Protein AF-A0A8H6S6Y8-F1 (afdb_monomer_lite)

Radius of gyration: 38.53 Å; chains: 1; bounding box: 79×108×125 Å

Structure (mmCIF, N/CA/C/O backbone):
data_AF-A0A8H6S6Y8-F1
#
_entry.id   AF-A0A8H6S6Y8-F1
#
loop_
_atom_site.group_PDB
_atom_site.id
_atom_site.type_symbol
_atom_site.label_atom_id
_atom_site.label_alt_id
_atom_site.label_comp_id
_atom_site.label_asym_id
_atom_site.label_entity_id
_atom_site.label_seq_id
_atom_site.pdbx_PDB_ins_code
_atom_site.Cartn_x
_atom_site.Cartn_y
_atom_site.Cartn_z
_atom_site.occupancy
_atom_site.B_iso_or_equiv
_atom_site.auth_seq_id
_atom_site.auth_comp_id
_atom_site.auth_asym_id
_atom_site.auth_atom_id
_atom_site.pdbx_PDB_model_num
ATOM 1 N N . MET A 1 1 ? 42.310 -6.040 -39.735 1.00 37.88 1 MET A N 1
ATOM 2 C CA . MET A 1 1 ? 41.039 -6.468 -40.360 1.00 37.88 1 MET A CA 1
ATOM 3 C C . MET A 1 1 ? 41.112 -7.964 -40.622 1.00 37.88 1 MET A C 1
ATOM 5 O O . MET A 1 1 ? 42.030 -8.386 -41.313 1.00 37.88 1 MET A O 1
ATOM 9 N N . ARG A 1 2 ? 40.226 -8.785 -40.040 1.00 37.19 2 ARG A N 1
ATOM 10 C CA . ARG A 1 2 ? 40.119 -10.201 -40.437 1.00 37.19 2 ARG A CA 1
ATOM 11 C C . ARG A 1 2 ? 39.424 -10.245 -41.799 1.00 37.19 2 ARG A C 1
ATOM 13 O O . ARG A 1 2 ? 38.346 -9.679 -41.934 1.00 37.19 2 ARG A O 1
ATOM 20 N N . GLN A 1 3 ? 40.044 -10.877 -42.793 1.00 42.97 3 GLN A N 1
ATOM 21 C CA . GLN A 1 3 ? 39.447 -11.094 -44.112 1.00 42.97 3 GLN A CA 1
ATOM 22 C C . GLN A 1 3 ? 38.193 -11.965 -43.923 1.00 42.97 3 GLN A C 1
ATOM 24 O O . GLN A 1 3 ? 38.290 -13.153 -43.611 1.00 42.97 3 GLN A O 1
ATOM 29 N N . LEU A 1 4 ? 37.006 -11.358 -43.997 1.00 49.44 4 LEU A N 1
ATOM 30 C CA . LEU A 1 4 ? 35.744 -12.075 -43.846 1.00 49.44 4 LEU A CA 1
ATOM 31 C C . LEU A 1 4 ? 35.569 -12.990 -45.060 1.00 49.44 4 LEU A C 1
ATOM 33 O O . LEU A 1 4 ? 35.392 -12.522 -46.181 1.00 49.44 4 LEU A O 1
ATOM 37 N N . ARG A 1 5 ? 35.629 -14.308 -44.838 1.00 57.00 5 ARG A N 1
ATOM 38 C CA . ARG A 1 5 ? 35.329 -15.307 -45.870 1.00 57.00 5 ARG A CA 1
ATOM 39 C C . ARG A 1 5 ? 33.874 -15.137 -46.319 1.00 57.00 5 ARG A C 1
ATOM 41 O O . ARG A 1 5 ? 32.947 -15.246 -45.505 1.00 57.00 5 ARG A O 1
ATOM 48 N N . PHE A 1 6 ? 33.694 -14.843 -47.603 1.00 54.56 6 PHE A N 1
ATOM 49 C CA . PHE A 1 6 ? 32.391 -14.776 -48.252 1.00 54.56 6 PHE A CA 1
ATOM 50 C C . PHE A 1 6 ? 31.938 -16.199 -48.600 1.00 54.56 6 PHE A C 1
ATOM 52 O O . PHE A 1 6 ? 32.682 -16.970 -49.209 1.00 54.56 6 PHE A O 1
ATOM 59 N N . THR A 1 7 ? 30.737 -16.560 -48.163 1.00 59.12 7 THR A N 1
ATOM 60 C CA . THR A 1 7 ? 30.102 -17.857 -48.430 1.00 59.12 7 THR A CA 1
ATOM 61 C C . THR A 1 7 ? 28.822 -17.589 -49.207 1.00 59.12 7 THR A C 1
ATOM 63 O O . THR A 1 7 ? 28.111 -16.646 -48.864 1.00 59.12 7 THR A O 1
ATOM 66 N N . SER A 1 8 ? 28.513 -18.401 -50.218 1.00 57.00 8 SER A N 1
ATOM 67 C CA . SER A 1 8 ? 27.381 -18.194 -51.143 1.00 57.00 8 SER A CA 1
ATOM 68 C C . SER A 1 8 ? 26.021 -18.018 -50.454 1.00 57.00 8 SER A C 1
ATOM 70 O O . SER A 1 8 ? 25.162 -17.332 -50.981 1.00 57.00 8 SER A O 1
ATOM 72 N N . PHE A 1 9 ? 25.848 -18.572 -49.253 1.00 60.81 9 PHE A N 1
ATOM 73 C CA . PHE A 1 9 ? 24.598 -18.529 -48.483 1.00 60.81 9 PHE A CA 1
ATOM 74 C C . PHE A 1 9 ? 24.453 -17.305 -47.556 1.00 60.81 9 PHE A C 1
ATOM 76 O O . PHE A 1 9 ? 23.485 -17.204 -46.816 1.00 60.81 9 PHE A O 1
ATOM 83 N N . LYS A 1 10 ? 25.411 -16.364 -47.547 1.00 60.56 10 LYS A N 1
ATOM 84 C CA . LYS A 1 10 ? 25.326 -15.133 -46.725 1.00 60.56 10 LYS A CA 1
ATOM 85 C C . LYS A 1 10 ? 24.444 -14.034 -47.332 1.00 60.56 10 LYS A C 1
ATOM 87 O O . LYS A 1 10 ? 24.375 -12.950 -46.765 1.00 60.56 10 LYS A O 1
ATOM 92 N N . THR A 1 11 ? 23.816 -14.283 -48.475 1.00 58.00 11 THR A N 1
ATOM 93 C CA . THR A 1 11 ? 22.986 -13.308 -49.196 1.00 58.00 11 THR A CA 1
ATOM 94 C C . THR A 1 11 ? 21.513 -13.308 -48.764 1.00 58.00 11 THR A C 1
ATOM 96 O O . THR A 1 11 ? 20.721 -12.621 -49.398 1.00 58.00 11 THR A O 1
ATOM 99 N N . GLY A 1 12 ? 21.141 -14.066 -47.723 1.00 62.06 12 GLY A N 1
ATOM 100 C CA . GLY A 1 12 ? 19.766 -14.174 -47.214 1.00 62.06 12 GLY A CA 1
ATOM 101 C C . GLY A 1 12 ? 19.428 -13.242 -46.041 1.00 62.06 12 GLY A C 1
ATOM 102 O O . GLY A 1 12 ? 20.300 -12.613 -45.437 1.00 62.06 12 GLY A O 1
ATOM 103 N N . ASP A 1 13 ? 18.144 -13.201 -45.696 1.00 68.38 13 ASP A N 1
ATOM 104 C CA . ASP A 1 13 ? 17.533 -12.468 -44.578 1.00 68.38 13 ASP A CA 1
ATOM 105 C C . ASP A 1 13 ? 17.653 -13.180 -43.216 1.00 68.38 13 ASP A C 1
ATOM 107 O O . ASP A 1 13 ? 17.288 -12.612 -42.190 1.00 68.38 13 ASP A O 1
ATOM 111 N N . ASP A 1 14 ? 18.279 -14.358 -43.163 1.00 73.38 14 ASP A N 1
ATOM 112 C CA . ASP A 1 14 ? 18.561 -15.151 -41.956 1.00 73.38 14 ASP A CA 1
ATOM 113 C C . ASP A 1 14 ? 19.027 -14.338 -40.731 1.00 73.38 14 ASP A C 1
ATOM 115 O O . ASP A 1 14 ? 18.704 -14.662 -39.586 1.00 73.38 14 ASP A O 1
ATOM 119 N N . ALA A 1 15 ? 19.862 -13.313 -40.934 1.00 75.00 15 ALA A N 1
ATOM 120 C CA . ALA A 1 15 ? 20.337 -12.462 -39.841 1.00 75.00 15 ALA A CA 1
ATOM 121 C C . ALA A 1 15 ? 19.218 -11.565 -39.284 1.00 75.00 15 ALA A C 1
ATOM 123 O O . ALA A 1 15 ? 19.099 -11.420 -38.064 1.00 75.00 15 ALA A O 1
ATOM 124 N N . LEU A 1 16 ? 18.390 -11.008 -40.172 1.00 78.38 16 LEU A N 1
ATOM 125 C CA . LEU A 1 16 ? 17.208 -10.224 -39.827 1.00 78.38 16 LEU A CA 1
ATOM 126 C C . LEU A 1 16 ? 16.176 -11.109 -39.126 1.00 78.38 16 LEU A C 1
ATOM 128 O O . LEU A 1 16 ? 15.652 -10.731 -38.082 1.00 78.38 16 LEU A O 1
ATOM 132 N N . GLU A 1 17 ? 15.943 -12.318 -39.632 1.00 79.50 17 GLU A N 1
ATOM 133 C CA . GLU A 1 17 ? 15.009 -13.261 -39.025 1.00 79.50 17 GLU A CA 1
ATOM 134 C C . GLU A 1 17 ? 15.441 -13.721 -37.636 1.00 79.50 17 GLU A C 1
ATOM 136 O O . GLU A 1 17 ? 14.623 -13.796 -36.720 1.00 79.50 17 GLU A O 1
ATOM 141 N N . LYS A 1 18 ? 16.735 -14.002 -37.436 1.00 82.38 18 LYS A N 1
ATOM 142 C CA . LYS A 1 18 ? 17.271 -14.338 -36.107 1.00 82.38 18 LYS A CA 1
ATOM 143 C C . LYS A 1 18 ? 17.084 -13.182 -35.133 1.00 82.38 18 LYS A C 1
ATOM 145 O O . LYS A 1 18 ? 16.713 -13.415 -33.979 1.00 82.38 18 LYS A O 1
ATOM 150 N N . LEU A 1 19 ? 17.306 -11.948 -35.588 1.00 84.75 19 LEU A N 1
ATOM 151 C CA . LEU A 1 19 ? 17.071 -10.750 -34.788 1.00 84.75 19 LEU A CA 1
ATOM 152 C C . LEU A 1 19 ? 15.578 -10.582 -34.465 1.00 84.75 19 LEU A C 1
ATOM 154 O O . LEU A 1 19 ? 15.220 -10.362 -33.309 1.00 84.75 19 LEU A O 1
ATOM 158 N N . PHE A 1 20 ? 14.699 -10.791 -35.445 1.00 84.25 20 PHE A N 1
ATOM 159 C CA . PHE A 1 20 ? 13.249 -10.767 -35.265 1.00 84.25 20 PHE A CA 1
ATOM 160 C C . PHE A 1 20 ? 12.758 -11.876 -34.319 1.00 84.25 20 PHE A C 1
ATOM 162 O O . PHE A 1 20 ? 11.920 -11.647 -33.446 1.00 84.25 20 PHE A O 1
ATOM 169 N N . GLY A 1 21 ? 13.330 -13.077 -34.410 1.00 85.69 21 GLY A N 1
ATOM 170 C CA . GLY A 1 21 ? 13.079 -14.176 -33.484 1.00 85.69 21 GLY A CA 1
ATOM 171 C C . GLY A 1 21 ? 13.445 -13.799 -32.048 1.00 85.69 21 GLY A C 1
ATOM 172 O O . GLY A 1 21 ? 12.654 -14.023 -31.129 1.00 85.69 21 GLY A O 1
ATOM 173 N N . LYS A 1 22 ? 14.601 -13.153 -31.845 1.00 86.44 22 LYS A N 1
ATOM 174 C CA . LYS A 1 22 ? 15.029 -12.623 -30.536 1.00 86.44 22 LYS A CA 1
ATOM 175 C C . LYS A 1 22 ? 14.080 -11.544 -30.021 1.00 86.44 22 LYS A C 1
ATOM 177 O O . LYS A 1 22 ? 13.642 -11.640 -28.875 1.00 86.44 22 LYS A O 1
ATOM 182 N N . LEU A 1 23 ? 13.688 -10.598 -30.875 1.00 85.75 23 LEU A N 1
ATOM 183 C CA . LEU A 1 23 ? 12.696 -9.563 -30.570 1.00 85.75 23 LEU A CA 1
ATOM 184 C C . LEU A 1 23 ? 11.381 -10.176 -30.054 1.00 85.75 23 LEU A C 1
ATOM 186 O O . LEU A 1 23 ? 10.868 -9.784 -29.003 1.00 85.75 23 LEU A O 1
ATOM 190 N N . ARG A 1 24 ? 10.862 -11.199 -30.747 1.00 81.81 24 ARG A N 1
ATOM 191 C CA . ARG A 1 24 ? 9.643 -11.914 -30.335 1.00 81.81 24 ARG A CA 1
ATOM 192 C C . ARG A 1 24 ? 9.823 -12.668 -29.023 1.00 81.81 24 ARG A C 1
ATOM 194 O O . ARG A 1 24 ? 8.924 -12.640 -28.185 1.00 81.81 24 ARG A O 1
ATOM 201 N N . MET A 1 25 ? 10.958 -13.336 -28.824 1.00 80.75 25 MET A N 1
ATOM 202 C CA . MET A 1 25 ? 11.232 -14.076 -27.587 1.00 80.75 25 MET A CA 1
ATOM 203 C C . MET A 1 25 ? 11.316 -13.155 -26.367 1.00 80.75 25 MET A C 1
ATOM 205 O O . MET A 1 25 ? 10.792 -13.506 -25.309 1.00 80.75 25 MET A O 1
ATOM 209 N N . LEU A 1 26 ? 11.905 -11.964 -26.512 1.00 77.38 26 LEU A N 1
ATOM 210 C CA . LEU A 1 26 ? 11.969 -10.957 -25.447 1.00 77.38 26 LEU A CA 1
ATOM 211 C C . LEU A 1 26 ? 10.576 -10.496 -25.001 1.00 77.38 26 LEU A C 1
ATOM 213 O O . LEU A 1 26 ? 10.345 -10.298 -23.811 1.00 77.38 26 LEU A O 1
ATOM 217 N N . GLY A 1 27 ? 9.629 -10.405 -25.936 1.00 72.00 27 GLY A N 1
ATOM 218 C CA . GLY A 1 27 ? 8.224 -10.110 -25.655 1.00 72.00 27 GLY A CA 1
ATOM 219 C C . GLY A 1 27 ? 7.384 -11.300 -25.181 1.00 72.00 27 GLY A C 1
ATOM 220 O O . GLY A 1 27 ? 6.166 -11.173 -25.103 1.00 72.00 27 GLY A O 1
ATOM 221 N N . GLY A 1 28 ? 7.971 -12.478 -24.933 1.00 72.94 28 GLY A N 1
ATOM 222 C CA . GLY A 1 28 ? 7.202 -13.687 -24.614 1.00 72.94 28 GLY A CA 1
ATOM 223 C C . GLY A 1 28 ? 6.274 -14.125 -25.754 1.00 72.94 28 GLY A C 1
ATOM 224 O O . GLY A 1 28 ? 5.176 -14.607 -25.499 1.00 72.94 28 GLY A O 1
ATOM 225 N N . HIS A 1 29 ? 6.708 -13.924 -27.001 1.00 72.88 29 HIS A N 1
ATOM 226 C CA . HIS A 1 29 ? 5.937 -14.089 -28.238 1.00 72.88 29 HIS A CA 1
ATOM 227 C C . HIS A 1 29 ? 4.778 -13.106 -28.434 1.00 72.88 29 HIS A C 1
ATOM 229 O O . HIS A 1 29 ? 4.029 -13.272 -29.395 1.00 72.88 29 HIS A O 1
ATOM 235 N N . ASN A 1 30 ? 4.662 -12.066 -27.603 1.00 65.19 30 ASN A N 1
ATOM 236 C CA . ASN A 1 30 ? 3.700 -10.994 -27.827 1.00 65.19 30 ASN A CA 1
ATOM 237 C C . ASN A 1 30 ? 4.083 -10.185 -29.079 1.00 65.19 30 ASN A C 1
ATOM 239 O O . ASN A 1 30 ? 5.023 -9.385 -29.038 1.00 65.19 30 ASN A O 1
ATOM 243 N N . SER A 1 31 ? 3.357 -10.410 -30.177 1.00 69.06 31 SER A N 1
ATOM 244 C CA . SER A 1 31 ? 3.470 -9.658 -31.433 1.00 69.06 31 SER A CA 1
ATOM 245 C C . SER A 1 31 ? 2.909 -8.245 -31.329 1.00 69.06 31 SER A C 1
ATOM 247 O O . SER A 1 31 ? 3.304 -7.385 -32.108 1.00 69.06 31 SER A O 1
ATOM 249 N N . ALA A 1 32 ? 2.031 -7.990 -30.361 1.00 68.62 32 ALA A N 1
ATOM 250 C CA . ALA A 1 32 ? 1.406 -6.698 -30.176 1.00 68.62 32 ALA A CA 1
ATOM 251 C C . ALA A 1 32 ? 2.217 -5.879 -29.163 1.00 68.62 32 ALA A C 1
ATOM 253 O O . ALA A 1 32 ? 2.090 -6.019 -27.942 1.00 68.62 32 ALA A O 1
ATOM 254 N N . MET A 1 33 ? 3.137 -5.079 -29.692 1.00 70.56 33 MET A N 1
ATOM 255 C CA . MET A 1 33 ? 4.000 -4.202 -28.910 1.00 70.56 33 MET A CA 1
ATOM 256 C C . MET A 1 33 ? 3.865 -2.764 -29.394 1.00 70.56 33 MET A C 1
ATOM 258 O O . MET A 1 33 ? 3.705 -2.539 -30.593 1.00 70.56 33 MET A O 1
ATOM 262 N N . SER A 1 34 ? 3.913 -1.801 -28.473 1.00 72.88 34 SER A N 1
ATOM 263 C CA . SER A 1 34 ? 3.963 -0.388 -28.854 1.00 72.88 34 SER A CA 1
ATOM 264 C C . SER A 1 34 ? 5.263 -0.075 -29.589 1.00 72.88 34 SER A C 1
ATOM 266 O O . SER A 1 34 ? 6.241 -0.818 -29.486 1.00 72.88 34 SER A O 1
ATOM 268 N N . TYR A 1 35 ? 5.293 1.035 -30.327 1.00 71.56 35 TYR A N 1
ATOM 269 C CA . TYR A 1 35 ? 6.503 1.475 -31.025 1.00 71.56 35 TYR A CA 1
ATOM 270 C C . TYR A 1 35 ? 7.700 1.600 -30.067 1.00 71.56 35 TYR A C 1
ATOM 272 O O . TYR A 1 35 ? 8.797 1.136 -30.367 1.00 71.56 35 TYR A O 1
ATOM 280 N N . GLN A 1 36 ? 7.463 2.122 -28.862 1.00 66.62 36 GLN A N 1
ATOM 281 C CA . GLN A 1 36 ? 8.488 2.239 -27.830 1.00 66.62 36 GLN A CA 1
ATOM 282 C C . GLN A 1 36 ? 8.975 0.876 -27.324 1.00 66.62 36 GLN A C 1
ATOM 284 O O . GLN A 1 36 ? 10.178 0.617 -27.302 1.00 66.62 36 GLN A O 1
ATOM 289 N N . GLN A 1 37 ? 8.054 -0.043 -27.020 1.00 73.19 37 GLN A N 1
ATOM 290 C CA . GLN A 1 37 ? 8.422 -1.414 -26.665 1.00 73.19 37 GLN A CA 1
ATOM 291 C C . GLN A 1 37 ? 9.186 -2.119 -27.793 1.00 73.19 37 GLN A C 1
ATOM 293 O O . GLN A 1 37 ? 10.059 -2.941 -27.516 1.00 73.19 37 GLN A O 1
ATOM 298 N N . ALA A 1 38 ? 8.853 -1.838 -29.057 1.00 79.88 38 ALA A N 1
ATOM 299 C CA . ALA A 1 38 ? 9.561 -2.387 -30.205 1.00 79.88 38 ALA A CA 1
ATOM 300 C C . ALA A 1 38 ? 11.011 -1.900 -30.240 1.00 79.88 38 ALA A C 1
ATOM 302 O O . ALA A 1 38 ? 11.904 -2.730 -30.385 1.00 79.88 38 ALA A O 1
ATOM 303 N N . ILE A 1 39 ? 11.249 -0.600 -30.034 1.00 77.38 39 ILE A N 1
ATOM 304 C CA . ILE A 1 39 ? 12.600 -0.024 -29.957 1.00 77.38 39 ILE A CA 1
ATOM 305 C C . ILE A 1 39 ? 13.397 -0.661 -28.816 1.00 77.38 39 ILE A C 1
ATOM 307 O O . ILE A 1 39 ? 14.501 -1.147 -29.041 1.00 77.38 39 ILE A O 1
ATOM 311 N N . GLU A 1 40 ? 12.836 -0.726 -27.608 1.00 74.56 40 GLU A N 1
ATOM 312 C CA . GLU A 1 40 ? 13.527 -1.297 -26.444 1.00 74.56 40 GLU A CA 1
ATOM 313 C C . GLU A 1 40 ? 13.871 -2.772 -26.642 1.00 74.56 40 GLU A C 1
ATOM 315 O O . GLU A 1 40 ? 14.999 -3.208 -26.401 1.00 74.56 40 GLU A O 1
ATOM 320 N N . ARG A 1 41 ? 12.904 -3.565 -27.115 1.00 84.62 41 ARG A N 1
ATOM 321 C CA . ARG A 1 41 ? 13.138 -4.984 -27.393 1.00 84.62 41 ARG A CA 1
ATOM 322 C C . ARG A 1 41 ? 14.124 -5.164 -28.540 1.00 84.62 41 ARG A C 1
ATOM 324 O O . ARG A 1 41 ? 14.873 -6.136 -28.507 1.00 84.62 41 ARG A O 1
ATOM 331 N N . LEU A 1 42 ? 14.128 -4.280 -29.538 1.00 85.06 42 LEU A N 1
ATOM 332 C CA . LEU A 1 42 ? 15.080 -4.329 -30.645 1.00 85.06 42 LEU A CA 1
ATOM 333 C C . LEU A 1 42 ? 16.490 -4.034 -30.144 1.00 85.06 42 LEU A C 1
ATOM 335 O O . LEU A 1 42 ? 17.391 -4.806 -30.453 1.00 85.06 42 LEU A O 1
ATOM 339 N N . GLY A 1 43 ? 16.656 -3.017 -29.293 1.00 80.69 43 GLY A N 1
ATOM 340 C CA . GLY A 1 43 ? 17.913 -2.733 -28.596 1.00 80.69 43 GLY A CA 1
ATOM 341 C C . GLY A 1 43 ? 18.406 -3.957 -27.821 1.00 80.69 43 GLY A C 1
ATOM 342 O O . GLY A 1 43 ? 19.492 -4.465 -28.082 1.00 80.69 43 GLY A O 1
ATOM 343 N N . HIS A 1 44 ? 17.559 -4.547 -26.973 1.00 81.44 44 HIS A N 1
ATOM 344 C CA . HIS A 1 44 ? 17.898 -5.785 -26.260 1.00 81.44 44 HIS A CA 1
ATOM 345 C C . HIS A 1 44 ? 18.225 -6.963 -27.200 1.00 81.44 44 HIS A C 1
ATOM 347 O O . HIS A 1 44 ? 19.096 -7.781 -26.898 1.00 81.44 44 HIS A O 1
ATOM 353 N N . ALA A 1 45 ? 17.530 -7.095 -28.334 1.00 86.81 45 ALA A N 1
ATOM 354 C CA . ALA A 1 45 ? 17.791 -8.147 -29.313 1.00 86.81 45 ALA A CA 1
ATOM 355 C C . ALA A 1 45 ? 19.145 -7.943 -30.012 1.00 86.81 45 ALA A C 1
ATOM 357 O O . ALA A 1 45 ? 19.877 -8.917 -30.207 1.00 86.81 45 ALA A O 1
ATOM 358 N N . CYS A 1 46 ? 19.491 -6.695 -30.338 1.00 84.88 46 CYS A N 1
ATOM 359 C CA . CYS A 1 46 ? 20.792 -6.298 -30.866 1.00 84.88 46 CYS A CA 1
ATOM 360 C C . CYS A 1 46 ? 21.907 -6.586 -29.855 1.00 84.88 46 CYS A C 1
ATOM 362 O O . CYS A 1 46 ? 22.913 -7.184 -30.234 1.00 84.88 46 CYS A O 1
ATOM 364 N N . ASP A 1 47 ? 21.702 -6.276 -28.573 1.00 81.00 47 ASP A N 1
ATOM 365 C CA . ASP A 1 47 ? 22.661 -6.546 -27.491 1.00 81.00 47 ASP A CA 1
ATOM 366 C C . ASP A 1 47 ? 22.941 -8.043 -27.366 1.00 81.00 47 ASP A C 1
ATOM 368 O O . ASP A 1 47 ? 24.095 -8.482 -27.354 1.00 81.00 47 ASP A O 1
ATOM 372 N N . LEU A 1 48 ? 21.878 -8.854 -27.353 1.00 82.50 48 LEU A N 1
ATOM 373 C CA . LEU A 1 48 ? 21.993 -10.310 -27.356 1.00 82.50 48 LEU A CA 1
ATOM 374 C C . LEU A 1 48 ? 22.713 -10.813 -28.612 1.00 82.50 48 LEU A C 1
ATOM 376 O O . LEU A 1 48 ? 23.574 -11.686 -28.517 1.00 82.50 48 LEU A O 1
ATOM 380 N N . GLN A 1 49 ? 22.395 -10.273 -29.791 1.00 85.31 49 GLN A N 1
ATOM 381 C CA . GLN A 1 49 ? 23.051 -10.645 -31.044 1.00 85.31 49 GLN A CA 1
ATOM 382 C C . GLN A 1 49 ? 24.545 -10.297 -31.032 1.00 85.31 49 GLN A C 1
ATOM 384 O O . GLN A 1 49 ? 25.357 -11.135 -31.421 1.00 85.31 49 GLN A O 1
ATOM 389 N N . ALA A 1 50 ? 24.921 -9.105 -30.569 1.00 79.38 50 ALA A N 1
ATOM 390 C CA . ALA A 1 50 ? 26.312 -8.682 -30.448 1.00 79.38 50 ALA A CA 1
ATOM 391 C C . ALA A 1 50 ? 27.080 -9.578 -29.467 1.00 79.38 50 ALA A C 1
ATOM 393 O O . ALA A 1 50 ? 28.183 -10.033 -29.778 1.00 79.38 50 ALA A O 1
ATOM 394 N N . LEU A 1 51 ? 26.471 -9.902 -28.323 1.00 78.94 51 LEU A N 1
ATOM 395 C CA . LEU A 1 51 ? 27.054 -10.790 -27.322 1.00 78.94 51 LEU A CA 1
ATOM 396 C C . LEU A 1 51 ? 27.286 -12.201 -27.870 1.00 78.94 51 LEU A C 1
ATOM 398 O O . LEU A 1 51 ? 28.358 -12.766 -27.655 1.00 78.94 51 LEU A O 1
ATOM 402 N N . TYR A 1 52 ? 26.324 -12.750 -28.613 1.00 84.31 52 TYR A N 1
ATOM 403 C CA . TYR A 1 52 ? 26.468 -14.056 -29.255 1.00 84.31 52 TYR A CA 1
ATOM 404 C C . TYR A 1 52 ? 27.468 -14.049 -30.415 1.00 84.31 52 TYR A C 1
ATOM 406 O O . TYR A 1 52 ? 28.177 -15.029 -30.613 1.00 84.31 52 TYR A O 1
ATOM 414 N N . LEU A 1 53 ? 27.603 -12.942 -31.150 1.00 77.50 53 LEU A N 1
ATOM 415 C CA . LEU A 1 53 ? 28.654 -12.804 -32.165 1.00 77.50 53 LEU A CA 1
ATOM 416 C C . LEU A 1 53 ? 30.056 -12.770 -31.542 1.00 77.50 53 LEU A C 1
ATOM 418 O O . LEU A 1 53 ? 30.993 -13.326 -32.114 1.00 77.50 53 LEU A O 1
ATOM 422 N N . GLN A 1 54 ? 30.205 -12.127 -30.381 1.00 79.06 54 GLN A N 1
ATOM 423 C CA . GLN A 1 54 ? 31.466 -12.084 -29.634 1.00 79.06 54 GLN A CA 1
ATOM 424 C C . GLN A 1 54 ? 31.777 -13.413 -28.937 1.00 79.06 54 GLN A C 1
ATOM 426 O O . GLN A 1 54 ? 32.945 -13.779 -28.821 1.00 79.06 54 GLN A O 1
ATOM 431 N N . ASN A 1 55 ? 30.741 -14.142 -28.516 1.00 80.25 55 ASN A N 1
ATOM 432 C CA . ASN A 1 55 ? 30.844 -15.399 -27.777 1.00 80.25 55 ASN A CA 1
ATOM 433 C C . ASN A 1 55 ? 29.946 -16.472 -28.427 1.00 80.25 55 ASN A C 1
ATOM 435 O O . ASN A 1 55 ? 28.873 -16.786 -27.897 1.00 80.25 55 ASN A O 1
ATOM 439 N N . PRO A 1 56 ? 30.343 -17.025 -29.592 1.00 79.75 56 PRO A N 1
ATOM 440 C CA . PRO A 1 56 ? 29.501 -17.950 -30.356 1.00 79.75 56 PRO A CA 1
ATOM 441 C C . PRO A 1 56 ? 29.128 -19.232 -29.604 1.00 79.75 56 PRO A C 1
ATOM 443 O O . PRO A 1 56 ? 28.141 -19.876 -29.936 1.00 79.75 56 PRO A O 1
ATOM 446 N N . ASP A 1 57 ? 29.897 -19.603 -28.581 1.00 81.19 57 ASP A N 1
ATOM 447 C CA . ASP A 1 57 ? 29.637 -20.744 -27.702 1.00 81.19 57 ASP A CA 1
ATOM 448 C C . ASP A 1 57 ? 28.429 -20.538 -26.770 1.00 81.19 57 ASP A C 1
ATOM 450 O O . ASP A 1 57 ? 27.867 -21.511 -26.265 1.00 81.19 57 ASP A O 1
ATOM 454 N N . LEU A 1 58 ? 28.004 -19.288 -26.546 1.00 80.88 58 LEU A N 1
ATOM 455 C CA . LEU A 1 58 ? 26.839 -18.966 -25.716 1.00 80.88 58 LEU A CA 1
ATOM 456 C C . LEU A 1 58 ? 25.505 -19.152 -26.455 1.00 80.88 58 LEU A C 1
ATOM 458 O O . LEU A 1 58 ? 24.471 -19.321 -25.800 1.00 80.88 58 LEU A O 1
ATOM 462 N N . GLU A 1 59 ? 25.508 -19.125 -27.791 1.00 84.88 59 GLU A N 1
ATOM 463 C CA . GLU A 1 59 ? 24.323 -19.352 -28.619 1.00 84.88 59 GLU A CA 1
ATOM 464 C C . GLU A 1 59 ? 24.344 -20.770 -29.189 1.00 84.88 59 GLU A C 1
ATOM 466 O O . GLU A 1 59 ? 25.005 -21.057 -30.186 1.00 84.88 59 GLU A O 1
ATOM 471 N N . GLN A 1 60 ? 23.555 -21.671 -28.599 1.00 76.62 60 GLN A N 1
ATOM 472 C CA . GLN A 1 60 ? 23.218 -22.922 -29.272 1.00 76.62 60 GLN A CA 1
ATOM 473 C C . GLN A 1 60 ? 22.265 -22.604 -30.421 1.00 76.62 60 GLN A C 1
ATOM 475 O O . GLN A 1 60 ? 21.043 -22.635 -30.266 1.00 76.62 60 GLN A O 1
ATOM 480 N N . ALA A 1 61 ? 22.834 -22.248 -31.572 1.00 69.75 61 ALA A N 1
ATOM 481 C CA . ALA A 1 61 ? 22.047 -21.986 -32.758 1.00 69.75 61 ALA A CA 1
ATOM 482 C C . ALA A 1 61 ? 21.188 -23.229 -33.058 1.00 69.75 61 ALA A C 1
ATOM 484 O O . ALA A 1 61 ? 21.721 -24.346 -33.051 1.00 69.75 61 ALA A O 1
ATOM 485 N N . PRO A 1 62 ? 19.873 -23.070 -33.291 1.00 66.38 62 PRO A N 1
ATOM 486 C CA . PRO A 1 62 ? 18.988 -24.201 -33.509 1.00 66.38 62 PRO A CA 1
ATOM 487 C C . PRO A 1 62 ? 19.532 -25.053 -34.656 1.00 66.38 62 PRO A C 1
ATOM 489 O O . PRO A 1 62 ? 19.667 -24.601 -35.795 1.00 66.38 62 PRO A O 1
ATOM 492 N N . ARG A 1 63 ? 19.895 -26.297 -34.334 1.00 63.50 63 ARG A N 1
ATOM 493 C CA . ARG A 1 63 ? 20.310 -27.282 -35.327 1.00 63.50 63 ARG A CA 1
ATOM 494 C C . ARG A 1 63 ? 19.042 -27.900 -35.893 1.00 63.50 63 ARG A C 1
ATOM 496 O O . ARG A 1 63 ? 18.323 -28.585 -35.167 1.00 63.50 63 ARG A O 1
ATOM 503 N N . ARG A 1 64 ? 18.756 -27.675 -37.178 1.00 63.50 64 ARG A N 1
ATOM 504 C CA . ARG A 1 64 ? 17.682 -28.416 -37.853 1.00 63.50 64 ARG A CA 1
ATOM 505 C C . ARG A 1 64 ? 18.045 -29.903 -37.812 1.00 63.50 64 ARG A C 1
ATOM 507 O O . ARG A 1 64 ? 19.085 -30.311 -38.321 1.00 63.50 64 ARG A O 1
ATOM 514 N N . LEU A 1 65 ? 17.215 -30.690 -37.128 1.00 55.53 65 LEU A N 1
ATOM 515 C CA . LEU A 1 65 ? 17.460 -32.113 -36.867 1.00 55.53 65 LEU A CA 1
ATOM 516 C C . LEU A 1 65 ? 17.148 -33.003 -38.079 1.00 55.53 65 LEU A C 1
ATOM 518 O O . LEU A 1 65 ? 17.541 -34.165 -38.084 1.00 55.53 65 LEU A O 1
ATOM 522 N N . ASN A 1 66 ? 16.463 -32.473 -39.097 1.00 57.31 66 ASN A N 1
ATOM 523 C CA . ASN A 1 66 ? 16.153 -33.204 -40.316 1.00 57.31 66 ASN A CA 1
ATOM 524 C C . ASN A 1 66 ? 16.185 -32.269 -41.536 1.00 57.31 66 ASN A C 1
ATOM 526 O O . ASN A 1 66 ? 15.626 -31.175 -41.488 1.00 57.31 66 ASN A O 1
ATOM 530 N N . MET A 1 67 ? 16.860 -32.701 -42.602 1.00 57.31 67 MET A N 1
ATOM 531 C CA . MET A 1 67 ? 17.075 -31.949 -43.850 1.00 57.31 67 MET A CA 1
ATOM 532 C C . MET A 1 67 ? 16.511 -32.700 -45.072 1.00 57.31 67 MET A C 1
ATOM 534 O O . MET A 1 67 ? 16.966 -32.526 -46.200 1.00 57.31 67 MET A O 1
ATOM 538 N N . THR A 1 68 ? 15.539 -33.591 -44.868 1.00 47.38 68 THR A N 1
ATOM 539 C CA . THR A 1 68 ? 14.961 -34.386 -45.956 1.00 47.38 68 THR A CA 1
ATOM 540 C C . THR A 1 68 ? 13.848 -33.639 -46.696 1.00 47.38 68 THR A C 1
ATOM 542 O O . THR A 1 68 ? 12.785 -33.421 -46.125 1.00 47.38 68 THR A O 1
ATOM 545 N N . ARG A 1 69 ? 14.081 -33.380 -47.994 1.00 43.94 69 ARG A N 1
ATOM 546 C CA . ARG A 1 69 ? 13.088 -33.110 -49.060 1.00 43.94 69 ARG A CA 1
ATOM 547 C C . ARG A 1 69 ? 12.148 -31.914 -48.864 1.00 43.94 69 ARG A C 1
ATOM 549 O O . ARG A 1 69 ? 10.931 -32.064 -48.906 1.00 43.94 69 ARG A O 1
ATOM 556 N N . SER A 1 70 ? 12.705 -30.719 -48.771 1.00 49.31 70 SER A N 1
ATOM 557 C CA . SER A 1 70 ? 11.937 -29.495 -49.006 1.00 49.31 70 SER A CA 1
ATOM 558 C C . SER A 1 70 ? 12.758 -28.586 -49.913 1.00 49.31 70 SER A C 1
ATOM 560 O O . SER A 1 70 ? 13.851 -28.178 -49.542 1.00 49.31 70 SER A O 1
ATOM 562 N N . GLU A 1 71 ? 12.257 -28.318 -51.118 1.00 48.66 71 GLU A N 1
ATOM 563 C CA . GLU A 1 71 ? 12.870 -27.395 -52.090 1.00 48.66 71 GLU A CA 1
ATOM 564 C C . GLU A 1 71 ? 12.783 -25.924 -51.630 1.00 48.66 71 GLU A C 1
ATOM 566 O O . GLU A 1 71 ? 13.438 -25.056 -52.192 1.00 48.66 71 GLU A O 1
ATOM 571 N N . HIS A 1 72 ? 12.062 -25.658 -50.534 1.00 53.66 72 HIS A N 1
ATOM 572 C CA . HIS A 1 72 ? 11.871 -24.343 -49.909 1.00 53.66 72 HIS A CA 1
ATOM 573 C C . HIS A 1 72 ? 12.686 -24.169 -48.611 1.00 53.66 72 HIS A C 1
ATOM 575 O O . HIS A 1 72 ? 12.164 -23.688 -47.611 1.00 53.66 72 HIS A O 1
ATOM 581 N N . VAL A 1 73 ? 13.935 -24.649 -48.565 1.00 57.34 73 VAL A N 1
ATOM 582 C CA . VAL A 1 73 ? 14.812 -24.473 -47.386 1.00 57.34 73 VAL A CA 1
ATOM 583 C C . VAL A 1 73 ? 15.782 -23.326 -47.649 1.00 57.34 73 VAL A C 1
ATOM 585 O O . VAL A 1 73 ? 16.919 -23.534 -48.058 1.00 57.34 73 VAL A O 1
ATOM 588 N N . ASP A 1 74 ? 15.309 -22.117 -47.404 1.00 57.25 74 ASP A N 1
ATOM 589 C CA . ASP A 1 74 ? 16.049 -20.851 -47.395 1.00 57.25 74 ASP A CA 1
ATOM 590 C C . ASP A 1 74 ? 16.909 -20.664 -46.128 1.00 57.25 74 ASP A C 1
ATOM 592 O O . ASP A 1 74 ? 17.993 -20.090 -46.198 1.00 57.25 74 ASP A O 1
ATOM 596 N N . HIS A 1 75 ? 16.515 -21.249 -44.992 1.00 60.69 75 HIS A N 1
ATOM 597 C CA . HIS A 1 75 ? 17.191 -21.028 -43.700 1.00 60.69 75 HIS A CA 1
ATOM 598 C C . HIS A 1 75 ? 18.227 -22.099 -43.314 1.00 60.69 75 HIS A C 1
ATOM 600 O O . HIS A 1 75 ? 18.061 -22.839 -42.325 1.00 60.69 75 HIS A O 1
ATOM 606 N N . LEU A 1 76 ? 19.314 -22.210 -44.083 1.00 63.09 76 LEU A N 1
ATOM 607 C CA . LEU A 1 76 ? 20.444 -23.090 -43.759 1.00 63.09 76 LEU A CA 1
ATOM 608 C C . LEU A 1 76 ? 21.499 -22.363 -42.914 1.00 63.09 76 LEU A C 1
ATOM 610 O O . LEU A 1 76 ? 22.299 -21.567 -43.399 1.00 63.09 76 LEU A O 1
ATOM 614 N N . ASN A 1 77 ? 21.573 -22.705 -41.624 1.00 66.44 77 ASN A N 1
ATOM 615 C CA . ASN A 1 77 ? 22.600 -22.158 -40.741 1.00 66.44 77 ASN A CA 1
ATOM 616 C C . ASN A 1 77 ? 24.002 -22.663 -41.133 1.00 66.44 77 ASN A C 1
ATOM 618 O O . ASN A 1 77 ? 24.247 -23.868 -41.163 1.00 66.44 77 ASN A O 1
ATOM 622 N N . MET A 1 78 ? 24.956 -21.747 -41.302 1.00 67.62 78 MET A N 1
ATOM 623 C CA . MET A 1 78 ? 26.371 -22.031 -41.576 1.00 67.62 78 MET A CA 1
ATOM 624 C C . MET A 1 78 ? 26.998 -23.058 -40.624 1.00 67.62 78 MET A C 1
ATOM 626 O O . MET A 1 78 ? 27.780 -23.893 -41.063 1.00 67.62 78 MET A O 1
ATOM 630 N N . ALA A 1 79 ? 26.629 -23.044 -39.340 1.00 65.31 79 ALA A N 1
ATOM 631 C CA . ALA A 1 79 ? 27.152 -24.001 -38.360 1.00 65.31 79 ALA A CA 1
ATOM 632 C C . ALA A 1 79 ? 26.698 -25.452 -38.613 1.00 65.31 79 ALA A C 1
ATOM 634 O O . ALA A 1 79 ? 27.298 -26.388 -38.092 1.00 65.31 79 ALA A O 1
ATOM 635 N N . SER A 1 80 ? 25.630 -25.650 -39.393 1.00 66.81 80 SER A N 1
ATOM 636 C CA . SER A 1 80 ? 25.138 -26.980 -39.764 1.00 66.81 80 SER A CA 1
ATOM 637 C C . SER A 1 80 ? 25.827 -27.560 -41.000 1.00 66.81 80 SER A C 1
ATOM 639 O O . SER A 1 80 ? 25.648 -28.743 -41.287 1.00 66.81 80 SER A O 1
ATOM 641 N N . TRP A 1 81 ? 26.642 -26.765 -41.701 1.00 69.25 81 TRP A N 1
ATOM 642 C CA . TRP A 1 81 ? 27.307 -27.188 -42.924 1.00 69.25 81 TRP A CA 1
ATOM 643 C C . TRP A 1 81 ? 28.719 -27.711 -42.644 1.00 69.25 81 TRP A C 1
ATOM 645 O O . TRP A 1 81 ? 29.572 -26.993 -42.129 1.00 69.25 81 TRP A O 1
ATOM 655 N N . THR A 1 82 ? 28.980 -28.969 -43.001 1.00 64.88 82 THR A N 1
ATOM 656 C CA . THR A 1 82 ? 30.284 -29.625 -42.788 1.00 64.88 82 THR A CA 1
ATOM 657 C C . THR A 1 82 ? 31.177 -29.644 -44.033 1.00 64.88 82 THR A C 1
ATOM 659 O O . THR A 1 82 ? 32.321 -30.080 -43.946 1.00 64.88 82 THR A O 1
ATOM 662 N N . GLY A 1 83 ? 30.671 -29.206 -45.192 1.00 69.94 83 GLY A N 1
ATOM 663 C CA . GLY A 1 83 ? 31.427 -29.112 -46.449 1.00 69.94 83 GLY A CA 1
ATOM 664 C C . GLY A 1 83 ? 32.139 -27.769 -46.661 1.00 69.94 83 GLY A C 1
ATOM 665 O O . GLY A 1 83 ? 31.884 -26.787 -45.965 1.00 69.94 83 GLY A O 1
ATOM 666 N N . GLU A 1 84 ? 33.022 -27.701 -47.658 1.00 66.38 84 GLU A N 1
ATOM 667 C CA . GLU A 1 84 ? 33.720 -26.464 -48.020 1.00 66.38 84 GLU A CA 1
ATOM 668 C C . GLU A 1 84 ? 32.843 -25.581 -48.928 1.00 66.38 84 GLU A C 1
ATOM 670 O O . GLU A 1 84 ? 32.601 -25.909 -50.084 1.00 66.38 84 GLU A O 1
ATOM 675 N N . VAL A 1 85 ? 32.335 -24.468 -48.385 1.00 64.25 85 VAL A N 1
ATOM 676 C CA . VAL A 1 85 ? 31.382 -23.541 -49.052 1.00 64.25 85 VAL A CA 1
ATOM 677 C C . VAL A 1 85 ? 31.944 -22.140 -49.269 1.00 64.25 85 VAL A C 1
ATOM 679 O O . VAL A 1 85 ? 31.227 -21.175 -49.547 1.00 64.25 85 VAL A O 1
ATOM 682 N N . THR A 1 86 ? 33.249 -21.993 -49.087 1.00 62.78 86 THR A N 1
ATOM 683 C CA . THR A 1 86 ? 33.957 -20.776 -49.455 1.00 62.78 86 THR A CA 1
ATOM 684 C C . THR A 1 86 ? 33.908 -20.625 -50.967 1.00 62.78 86 THR A C 1
ATOM 686 O O . THR A 1 86 ? 34.317 -21.528 -51.692 1.00 62.78 86 THR A O 1
ATOM 689 N N . ALA A 1 87 ? 33.446 -19.469 -51.449 1.00 58.94 87 ALA A N 1
ATOM 690 C CA . ALA A 1 87 ? 33.324 -19.210 -52.886 1.00 58.94 87 ALA A CA 1
ATOM 691 C C . ALA A 1 87 ? 34.657 -19.417 -53.640 1.00 58.94 87 ALA A C 1
ATOM 693 O O . ALA A 1 87 ? 34.665 -19.817 -54.800 1.00 58.94 87 ALA A O 1
ATOM 694 N N . SER A 1 88 ? 35.791 -19.215 -52.955 1.00 58.00 88 SER A N 1
ATOM 695 C CA . SER A 1 88 ? 37.141 -19.471 -53.470 1.00 58.00 88 SER A CA 1
ATOM 696 C C . SER A 1 88 ? 37.462 -20.954 -53.692 1.00 58.00 88 SER A C 1
ATOM 698 O O . SER A 1 88 ? 38.287 -21.282 -54.538 1.00 58.00 88 SER A O 1
ATOM 700 N N . SER A 1 89 ? 36.835 -21.852 -52.938 1.00 56.06 89 SER A N 1
ATOM 701 C CA . SER A 1 89 ? 37.101 -23.297 -52.965 1.00 56.06 89 SER A CA 1
ATOM 702 C C . SER A 1 89 ? 36.284 -24.023 -54.029 1.00 56.06 89 SER A C 1
ATOM 704 O O . SER A 1 89 ? 36.698 -25.074 -54.517 1.00 56.06 89 SER A O 1
ATOM 706 N N . CYS A 1 90 ? 35.177 -23.418 -54.471 1.00 53.91 90 CYS A N 1
ATOM 707 C CA . CYS A 1 90 ? 34.391 -23.892 -55.611 1.00 53.91 90 CYS A CA 1
ATOM 708 C C . CYS A 1 90 ? 35.202 -23.914 -56.924 1.00 53.91 90 CYS A C 1
ATOM 710 O O . CYS A 1 90 ? 34.818 -24.582 -57.876 1.00 53.91 90 CYS A O 1
ATOM 712 N N . HIS A 1 91 ? 36.353 -23.239 -56.988 1.00 53.28 91 HIS A N 1
ATOM 713 C CA . HIS A 1 91 ? 37.207 -23.244 -58.176 1.00 53.28 91 HIS A CA 1
ATOM 714 C C . HIS A 1 91 ? 38.172 -24.439 -58.271 1.00 53.28 91 HIS A C 1
ATOM 716 O O . HIS A 1 91 ? 38.690 -24.685 -59.356 1.00 53.28 91 HIS A O 1
ATOM 722 N N . ALA A 1 92 ? 38.450 -25.172 -57.181 1.00 52.12 92 ALA A N 1
ATOM 723 C CA . ALA A 1 92 ? 39.697 -25.947 -57.110 1.00 52.12 92 ALA A CA 1
ATOM 724 C C . ALA A 1 92 ? 39.598 -27.480 -56.992 1.00 52.12 92 ALA A C 1
ATOM 726 O O . ALA A 1 92 ? 40.644 -28.108 -57.105 1.00 52.12 92 ALA A O 1
ATOM 727 N N . SER A 1 93 ? 38.437 -28.119 -56.787 1.00 53.03 93 SER A N 1
ATOM 728 C CA . SER A 1 93 ? 38.272 -29.584 -57.038 1.00 53.03 93 SER A CA 1
ATOM 729 C C . SER A 1 93 ? 36.950 -30.194 -56.565 1.00 53.03 93 SER A C 1
ATOM 731 O O . SER A 1 93 ? 36.619 -31.287 -57.010 1.00 53.03 93 SER A O 1
ATOM 733 N N . SER A 1 94 ? 36.184 -29.546 -55.687 1.00 54.28 94 SER A N 1
ATOM 734 C CA . SER A 1 94 ? 35.012 -30.181 -55.052 1.00 54.28 94 SER A CA 1
ATOM 735 C C . SER A 1 94 ? 33.652 -29.637 -55.501 1.00 54.28 94 SER A C 1
ATOM 737 O O . SER A 1 94 ? 32.636 -30.268 -55.230 1.00 54.28 94 SER A O 1
ATOM 739 N N . CYS A 1 95 ? 33.602 -28.506 -56.214 1.00 56.09 95 CYS A N 1
ATOM 740 C CA . CYS A 1 95 ? 32.357 -27.966 -56.770 1.00 56.09 95 CYS A CA 1
ATOM 741 C C . CYS A 1 95 ? 32.632 -27.071 -57.991 1.00 56.09 95 CYS A C 1
ATOM 743 O O . CYS A 1 95 ? 32.298 -25.888 -58.003 1.00 56.09 95 CYS A O 1
ATOM 745 N N . HIS A 1 96 ? 33.295 -27.621 -59.016 1.00 67.38 96 HIS A N 1
ATOM 746 C CA . HIS A 1 96 ? 33.481 -26.917 -60.285 1.00 67.38 96 HIS A CA 1
ATOM 747 C C . HIS A 1 96 ? 32.122 -26.852 -60.986 1.00 67.38 96 HIS A C 1
ATOM 749 O O . HIS A 1 96 ? 31.710 -27.822 -61.619 1.00 67.38 96 HIS A O 1
ATOM 755 N N . ALA A 1 97 ? 31.405 -25.735 -60.840 1.00 62.53 97 ALA A N 1
ATOM 756 C CA . ALA A 1 97 ? 30.056 -25.573 -61.383 1.00 62.53 97 ALA A CA 1
ATOM 757 C C . ALA A 1 97 ? 29.944 -25.977 -62.870 1.00 62.53 97 ALA A C 1
ATOM 759 O O . ALA A 1 97 ? 29.003 -26.698 -63.191 1.00 62.53 97 ALA A O 1
ATOM 760 N N . PRO A 1 98 ? 30.917 -25.673 -63.760 1.00 69.06 98 PRO A N 1
ATOM 761 C CA . PRO A 1 98 ? 30.874 -26.179 -65.135 1.00 69.06 98 PRO A CA 1
ATOM 762 C C . PRO A 1 98 ? 31.029 -27.706 -65.266 1.00 69.06 98 PRO A C 1
ATOM 764 O O . PRO A 1 98 ? 30.506 -28.293 -66.205 1.00 69.06 98 PRO A O 1
ATOM 767 N N . ALA A 1 99 ? 31.733 -28.372 -64.343 1.00 69.88 99 ALA A N 1
ATOM 768 C CA . ALA A 1 99 ? 31.879 -29.833 -64.362 1.00 69.88 99 ALA A CA 1
ATOM 769 C C . ALA A 1 99 ? 30.634 -30.523 -63.792 1.00 69.88 99 ALA A C 1
ATOM 771 O O . ALA A 1 99 ? 30.135 -31.463 -64.399 1.00 69.88 99 ALA A O 1
ATOM 772 N N . ALA A 1 100 ? 30.093 -30.013 -62.680 1.00 72.62 100 ALA A N 1
ATOM 773 C CA . ALA A 1 100 ? 28.813 -30.470 -62.139 1.00 72.62 100 ALA A CA 1
ATOM 774 C C . ALA A 1 100 ? 27.680 -30.270 -63.159 1.00 72.62 100 ALA A C 1
ATOM 776 O O . ALA A 1 100 ? 26.811 -31.127 -63.300 1.00 72.62 100 ALA A O 1
ATOM 777 N N . TRP A 1 101 ? 27.735 -29.171 -63.916 1.00 72.94 101 TRP A N 1
ATOM 778 C CA . TRP A 1 101 ? 26.856 -28.905 -65.047 1.00 72.94 101 TRP A CA 1
ATOM 779 C C . TRP A 1 101 ? 27.003 -29.937 -66.162 1.00 72.94 101 TRP A C 1
ATOM 781 O O . TRP A 1 101 ? 26.008 -30.519 -66.581 1.00 72.94 101 TRP A O 1
ATOM 791 N N . ALA A 1 102 ? 28.230 -30.195 -66.623 1.00 77.69 102 ALA A N 1
ATOM 792 C CA . ALA A 1 102 ? 28.476 -31.189 -67.663 1.00 77.69 102 ALA A CA 1
ATOM 793 C C . ALA A 1 102 ? 27.984 -32.583 -67.232 1.00 77.69 102 ALA A C 1
ATOM 795 O O . ALA A 1 102 ? 27.283 -33.250 -67.983 1.00 77.69 102 ALA A O 1
ATOM 796 N N . GLU A 1 103 ? 28.271 -32.992 -65.994 1.00 80.81 103 GLU A N 1
ATOM 797 C CA . GLU A 1 103 ? 27.844 -34.281 -65.437 1.00 80.81 103 GLU A CA 1
ATOM 798 C C . GLU A 1 103 ? 26.321 -34.369 -65.228 1.00 80.81 103 GLU A C 1
ATOM 800 O O . GLU A 1 103 ? 25.717 -35.425 -65.419 1.00 80.81 103 GLU A O 1
ATOM 805 N N . GLY A 1 104 ? 25.680 -33.272 -64.815 1.00 81.44 104 GLY A N 1
ATOM 806 C CA . GLY A 1 104 ? 24.223 -33.172 -64.727 1.00 81.44 104 GLY A CA 1
ATOM 807 C C . GLY A 1 104 ? 23.565 -33.267 -66.103 1.00 81.44 104 GLY A C 1
ATOM 808 O O . GLY A 1 104 ? 22.604 -34.015 -66.265 1.00 81.44 104 GLY A O 1
ATOM 809 N N . GLY A 1 105 ? 24.134 -32.582 -67.097 1.00 83.31 105 GLY A N 1
ATOM 810 C CA . GLY A 1 105 ? 23.723 -32.664 -68.494 1.00 83.31 105 GLY A CA 1
ATOM 811 C C . GLY A 1 105 ? 23.801 -34.092 -69.024 1.00 83.31 105 GLY A C 1
ATOM 812 O O . GLY A 1 105 ? 22.803 -34.600 -69.515 1.00 83.31 105 GLY A O 1
ATOM 813 N N . GLU A 1 106 ? 24.934 -34.783 -68.868 1.00 84.75 106 GLU A N 1
ATOM 814 C CA . GLU A 1 106 ? 25.076 -36.179 -69.314 1.00 84.75 106 GLU A CA 1
ATOM 815 C C . GLU A 1 106 ? 24.066 -37.121 -68.640 1.00 84.75 106 GLU A C 1
ATOM 817 O O . GLU A 1 106 ? 23.405 -37.901 -69.324 1.00 84.75 106 GLU A O 1
ATOM 822 N N . ARG A 1 107 ? 23.848 -36.995 -67.323 1.00 86.25 107 ARG A N 1
ATOM 823 C CA . ARG A 1 107 ? 22.812 -37.772 -66.615 1.00 86.25 107 ARG A CA 1
ATOM 824 C C . ARG A 1 107 ? 21.403 -37.476 -67.115 1.00 86.25 107 ARG A C 1
ATOM 826 O O . ARG A 1 107 ? 20.589 -38.386 -67.218 1.00 86.25 107 ARG A O 1
ATOM 833 N N . ALA A 1 108 ? 21.103 -36.221 -67.438 1.00 82.56 108 ALA A N 1
ATOM 834 C CA . ALA A 1 108 ? 19.802 -35.846 -67.977 1.00 82.56 108 ALA A CA 1
ATOM 835 C C . ALA A 1 108 ? 19.567 -36.418 -69.386 1.00 82.56 108 ALA A C 1
ATOM 837 O O . ALA A 1 108 ? 18.417 -36.658 -69.739 1.00 82.56 108 ALA A O 1
ATOM 838 N N . LYS A 1 109 ? 20.623 -36.712 -70.164 1.00 88.12 109 LYS A N 1
ATOM 839 C CA . LYS A 1 109 ? 20.516 -37.383 -71.475 1.00 88.12 109 LYS A CA 1
ATOM 840 C C . LYS A 1 109 ? 20.169 -38.871 -71.370 1.00 88.12 109 LYS A C 1
ATOM 842 O O . LYS A 1 109 ? 19.584 -39.411 -72.312 1.00 88.12 109 LYS A O 1
ATOM 847 N N . GLU A 1 110 ? 20.518 -39.546 -70.269 1.00 90.88 110 GLU A N 1
ATOM 848 C CA . GLU A 1 110 ? 20.325 -41.000 -70.119 1.00 90.88 110 GLU A CA 1
ATOM 849 C C . GLU A 1 110 ? 18.857 -41.441 -70.311 1.00 90.88 110 GLU A C 1
ATOM 851 O O . GLU A 1 110 ? 18.624 -42.331 -71.135 1.00 90.88 110 GLU A O 1
ATOM 856 N N . PRO A 1 111 ? 17.844 -40.826 -69.659 1.00 89.94 111 PRO A N 1
ATOM 857 C CA . PRO A 1 111 ? 16.443 -41.205 -69.845 1.00 89.94 111 PRO A CA 1
ATOM 858 C C . PRO A 1 111 ? 15.947 -40.998 -71.280 1.00 89.94 111 PRO A C 1
ATOM 860 O O . PRO A 1 111 ? 15.237 -41.852 -71.806 1.00 89.94 111 PRO A O 1
ATOM 863 N N . PHE A 1 112 ? 16.333 -39.895 -71.933 1.00 89.06 112 PHE A N 1
ATOM 864 C CA . PHE A 1 112 ? 15.900 -39.593 -73.303 1.00 89.06 112 PHE A CA 1
ATOM 865 C C . PHE A 1 112 ? 16.524 -40.552 -74.320 1.00 89.06 112 PHE A C 1
ATOM 867 O O . PHE A 1 112 ? 15.844 -41.040 -75.224 1.00 89.06 112 PHE A O 1
ATOM 874 N N . THR A 1 113 ? 17.799 -40.895 -74.114 1.00 91.19 113 THR A N 1
ATOM 875 C CA . THR A 1 113 ? 18.506 -41.899 -74.919 1.00 91.19 113 THR A CA 1
ATOM 876 C C . THR A 1 113 ? 17.874 -43.281 -74.741 1.00 91.19 113 THR A C 1
ATOM 878 O O . THR A 1 113 ? 17.651 -43.990 -75.723 1.00 91.19 113 THR A O 1
ATOM 881 N N . ALA A 1 114 ? 17.519 -43.651 -73.505 1.00 91.19 114 ALA A N 1
ATOM 882 C CA . ALA A 1 114 ? 16.843 -44.911 -73.198 1.00 91.19 114 ALA A CA 1
ATOM 883 C C . ALA A 1 114 ? 15.443 -45.022 -73.833 1.00 91.19 114 ALA A C 1
ATOM 885 O O . ALA A 1 114 ? 14.980 -46.131 -74.087 1.00 91.19 114 ALA A O 1
ATOM 886 N N . GLN A 1 115 ? 14.782 -43.896 -74.119 1.00 91.94 115 GLN A N 1
ATOM 887 C CA . GLN A 1 115 ? 13.493 -43.845 -74.820 1.00 91.94 115 GLN A CA 1
ATOM 888 C C . GLN A 1 115 ? 13.615 -43.687 -76.343 1.00 91.94 115 GLN A C 1
ATOM 890 O O . GLN A 1 115 ? 12.601 -43.520 -77.018 1.00 91.94 115 GLN A O 1
ATOM 895 N N . HIS A 1 116 ? 14.830 -43.755 -76.898 1.00 91.31 116 HIS A N 1
ATOM 896 C CA . HIS A 1 116 ? 15.095 -43.579 -78.331 1.00 91.31 116 HIS A CA 1
ATOM 897 C C . HIS A 1 116 ? 14.593 -42.241 -78.899 1.00 91.31 116 HIS A C 1
ATOM 899 O O . HIS A 1 116 ? 14.208 -42.165 -80.067 1.00 91.31 116 HIS A O 1
ATOM 905 N N . MET A 1 117 ? 14.594 -41.180 -78.086 1.00 88.62 117 MET A N 1
ATOM 906 C CA . MET A 1 117 ? 14.313 -39.837 -78.588 1.00 88.62 117 MET A CA 1
ATOM 907 C C . MET A 1 117 ? 15.475 -39.358 -79.466 1.00 88.62 117 MET A C 1
ATOM 909 O O . MET A 1 117 ? 16.625 -39.754 -79.264 1.00 88.62 117 MET A O 1
ATOM 913 N N . ASP A 1 118 ? 15.175 -38.515 -80.453 1.00 89.44 118 ASP A N 1
ATOM 914 C CA . ASP A 1 118 ? 16.195 -37.946 -81.334 1.00 89.44 118 ASP A CA 1
ATOM 915 C C . ASP A 1 118 ? 17.205 -37.122 -80.501 1.00 89.44 118 ASP A C 1
ATOM 917 O O . ASP A 1 118 ? 16.779 -36.207 -79.788 1.00 89.44 118 ASP A O 1
ATOM 921 N N . PRO A 1 119 ? 18.523 -37.411 -80.574 1.00 87.88 119 PRO A N 1
ATOM 922 C CA . PRO A 1 119 ? 19.551 -36.698 -79.813 1.00 87.88 119 PRO A CA 1
ATOM 923 C C . PRO A 1 119 ? 19.550 -35.183 -80.009 1.00 87.88 119 PRO A C 1
ATOM 925 O O . PRO A 1 119 ? 19.965 -34.452 -79.113 1.00 87.88 119 PRO A O 1
ATOM 928 N N . THR A 1 120 ? 19.064 -34.695 -81.152 1.00 86.31 120 THR A N 1
ATOM 929 C CA . THR A 1 120 ? 18.958 -33.255 -81.428 1.00 86.31 120 THR A CA 1
ATOM 930 C C . THR A 1 120 ? 17.960 -32.544 -80.510 1.00 86.31 120 THR A C 1
ATOM 932 O O . THR A 1 120 ? 18.097 -31.344 -80.284 1.00 86.31 120 THR A O 1
ATOM 935 N N . ILE A 1 121 ? 17.002 -33.271 -79.921 1.00 83.25 121 ILE A N 1
ATOM 936 C CA . ILE A 1 121 ? 15.977 -32.729 -79.013 1.00 83.25 121 ILE A CA 1
ATOM 937 C C . ILE A 1 121 ? 16.552 -32.443 -77.614 1.00 83.25 121 ILE A C 1
ATOM 939 O O . ILE A 1 121 ? 16.003 -31.624 -76.880 1.00 83.25 121 ILE A O 1
ATOM 943 N N . PHE A 1 122 ? 17.659 -33.087 -77.234 1.00 86.31 122 PHE A N 1
ATOM 944 C CA . PHE A 1 122 ? 18.287 -32.948 -75.912 1.00 86.31 122 PHE A CA 1
ATOM 945 C C . PHE A 1 122 ? 19.802 -32.699 -75.988 1.00 86.31 122 PHE A C 1
ATOM 947 O O . PHE A 1 122 ? 20.540 -32.921 -75.022 1.00 86.31 122 PHE A O 1
ATOM 954 N N . ASP A 1 123 ? 20.283 -32.189 -77.123 1.00 88.25 123 ASP A N 1
ATOM 955 C CA . ASP A 1 123 ? 21.635 -31.653 -77.231 1.00 88.25 123 ASP A CA 1
ATOM 956 C C . ASP A 1 123 ? 21.699 -30.259 -76.599 1.00 88.25 123 ASP A C 1
ATOM 958 O O . ASP A 1 123 ? 21.534 -29.228 -77.254 1.00 88.25 123 ASP A O 1
ATOM 962 N N . TYR A 1 124 ? 21.957 -30.238 -75.293 1.00 84.06 124 TYR A N 1
ATOM 963 C CA . TYR A 1 124 ? 22.047 -29.015 -74.499 1.00 84.06 124 TYR A CA 1
ATOM 964 C C . TYR A 1 124 ? 23.043 -27.986 -75.050 1.00 84.06 124 TYR A C 1
ATOM 966 O O . TYR A 1 124 ? 22.816 -26.793 -74.878 1.00 84.06 124 TYR A O 1
ATOM 974 N N . ASN A 1 125 ? 24.112 -28.403 -75.742 1.00 85.31 125 ASN A N 1
ATOM 975 C CA . ASN A 1 125 ? 25.050 -27.451 -76.347 1.00 85.31 125 ASN A CA 1
ATOM 976 C C . ASN A 1 125 ? 24.391 -26.678 -77.490 1.00 85.31 125 ASN A C 1
ATOM 978 O O . ASN A 1 125 ? 24.580 -25.471 -77.603 1.00 85.31 125 ASN A O 1
ATOM 982 N N . THR A 1 126 ? 23.600 -27.365 -78.312 1.00 86.06 126 THR A N 1
ATOM 983 C CA . THR A 1 126 ? 22.855 -26.745 -79.410 1.00 86.06 126 THR A CA 1
ATOM 984 C C . THR A 1 126 ? 21.685 -25.913 -78.881 1.00 86.06 126 THR A C 1
ATOM 986 O O . THR A 1 126 ? 21.485 -24.788 -79.333 1.00 86.06 126 THR A O 1
ATOM 989 N N . ILE A 1 127 ? 20.960 -26.412 -77.874 1.00 83.88 127 ILE A N 1
ATOM 990 C CA . ILE A 1 127 ? 19.827 -25.702 -77.255 1.00 83.88 127 ILE A CA 1
ATOM 991 C C . ILE A 1 127 ? 20.290 -24.391 -76.604 1.00 83.88 127 ILE A C 1
ATOM 993 O O . ILE A 1 127 ? 19.697 -23.340 -76.837 1.00 83.88 127 ILE A O 1
ATOM 997 N N . PHE A 1 128 ? 21.378 -24.430 -75.831 1.00 83.12 128 PHE A N 1
ATOM 998 C CA . PHE A 1 128 ? 21.908 -23.255 -75.130 1.00 83.12 128 PHE A CA 1
ATOM 999 C C . PHE A 1 128 ? 22.821 -22.374 -75.996 1.00 83.12 128 PHE A C 1
ATOM 1001 O O . PHE A 1 128 ? 23.257 -21.317 -75.547 1.00 83.12 128 PHE A O 1
ATOM 1008 N N . ALA A 1 129 ? 23.102 -22.760 -77.246 1.00 86.31 129 ALA A N 1
ATOM 1009 C CA . ALA A 1 129 ? 23.743 -21.864 -78.209 1.00 86.31 129 ALA A CA 1
ATOM 1010 C C . ALA A 1 129 ? 22.789 -20.759 -78.702 1.00 86.31 129 ALA A C 1
ATOM 1012 O O . ALA A 1 129 ? 23.251 -19.762 -79.262 1.00 86.31 129 ALA A O 1
ATOM 1013 N N . VAL A 1 130 ? 21.473 -20.911 -78.498 1.00 87.06 130 VAL A N 1
ATOM 1014 C CA . VAL A 1 130 ? 20.478 -19.883 -78.820 1.00 87.06 130 VAL A CA 1
ATOM 1015 C C . VAL A 1 130 ? 20.626 -18.706 -77.840 1.00 87.06 130 VAL A C 1
ATOM 1017 O O . VAL A 1 130 ? 20.483 -18.898 -76.631 1.00 87.06 130 VAL A O 1
ATOM 1020 N N . PRO A 1 131 ? 20.893 -17.471 -78.314 1.00 86.75 131 PRO A N 1
ATOM 1021 C CA . PRO A 1 131 ? 21.060 -16.320 -77.432 1.00 86.75 131 PRO A CA 1
ATOM 1022 C C . PRO A 1 131 ? 19.850 -16.107 -76.516 1.00 86.75 131 PRO A C 1
ATOM 1024 O O . PRO A 1 131 ? 18.713 -16.043 -76.975 1.00 86.75 131 PRO A O 1
ATOM 1027 N N . GLY A 1 132 ? 20.108 -15.967 -75.215 1.00 83.69 132 GLY A N 1
ATOM 1028 C CA . GLY A 1 132 ? 19.073 -15.761 -74.200 1.00 83.69 132 GLY A CA 1
ATOM 1029 C C . GLY A 1 132 ? 18.456 -17.042 -73.634 1.00 83.69 132 GLY A C 1
ATOM 1030 O O . GLY A 1 132 ? 17.719 -16.936 -72.657 1.00 83.69 132 GLY A O 1
ATOM 1031 N N . VAL A 1 133 ? 18.777 -18.215 -74.191 1.00 84.12 133 VAL A N 1
ATOM 1032 C CA . VAL A 1 133 ? 18.334 -19.525 -73.694 1.00 84.12 133 VAL A CA 1
ATOM 1033 C C . VAL A 1 133 ? 19.433 -20.154 -72.835 1.00 84.12 133 VAL A C 1
ATOM 1035 O O . VAL A 1 133 ? 20.566 -20.321 -73.278 1.00 84.12 133 VAL A O 1
ATOM 1038 N N . ASP A 1 134 ? 19.096 -20.534 -71.604 1.00 80.88 134 ASP A N 1
ATOM 1039 C CA . ASP A 1 134 ? 19.951 -21.340 -70.722 1.00 80.88 134 ASP A CA 1
ATOM 1040 C C . ASP A 1 134 ? 19.095 -22.283 -69.857 1.00 80.88 134 ASP A C 1
ATOM 1042 O O . ASP A 1 134 ? 17.875 -22.298 -69.978 1.00 80.88 134 ASP A O 1
ATOM 1046 N N . MET A 1 135 ? 19.688 -23.098 -68.981 1.00 74.00 135 MET A N 1
ATOM 1047 C CA . MET A 1 135 ? 18.909 -24.053 -68.167 1.00 74.00 135 MET A CA 1
ATOM 1048 C C . MET A 1 135 ? 17.945 -23.387 -67.179 1.00 74.00 135 MET A C 1
ATOM 1050 O O . MET A 1 135 ? 16.898 -23.955 -66.886 1.00 74.00 135 MET A O 1
ATOM 1054 N N . SER A 1 136 ? 18.286 -22.210 -66.650 1.00 72.56 136 SER A N 1
ATOM 1055 C CA . SER A 1 136 ? 17.375 -21.440 -65.795 1.00 72.56 136 SER A CA 1
ATOM 1056 C C . SER A 1 136 ? 16.281 -20.747 -66.607 1.00 72.56 136 SER A C 1
ATOM 1058 O O . SER A 1 136 ? 15.212 -20.466 -66.075 1.00 72.56 136 SER A O 1
ATOM 1060 N N . ARG A 1 137 ? 16.534 -20.520 -67.901 1.00 80.50 137 ARG A N 1
ATOM 1061 C CA . ARG A 1 137 ? 15.652 -19.825 -68.842 1.00 80.50 137 ARG A CA 1
ATOM 1062 C C . ARG A 1 137 ? 15.527 -20.606 -70.154 1.00 80.50 137 ARG A C 1
ATOM 1064 O O . ARG A 1 137 ? 15.951 -20.119 -71.208 1.00 80.50 137 ARG A O 1
ATOM 1071 N N . PRO A 1 138 ? 14.966 -21.828 -70.126 1.00 78.12 138 PRO A N 1
ATOM 1072 C CA . PRO A 1 138 ? 14.950 -22.709 -71.291 1.00 78.12 138 PRO A CA 1
ATOM 1073 C C . PRO A 1 138 ? 14.056 -22.179 -72.422 1.00 78.12 138 PRO A C 1
ATOM 1075 O O . PRO A 1 138 ? 14.132 -22.674 -73.541 1.00 78.12 138 PRO A O 1
ATOM 1078 N N . PHE A 1 139 ? 13.232 -21.162 -72.149 1.00 80.75 139 PHE A N 1
ATOM 1079 C CA . PHE A 1 139 ? 12.338 -20.525 -73.118 1.00 80.75 139 PHE A CA 1
ATOM 1080 C C . PHE A 1 139 ? 12.902 -19.238 -73.735 1.00 80.75 139 PHE A C 1
ATOM 1082 O O . PHE A 1 139 ? 12.244 -18.633 -74.578 1.00 80.75 139 PHE A O 1
ATOM 1089 N N . GLY A 1 140 ? 14.103 -18.807 -73.338 1.00 85.69 140 GLY A N 1
ATOM 1090 C CA . GLY A 1 140 ? 14.674 -17.549 -73.809 1.00 85.69 140 GLY A CA 1
ATOM 1091 C C . GLY A 1 140 ? 14.071 -16.310 -73.140 1.00 85.69 140 GLY A C 1
ATOM 1092 O O . GLY A 1 140 ? 13.307 -16.403 -72.181 1.00 85.69 140 GLY A O 1
ATOM 1093 N N . GLU A 1 141 ? 14.437 -15.129 -73.650 1.00 82.50 141 GLU A N 1
ATOM 1094 C CA . GLU A 1 141 ? 13.797 -13.835 -73.330 1.00 82.50 141 GLU A CA 1
ATOM 1095 C C . GLU A 1 141 ? 13.742 -13.448 -71.838 1.00 82.50 141 GLU A C 1
ATOM 1097 O O . GLU A 1 141 ? 12.988 -12.559 -71.460 1.00 82.50 141 GLU A O 1
ATOM 1102 N N . GLY A 1 142 ? 14.545 -14.076 -70.973 1.00 79.31 142 GLY A N 1
ATOM 1103 C CA . GLY A 1 142 ? 14.502 -13.811 -69.531 1.00 79.31 142 GLY A CA 1
ATOM 1104 C C . GLY A 1 142 ? 13.461 -14.620 -68.749 1.00 79.31 142 GLY A C 1
ATOM 1105 O O . GLY A 1 142 ? 13.419 -14.473 -67.533 1.00 79.31 142 GLY A O 1
ATOM 1106 N N . LYS A 1 143 ? 12.678 -15.486 -69.405 1.00 76.44 143 LYS A N 1
ATOM 1107 C CA . LYS A 1 143 ? 11.562 -16.225 -68.794 1.00 76.44 143 LYS A CA 1
ATOM 1108 C C . LYS A 1 143 ? 12.050 -17.424 -67.982 1.00 76.44 143 LYS A C 1
ATOM 1110 O O . LYS A 1 143 ? 12.765 -18.277 -68.513 1.00 76.44 143 LYS A O 1
ATOM 1115 N N . TYR A 1 144 ? 11.619 -17.524 -66.726 1.00 76.06 144 TYR A N 1
ATOM 1116 C CA . TYR A 1 144 ? 11.929 -18.653 -65.844 1.00 76.06 144 TYR A CA 1
ATOM 1117 C C . TYR A 1 144 ? 10.767 -19.658 -65.810 1.00 76.06 144 TYR A C 1
ATOM 1119 O O . TYR A 1 144 ? 9.608 -19.248 -65.740 1.00 76.06 144 TYR A O 1
ATOM 1127 N N . PRO A 1 145 ? 11.026 -20.977 -65.815 1.00 67.56 145 PRO A N 1
ATOM 1128 C CA . PRO A 1 145 ? 9.980 -21.970 -65.609 1.00 67.56 145 PRO A CA 1
ATOM 1129 C C . PRO A 1 145 ? 9.266 -21.726 -64.274 1.00 67.56 145 PRO A C 1
ATOM 1131 O O . PRO A 1 145 ? 9.910 -21.671 -63.229 1.00 67.56 145 PRO A O 1
ATOM 1134 N N . GLY A 1 146 ? 7.941 -21.575 -64.311 1.00 65.81 146 GLY A N 1
ATOM 1135 C CA . GLY A 1 146 ? 7.114 -21.351 -63.119 1.00 65.81 146 GLY A CA 1
ATOM 1136 C C . GLY A 1 146 ? 7.022 -19.899 -62.637 1.00 65.81 146 GLY A C 1
ATOM 1137 O O . GLY A 1 146 ? 6.285 -19.644 -61.690 1.00 65.81 146 GLY A O 1
ATOM 1138 N N . VAL A 1 147 ? 7.708 -18.949 -63.281 1.00 67.38 147 VAL A N 1
ATOM 1139 C CA . VAL A 1 147 ? 7.504 -17.510 -63.054 1.00 67.38 147 VAL A CA 1
ATOM 1140 C C . VAL A 1 147 ? 6.709 -16.978 -64.238 1.00 67.38 147 VAL A C 1
ATOM 1142 O O . VAL A 1 147 ? 7.241 -16.839 -65.338 1.00 67.38 147 VAL A O 1
ATOM 1145 N N . ASN A 1 148 ? 5.409 -16.765 -64.038 1.00 63.22 148 ASN A N 1
ATOM 1146 C CA . ASN A 1 148 ? 4.566 -16.153 -65.056 1.00 63.22 148 ASN A CA 1
ATOM 1147 C C . ASN A 1 148 ? 4.726 -14.632 -64.931 1.00 63.22 148 ASN A C 1
ATOM 1149 O O . ASN A 1 148 ? 4.260 -14.042 -63.963 1.00 63.22 148 ASN A O 1
ATOM 1153 N N . ASP A 1 149 ? 5.424 -14.002 -65.877 1.00 58.91 149 ASP A N 1
ATOM 1154 C CA . ASP A 1 149 ? 5.628 -12.541 -65.890 1.00 58.91 149 ASP A CA 1
ATOM 1155 C C . ASP A 1 149 ? 4.369 -11.769 -66.343 1.00 58.91 149 ASP A C 1
ATOM 1157 O O . ASP A 1 149 ? 4.361 -10.538 -66.378 1.00 58.91 149 ASP A O 1
ATOM 1161 N N . GLY A 1 150 ? 3.308 -12.483 -66.728 1.00 58.41 150 GLY A N 1
ATOM 1162 C CA . GLY A 1 150 ? 2.000 -11.907 -67.009 1.00 58.41 150 GLY A CA 1
ATOM 1163 C C . GLY A 1 150 ? 1.113 -11.943 -65.769 1.00 58.41 150 GLY A C 1
ATOM 1164 O O . GLY A 1 150 ? 1.033 -12.980 -65.117 1.00 58.41 150 GLY A O 1
ATOM 1165 N N . ASP A 1 151 ? 0.399 -10.843 -65.511 1.00 56.75 151 ASP A N 1
ATOM 1166 C CA . ASP A 1 151 ? -0.750 -10.705 -64.590 1.00 56.75 151 ASP A CA 1
ATOM 1167 C C . ASP A 1 151 ? -1.933 -11.645 -64.951 1.00 56.75 151 ASP A C 1
ATOM 1169 O O . ASP A 1 151 ? -3.107 -11.290 -64.818 1.00 56.75 151 ASP A O 1
ATOM 1173 N N . GLU A 1 152 ? -1.669 -12.845 -65.465 1.00 53.94 152 GLU A N 1
ATOM 1174 C CA . GLU A 1 152 ? -2.696 -13.855 -65.655 1.00 53.94 152 GLU A CA 1
ATOM 1175 C C . GLU A 1 152 ? -3.031 -14.424 -64.279 1.00 53.94 152 GLU A C 1
ATOM 1177 O O . GLU A 1 152 ? -2.245 -15.131 -63.647 1.00 53.94 152 GLU A O 1
ATOM 1182 N N . THR A 1 153 ? -4.196 -13.987 -63.805 1.00 56.53 153 THR A N 1
ATOM 1183 C CA . THR A 1 153 ? -4.904 -14.431 -62.610 1.00 56.53 153 THR A CA 1
ATOM 1184 C C . THR A 1 153 ? -4.645 -15.899 -62.309 1.00 56.53 153 THR A C 1
ATOM 1186 O O . THR A 1 153 ? -4.863 -16.748 -63.164 1.00 56.53 153 THR A O 1
ATOM 1189 N N . ASP A 1 154 ? -4.212 -16.172 -61.079 1.00 48.56 154 ASP A N 1
ATOM 1190 C CA . ASP A 1 154 ? -4.032 -17.509 -60.523 1.00 48.56 154 ASP A CA 1
ATOM 1191 C C . ASP A 1 154 ? -5.265 -18.393 -60.802 1.00 48.56 154 ASP A C 1
ATOM 1193 O O . ASP A 1 154 ? -6.294 -18.278 -60.133 1.00 48.56 154 ASP A O 1
ATOM 1197 N N . ASP A 1 155 ? -5.151 -19.280 -61.796 1.00 51.31 155 ASP A N 1
ATOM 1198 C CA . ASP A 1 155 ? -6.198 -20.219 -62.226 1.00 51.31 155 ASP A CA 1
ATOM 1199 C C . ASP A 1 155 ? -6.601 -21.221 -61.121 1.00 51.31 155 ASP A C 1
ATOM 1201 O O . ASP A 1 155 ? -7.530 -22.014 -61.299 1.00 51.31 155 ASP A O 1
ATOM 1205 N N . SER A 1 156 ? -5.925 -21.211 -59.962 1.00 48.53 156 SER A N 1
ATOM 1206 C CA . SER A 1 156 ? -6.326 -21.989 -58.787 1.00 48.53 156 SER A CA 1
ATOM 1207 C C . SER A 1 156 ? -7.399 -21.309 -57.922 1.00 48.53 156 SER A C 1
ATOM 1209 O O . SER A 1 156 ? -7.980 -21.958 -57.044 1.00 48.53 156 SER A O 1
ATOM 1211 N N . LEU A 1 157 ? -7.733 -20.040 -58.190 1.00 44.22 157 LEU A N 1
ATOM 1212 C CA . LEU A 1 157 ? -8.838 -19.347 -57.533 1.00 44.22 157 LEU A CA 1
ATOM 1213 C C . LEU A 1 157 ? -10.177 -19.761 -58.159 1.00 44.22 157 LEU A C 1
ATOM 1215 O O . LEU A 1 157 ? -10.556 -19.341 -59.250 1.00 44.22 157 LEU A O 1
ATOM 1219 N N . ILE A 1 158 ? -10.918 -20.597 -57.429 1.00 42.09 158 ILE A N 1
ATOM 1220 C CA . ILE A 1 158 ? -12.313 -20.939 -57.730 1.00 42.09 158 ILE A CA 1
ATOM 1221 C C . ILE A 1 158 ? -13.121 -19.626 -57.800 1.00 42.09 158 ILE A C 1
ATOM 1223 O O . ILE A 1 158 ? -13.098 -18.876 -56.824 1.00 42.09 158 ILE A O 1
ATOM 1227 N N . PRO A 1 159 ? -13.850 -19.330 -58.895 1.00 43.06 159 PRO A N 1
ATOM 1228 C CA . PRO A 1 159 ? -14.644 -18.109 -58.981 1.00 43.06 159 PRO A CA 1
ATOM 1229 C C . PRO A 1 159 ? -15.748 -18.111 -57.920 1.00 43.06 159 PRO A C 1
ATOM 1231 O O . PRO A 1 159 ? -16.545 -19.053 -57.856 1.00 43.06 159 PRO A O 1
ATOM 1234 N N . ASP A 1 160 ? -15.818 -17.052 -57.113 1.00 41.47 160 ASP A N 1
ATOM 1235 C CA . ASP A 1 160 ? -16.917 -16.855 -56.170 1.00 41.47 160 ASP A CA 1
ATOM 1236 C C . ASP A 1 160 ? -18.271 -16.830 -56.911 1.00 41.47 160 ASP A C 1
ATOM 1238 O O . ASP A 1 160 ? -18.385 -16.246 -57.997 1.00 41.47 160 ASP A O 1
ATOM 1242 N N . PRO A 1 161 ? -19.329 -17.449 -56.353 1.00 43.06 161 PRO A N 1
ATOM 1243 C CA . PRO A 1 161 ? -20.634 -17.476 -56.993 1.00 43.06 161 PRO A CA 1
ATOM 1244 C C . PRO A 1 161 ? -21.229 -16.065 -57.067 1.00 43.06 161 PRO A C 1
ATOM 1246 O O . PRO A 1 161 ? -21.483 -15.407 -56.058 1.00 43.06 161 PRO A O 1
ATOM 1249 N N . VAL A 1 162 ? -21.488 -15.628 -58.299 1.00 40.84 162 VAL A N 1
ATOM 1250 C CA . VAL A 1 162 ? -22.109 -14.344 -58.643 1.00 40.84 162 VAL A CA 1
ATOM 1251 C C . VAL A 1 162 ? -23.476 -14.198 -57.948 1.00 40.84 162 VAL A C 1
ATOM 1253 O O . VAL A 1 162 ? -24.367 -15.018 -58.196 1.00 40.84 162 VAL A O 1
ATOM 1256 N N . PRO A 1 163 ? -23.720 -13.146 -57.139 1.00 42.53 163 PRO A N 1
ATOM 1257 C CA . PRO A 1 163 ? -25.047 -12.876 -56.607 1.00 42.53 163 PRO A CA 1
ATOM 1258 C C . PRO A 1 163 ? -25.931 -12.314 -57.720 1.00 42.53 163 PRO A C 1
ATOM 1260 O O . PRO A 1 163 ? -25.649 -11.276 -58.320 1.00 42.53 163 PRO A O 1
ATOM 1263 N N . THR A 1 164 ? -27.024 -13.015 -58.001 1.00 39.03 164 THR A N 1
ATOM 1264 C CA . THR A 1 164 ? -28.023 -12.586 -58.979 1.00 39.03 164 THR A CA 1
ATOM 1265 C C . THR A 1 164 ? -28.930 -11.518 -58.356 1.00 39.03 164 THR A C 1
ATOM 1267 O O . THR A 1 164 ? -29.697 -11.811 -57.449 1.00 39.03 164 THR A O 1
ATOM 1270 N N . GLY A 1 165 ? -28.784 -10.290 -58.859 1.00 39.50 165 GLY A N 1
ATOM 1271 C CA . GLY A 1 165 ? -29.726 -9.164 -58.947 1.00 39.50 165 GLY A CA 1
ATOM 1272 C C . GLY A 1 165 ? -30.857 -8.952 -57.926 1.00 39.50 165 GLY A C 1
ATOM 1273 O O . GLY A 1 165 ? -31.770 -9.761 -57.806 1.00 39.50 165 GLY A O 1
ATOM 1274 N N . ALA A 1 166 ? -30.926 -7.723 -57.401 1.00 35.06 166 ALA A N 1
ATOM 1275 C CA . ALA A 1 166 ? -32.176 -6.960 -57.344 1.00 35.06 166 ALA A CA 1
ATOM 1276 C C . ALA A 1 166 ? -31.896 -5.446 -57.389 1.00 35.06 166 ALA A C 1
ATOM 1278 O O . ALA A 1 166 ? -30.920 -4.946 -56.835 1.00 35.06 166 ALA A O 1
ATOM 1279 N N . THR A 1 167 ? -32.764 -4.754 -58.114 1.00 34.78 167 THR A N 1
ATOM 1280 C CA . THR A 1 167 ? -32.630 -3.409 -58.674 1.00 34.78 167 THR A CA 1
ATOM 1281 C C . THR A 1 167 ? -33.160 -2.314 -57.732 1.00 34.78 167 THR A C 1
ATOM 1283 O O . THR A 1 167 ? -34.185 -2.501 -57.089 1.00 34.78 167 THR A O 1
ATOM 1286 N N . SER A 1 168 ? -32.435 -1.188 -57.703 1.00 39.97 168 SER A N 1
ATOM 1287 C CA . SER A 1 168 ? -32.748 0.207 -57.308 1.00 39.97 168 SER A CA 1
ATOM 1288 C C . SER A 1 168 ? -34.004 0.567 -56.486 1.00 39.97 168 SER A C 1
ATOM 1290 O O . SER A 1 168 ? -35.124 0.370 -56.952 1.00 39.97 168 SER A O 1
ATOM 1292 N N . SER A 1 169 ? -33.800 1.380 -55.439 1.00 33.94 169 SER A N 1
ATOM 1293 C CA . SER A 1 169 ? -34.465 2.694 -55.287 1.00 33.94 169 SER A CA 1
ATOM 1294 C C . SER A 1 169 ? -33.801 3.552 -54.198 1.00 33.94 169 SER A C 1
ATOM 1296 O O . SER A 1 169 ? -33.493 3.060 -53.115 1.00 33.94 169 SER A O 1
ATOM 1298 N N . GLU A 1 170 ? -33.605 4.831 -54.515 1.00 43.69 170 GLU A N 1
ATOM 1299 C CA . GLU A 1 170 ? -33.126 5.919 -53.653 1.00 43.69 170 GLU A CA 1
ATOM 1300 C C . GLU A 1 170 ? -34.154 6.325 -52.576 1.00 43.69 170 GLU A C 1
ATOM 1302 O O . GLU A 1 170 ? -35.355 6.252 -52.829 1.00 43.69 170 GLU A O 1
ATOM 1307 N N . ALA A 1 171 ? -33.664 6.815 -51.425 1.00 33.25 171 ALA A N 1
ATOM 1308 C CA . ALA A 1 171 ? -34.073 8.058 -50.735 1.00 33.25 171 ALA A CA 1
ATOM 1309 C C . ALA A 1 171 ? -34.015 7.971 -49.190 1.00 33.25 171 ALA A C 1
ATOM 1311 O O . ALA A 1 171 ? -34.657 7.145 -48.554 1.00 33.25 171 ALA A O 1
ATOM 1312 N N . GLU A 1 172 ? -33.213 8.887 -48.647 1.00 36.47 172 GLU A N 1
ATOM 1313 C CA . GLU A 1 172 ? -33.252 9.625 -47.375 1.00 36.47 172 GLU A CA 1
ATOM 1314 C C . GLU A 1 172 ? -34.017 9.144 -46.115 1.00 36.47 172 GLU A C 1
ATOM 1316 O O . GLU A 1 172 ? -35.222 8.912 -46.091 1.00 36.47 172 GLU A O 1
ATOM 1321 N N . SER A 1 173 ? -33.293 9.347 -45.002 1.00 30.91 173 SER A N 1
ATOM 1322 C CA . SER A 1 173 ? -33.727 9.907 -43.708 1.00 30.91 173 SER A CA 1
ATOM 1323 C C . SER A 1 173 ? -33.870 8.960 -42.503 1.00 30.91 173 SER A C 1
ATOM 1325 O O . SER A 1 173 ? -34.609 7.987 -42.498 1.00 30.91 173 SER A O 1
ATOM 1327 N N . SER A 1 174 ? -33.146 9.348 -41.442 1.00 32.22 174 SER A N 1
ATOM 1328 C CA . SER A 1 174 ? -33.616 9.462 -40.054 1.00 32.22 174 SER A CA 1
ATOM 1329 C C . SER A 1 174 ? -34.420 8.297 -39.457 1.00 32.22 174 SER A C 1
ATOM 1331 O O . SER A 1 174 ? -35.630 8.214 -39.638 1.00 32.22 174 SER A O 1
ATOM 1333 N N . SER A 1 175 ? -33.823 7.563 -38.518 1.00 30.06 175 SER A N 1
ATOM 1334 C CA . SER A 1 175 ? -34.087 7.717 -37.071 1.00 30.06 175 SER A CA 1
ATOM 1335 C C . SER A 1 175 ? -33.609 6.499 -36.272 1.00 30.06 175 SER A C 1
ATOM 1337 O O . SER A 1 175 ? -33.407 5.406 -36.785 1.00 30.06 175 SER A O 1
ATOM 1339 N N . SER A 1 176 ? -33.362 6.780 -34.999 1.00 37.16 176 SER A N 1
ATOM 1340 C CA . SER A 1 176 ? -33.047 5.897 -33.881 1.00 37.16 176 SER A CA 1
ATOM 1341 C C . SER A 1 176 ? -33.856 4.605 -33.802 1.00 37.16 176 SER A C 1
ATOM 1343 O O . SER A 1 176 ? -35.075 4.669 -33.901 1.00 37.16 176 SER A O 1
ATOM 1345 N N . GLU A 1 177 ? -33.219 3.517 -33.362 1.00 33.03 177 GLU A N 1
ATOM 1346 C CA . GLU A 1 177 ? -33.868 2.585 -32.438 1.00 33.03 177 GLU A CA 1
ATOM 1347 C C . GLU A 1 177 ? -32.853 1.881 -31.526 1.00 33.03 177 GLU A C 1
ATOM 1349 O O . GLU A 1 177 ? -31.852 1.306 -31.952 1.00 33.03 177 GLU A O 1
ATOM 1354 N N . GLN A 1 178 ? -33.123 2.015 -30.228 1.00 36.94 178 GLN A N 1
ATOM 1355 C CA . GLN A 1 178 ? -32.488 1.310 -29.128 1.00 36.94 178 GLN A CA 1
ATOM 1356 C C . GLN A 1 178 ? -32.890 -0.165 -29.183 1.00 36.94 178 GLN A C 1
ATOM 1358 O O . GLN A 1 178 ? -34.077 -0.478 -29.163 1.00 36.94 178 GLN A O 1
ATOM 1363 N N . ALA A 1 179 ? -31.909 -1.065 -29.152 1.00 29.56 179 ALA A N 1
ATOM 1364 C CA . ALA A 1 179 ? -32.132 -2.469 -28.838 1.00 29.56 179 ALA A CA 1
ATOM 1365 C C . ALA A 1 179 ? -31.458 -2.789 -27.501 1.00 29.56 179 ALA A C 1
ATOM 1367 O O . ALA A 1 179 ? -30.248 -2.986 -27.399 1.00 29.56 179 ALA A O 1
ATOM 1368 N N . THR A 1 180 ? -32.281 -2.794 -26.460 1.00 30.95 180 THR A N 1
ATOM 1369 C CA . THR A 1 180 ? -32.010 -3.313 -25.123 1.00 30.95 180 THR A CA 1
ATOM 1370 C C . THR A 1 180 ? -31.740 -4.816 -25.224 1.00 30.95 180 THR A C 1
ATOM 1372 O O . THR A 1 180 ? -32.659 -5.594 -25.469 1.00 30.95 180 THR A O 1
ATOM 1375 N N . GLN A 1 181 ? -30.490 -5.243 -25.028 1.00 28.42 181 GLN A N 1
ATOM 1376 C CA . GLN A 1 181 ? -30.171 -6.648 -24.770 1.00 28.42 181 GLN A CA 1
ATOM 1377 C C . GLN A 1 181 ? -30.042 -6.870 -23.264 1.00 28.42 181 GLN A C 1
ATOM 1379 O O . GLN A 1 181 ? -29.117 -6.387 -22.616 1.00 28.42 181 GLN A O 1
ATOM 1384 N N . VAL A 1 182 ? -31.018 -7.602 -22.732 1.00 31.39 182 VAL A N 1
ATOM 1385 C CA . VAL A 1 182 ? -30.963 -8.270 -21.433 1.00 31.39 182 VAL A CA 1
ATOM 1386 C C . VAL A 1 182 ? -29.983 -9.431 -21.585 1.00 31.39 182 VAL A C 1
ATOM 1388 O O . VAL A 1 182 ? -30.229 -10.337 -22.380 1.00 31.39 182 VAL A O 1
ATOM 1391 N N . VAL A 1 183 ? -28.863 -9.379 -20.869 1.00 28.52 183 VAL A N 1
ATOM 1392 C CA . VAL A 1 183 ? -27.909 -10.488 -20.775 1.00 28.52 183 VAL A CA 1
ATOM 1393 C C . VAL A 1 183 ? -27.906 -10.948 -19.324 1.00 28.52 183 VAL A C 1
ATOM 1395 O O . VAL A 1 183 ? -27.649 -10.144 -18.431 1.00 28.52 183 VAL A O 1
ATOM 1398 N N . ASP A 1 184 ? -28.255 -12.218 -19.120 1.00 26.67 184 ASP A N 1
ATOM 1399 C CA . ASP A 1 184 ? -28.199 -12.931 -17.843 1.00 26.67 184 ASP A CA 1
ATOM 1400 C C . ASP A 1 184 ? -26.818 -12.769 -17.184 1.00 26.67 184 ASP A C 1
ATOM 1402 O O . ASP A 1 184 ? -25.794 -13.165 -17.748 1.00 26.67 184 ASP A O 1
ATOM 1406 N N . GLU A 1 185 ? -26.804 -12.195 -15.979 1.00 25.31 185 GLU A N 1
ATOM 1407 C CA . GLU A 1 185 ? -25.651 -12.164 -15.080 1.00 25.31 185 GLU A CA 1
ATOM 1408 C C . GLU A 1 185 ? -25.439 -13.564 -14.485 1.00 25.31 185 GLU A C 1
ATOM 1410 O O . GLU A 1 185 ? -26.211 -14.033 -13.649 1.00 25.31 185 GLU A O 1
ATOM 1415 N N . LEU A 1 186 ? -24.376 -14.241 -14.923 1.00 28.34 186 LEU A N 1
ATOM 1416 C CA . LEU A 1 186 ? -23.803 -15.375 -14.204 1.00 28.34 186 LEU A CA 1
ATOM 1417 C C . LEU A 1 186 ? -22.807 -14.836 -13.168 1.00 28.34 186 LEU A C 1
ATOM 1419 O O . LEU A 1 186 ? -21.851 -14.144 -13.518 1.00 28.34 186 LEU A O 1
ATOM 1423 N N . ASP A 1 187 ? -23.074 -15.154 -11.900 1.00 29.77 187 ASP A N 1
ATOM 1424 C CA . ASP A 1 187 ? -22.233 -14.883 -10.730 1.00 29.77 187 ASP A CA 1
ATOM 1425 C C . ASP A 1 187 ? -20.841 -15.524 -10.892 1.00 29.77 187 ASP A C 1
ATOM 1427 O O . ASP A 1 187 ? -20.653 -16.711 -10.614 1.00 29.77 187 ASP A O 1
ATOM 1431 N N . ASP A 1 188 ? -19.852 -14.729 -11.306 1.00 27.86 188 ASP A N 1
ATOM 1432 C CA . ASP A 1 188 ? -18.438 -15.108 -11.288 1.00 27.86 188 ASP A CA 1
ATOM 1433 C C . ASP A 1 188 ? -17.740 -14.509 -10.055 1.00 27.86 188 ASP A C 1
ATOM 1435 O O . ASP A 1 188 ? -17.608 -13.295 -9.881 1.00 27.86 188 ASP A O 1
ATOM 1439 N N . GLU A 1 189 ? -17.297 -15.408 -9.174 1.00 32.00 189 GLU A N 1
ATOM 1440 C CA . GLU A 1 189 ? -16.697 -15.133 -7.871 1.00 32.00 189 GLU A CA 1
ATOM 1441 C C . GLU A 1 189 ? -15.433 -14.248 -7.947 1.00 32.00 189 GLU A C 1
ATOM 1443 O O . GLU A 1 189 ? -14.420 -14.581 -8.566 1.00 32.00 189 GLU A O 1
ATOM 1448 N N . GLU A 1 190 ? -15.463 -13.118 -7.232 1.00 34.00 190 GLU A N 1
ATOM 1449 C CA . GLU A 1 190 ? -14.378 -12.137 -7.161 1.00 34.00 190 GLU A CA 1
ATOM 1450 C C . GLU A 1 190 ? -13.192 -12.599 -6.288 1.00 34.00 190 GLU A C 1
ATOM 1452 O O . GLU A 1 190 ? -13.263 -12.667 -5.053 1.00 34.00 190 GLU A O 1
ATOM 1457 N N . ALA A 1 191 ? -12.036 -12.817 -6.919 1.00 31.75 191 ALA A N 1
ATOM 1458 C CA . ALA A 1 191 ? -10.739 -12.887 -6.254 1.00 31.75 191 ALA A CA 1
ATOM 1459 C C . ALA A 1 191 ? -10.038 -11.521 -6.330 1.00 31.75 191 ALA A C 1
ATOM 1461 O O . ALA A 1 191 ? -9.468 -11.172 -7.360 1.00 31.75 191 ALA A O 1
ATOM 1462 N N . GLN A 1 192 ? -10.042 -10.767 -5.224 1.00 36.56 192 GLN A N 1
ATOM 1463 C CA . GLN A 1 192 ? -9.215 -9.567 -5.074 1.00 36.56 192 GLN A CA 1
ATOM 1464 C C . GLN A 1 192 ? -8.195 -9.765 -3.940 1.00 36.56 192 GLN A C 1
ATOM 1466 O O . GLN A 1 192 ? -8.546 -10.007 -2.777 1.00 36.56 192 GLN A O 1
ATOM 1471 N N . GLU A 1 193 ? -6.918 -9.741 -4.325 1.00 30.97 193 GLU A N 1
ATOM 1472 C CA . GLU A 1 193 ? -5.737 -9.687 -3.464 1.00 30.97 193 GLU A CA 1
ATOM 1473 C C . GLU A 1 193 ? -5.483 -8.238 -3.036 1.00 30.97 193 GLU A C 1
ATOM 1475 O O . GLU A 1 193 ? -5.366 -7.346 -3.875 1.00 30.97 193 GLU A O 1
ATOM 1480 N N . ASP A 1 194 ? -5.346 -8.005 -1.730 1.00 30.19 194 ASP A N 1
ATOM 1481 C CA . ASP A 1 194 ? -4.913 -6.721 -1.187 1.00 30.19 194 ASP A CA 1
ATOM 1482 C C . ASP A 1 194 ? -3.592 -6.885 -0.426 1.00 30.19 194 ASP A C 1
ATOM 1484 O O . ASP A 1 194 ? -3.520 -7.563 0.599 1.00 30.19 194 ASP A O 1
ATOM 1488 N N . GLY A 1 195 ? -2.571 -6.182 -0.923 1.00 31.42 195 GLY A N 1
ATOM 1489 C CA . GLY A 1 195 ? -1.534 -5.542 -0.113 1.00 31.42 195 GLY A CA 1
ATOM 1490 C C . GLY A 1 195 ? -0.461 -6.452 0.486 1.00 31.42 195 GLY A C 1
ATOM 1491 O O . GLY A 1 195 ? -0.512 -6.783 1.666 1.00 31.42 195 GLY A O 1
ATOM 1492 N N . LEU A 1 196 ? 0.583 -6.731 -0.306 1.00 34.62 196 LEU A N 1
ATOM 1493 C CA . LEU A 1 196 ? 1.827 -7.423 0.080 1.00 34.62 196 LEU A CA 1
ATOM 1494 C C . LEU A 1 196 ? 1.645 -8.867 0.582 1.00 34.62 196 LEU A C 1
ATOM 1496 O O . LEU A 1 196 ? 2.166 -9.248 1.629 1.00 34.62 196 LEU A O 1
ATOM 1500 N N . THR A 1 197 ? 0.992 -9.718 -0.204 1.00 27.89 197 THR A N 1
ATOM 1501 C CA . THR A 1 197 ? 1.026 -11.173 -0.008 1.00 27.89 197 THR A CA 1
ATOM 1502 C C . THR A 1 197 ? 2.100 -11.820 -0.882 1.00 27.89 197 THR A C 1
ATOM 1504 O O . THR A 1 197 ? 1.819 -12.416 -1.911 1.00 27.89 197 THR A O 1
ATOM 1507 N N . PHE A 1 198 ? 3.361 -11.786 -0.435 1.00 35.88 198 PHE A N 1
ATOM 1508 C CA . PHE A 1 198 ? 4.331 -12.820 -0.828 1.00 35.88 198 PHE A CA 1
ATOM 1509 C C . PHE A 1 198 ? 4.095 -14.044 0.063 1.00 35.88 198 PHE A C 1
ATOM 1511 O O . PHE A 1 198 ? 4.792 -14.248 1.049 1.00 35.88 198 PHE A O 1
ATOM 1518 N N . THR A 1 199 ? 3.051 -14.816 -0.234 1.00 31.73 199 THR A N 1
ATOM 1519 C CA . THR A 1 199 ? 2.850 -16.175 0.301 1.00 31.73 199 THR A CA 1
ATOM 1520 C C . THR A 1 199 ? 2.072 -17.031 -0.703 1.00 31.73 199 THR A C 1
ATOM 1522 O O . THR A 1 199 ? 1.092 -17.678 -0.359 1.00 31.73 199 THR A O 1
ATOM 1525 N N . GLU A 1 200 ? 2.542 -17.110 -1.950 1.00 31.08 200 GLU A N 1
ATOM 1526 C CA . GLU A 1 200 ? 2.474 -18.409 -2.623 1.00 31.08 200 GLU A CA 1
ATOM 1527 C C . GLU A 1 200 ? 3.640 -19.212 -2.052 1.00 31.08 200 GLU A C 1
ATOM 1529 O O . GLU A 1 200 ? 4.811 -18.935 -2.329 1.00 31.08 200 GLU A O 1
ATOM 1534 N N . GLY A 1 201 ? 3.323 -20.139 -1.149 1.00 26.41 201 GLY A N 1
ATOM 1535 C CA . GLY A 1 201 ? 4.279 -21.144 -0.729 1.00 26.41 201 GLY A CA 1
ATOM 1536 C C . GLY A 1 201 ? 4.763 -21.866 -1.977 1.00 26.41 201 GLY A C 1
ATOM 1537 O O . GLY A 1 201 ? 4.035 -22.669 -2.553 1.00 26.41 201 GLY A O 1
ATOM 1538 N N . LEU A 1 202 ? 6.005 -21.598 -2.380 1.00 28.77 202 LEU A N 1
ATOM 1539 C CA . LEU A 1 202 ? 6.807 -22.650 -2.973 1.00 28.77 202 LEU A CA 1
ATOM 1540 C C . LEU A 1 202 ? 6.797 -23.755 -1.923 1.00 28.77 202 LEU A C 1
ATOM 1542 O O . LEU A 1 202 ? 7.513 -23.676 -0.924 1.00 28.77 202 LEU A O 1
ATOM 1546 N N . GLU A 1 203 ? 5.948 -24.765 -2.120 1.00 25.89 203 GLU A N 1
ATOM 1547 C CA . GLU A 1 203 ? 6.303 -26.086 -1.642 1.00 25.89 203 GLU A CA 1
ATOM 1548 C C . GLU A 1 203 ? 7.748 -26.267 -2.088 1.00 25.89 203 GLU A C 1
ATOM 1550 O O . GLU A 1 203 ? 8.065 -26.201 -3.283 1.00 25.89 203 GLU A O 1
ATOM 1555 N N . VAL A 1 204 ? 8.640 -26.366 -1.105 1.00 30.70 204 VAL A N 1
ATOM 1556 C CA . VAL A 1 204 ? 9.978 -26.881 -1.318 1.00 30.70 204 VAL A CA 1
ATOM 1557 C C . VAL A 1 204 ? 9.734 -28.304 -1.803 1.00 30.70 204 VAL A C 1
ATOM 1559 O O . VAL A 1 204 ? 9.714 -29.250 -1.021 1.00 30.70 204 VAL A O 1
ATOM 1562 N N . PHE A 1 205 ? 9.485 -28.464 -3.105 1.00 29.42 205 PHE A N 1
ATOM 1563 C CA . PHE A 1 205 ? 9.885 -29.668 -3.792 1.00 29.42 205 PHE A CA 1
ATOM 1564 C C . PHE A 1 205 ? 11.345 -29.772 -3.412 1.00 29.42 205 PHE A C 1
ATOM 1566 O O . PHE A 1 205 ? 12.126 -28.895 -3.794 1.00 29.42 205 PHE A O 1
ATOM 1573 N N . GLY A 1 206 ? 11.673 -30.751 -2.562 1.00 28.39 206 GLY A N 1
ATOM 1574 C CA . GLY A 1 206 ? 13.059 -31.074 -2.284 1.00 28.39 206 GLY A CA 1
ATOM 1575 C C . GLY A 1 206 ? 13.756 -31.033 -3.629 1.00 28.39 206 GLY A C 1
ATOM 1576 O O . GLY A 1 206 ? 13.267 -31.664 -4.574 1.00 28.39 206 GLY A O 1
ATOM 1577 N N . GLU A 1 207 ? 14.770 -30.172 -3.754 1.00 35.78 207 GLU A N 1
ATOM 1578 C CA . GLU A 1 207 ? 15.651 -30.201 -4.906 1.00 35.78 207 GLU A CA 1
ATOM 1579 C C . GLU A 1 207 ? 16.132 -31.647 -4.946 1.00 35.78 207 GLU A C 1
ATOM 1581 O O . GLU A 1 207 ? 16.999 -32.050 -4.176 1.00 35.78 207 GLU A O 1
ATOM 1586 N N . ALA A 1 208 ? 15.487 -32.475 -5.769 1.00 32.84 208 ALA A N 1
ATOM 1587 C CA . ALA A 1 208 ? 16.100 -33.694 -6.210 1.00 32.84 208 ALA A CA 1
ATOM 1588 C C . ALA A 1 208 ? 17.343 -33.163 -6.899 1.00 32.84 208 ALA A C 1
ATOM 1590 O O . ALA A 1 208 ? 17.231 -32.525 -7.950 1.00 32.84 208 ALA A O 1
ATOM 1591 N N . GLU A 1 209 ? 18.488 -33.301 -6.232 1.00 36.91 209 GLU A N 1
ATOM 1592 C CA . GLU A 1 209 ? 19.788 -33.202 -6.857 1.00 36.91 209 GLU A CA 1
ATOM 1593 C C . GLU A 1 209 ? 19.685 -34.055 -8.113 1.00 36.91 209 GLU A C 1
ATOM 1595 O O . GLU A 1 209 ? 19.751 -35.284 -8.080 1.00 36.91 209 GLU A O 1
ATOM 1600 N N . ILE A 1 210 ? 19.430 -33.403 -9.245 1.00 45.94 210 ILE A N 1
ATOM 1601 C CA . ILE A 1 210 ? 19.701 -34.011 -10.525 1.00 45.94 210 ILE A CA 1
ATOM 1602 C C . ILE A 1 210 ? 21.216 -33.995 -10.543 1.00 45.94 210 ILE A C 1
ATOM 1604 O O . ILE A 1 210 ? 21.826 -33.005 -10.939 1.00 45.94 210 ILE A O 1
ATOM 1608 N N . VAL A 1 211 ? 21.811 -35.057 -10.001 1.00 50.06 211 VAL A N 1
ATOM 1609 C CA . VAL A 1 211 ? 23.224 -35.349 -10.171 1.00 50.06 211 VAL A CA 1
ATOM 1610 C C . VAL A 1 211 ? 23.425 -35.349 -11.679 1.00 50.06 211 VAL A C 1
ATOM 1612 O O . VAL A 1 211 ? 22.917 -36.219 -12.391 1.00 50.06 211 VAL A O 1
ATOM 1615 N N . HIS A 1 212 ? 24.032 -34.277 -12.181 1.00 57.09 212 HIS A N 1
ATOM 1616 C CA . HIS A 1 212 ? 24.332 -34.124 -13.590 1.00 57.09 212 HIS A CA 1
ATOM 1617 C C . HIS A 1 212 ? 25.428 -35.133 -13.897 1.00 57.09 212 HIS A C 1
ATOM 1619 O O . HIS A 1 212 ? 26.600 -34.850 -13.690 1.00 57.09 212 HIS A O 1
ATOM 1625 N N . ASP A 1 213 ? 25.029 -36.334 -14.310 1.00 62.53 213 ASP A N 1
ATOM 1626 C CA . ASP A 1 213 ? 25.949 -37.354 -14.784 1.00 62.53 213 ASP A CA 1
ATOM 1627 C C . ASP A 1 213 ? 26.555 -36.872 -16.115 1.00 62.53 213 ASP A C 1
ATOM 1629 O O . ASP A 1 213 ? 25.835 -36.809 -17.122 1.00 62.53 213 ASP A O 1
ATOM 1633 N N . PRO A 1 214 ? 27.853 -36.512 -16.146 1.00 61.34 214 PRO A N 1
ATOM 1634 C CA . PRO A 1 214 ? 28.504 -36.015 -17.352 1.00 61.34 214 PRO A CA 1
ATOM 1635 C C . PRO A 1 214 ? 28.606 -37.083 -18.451 1.00 61.34 214 PRO A C 1
ATOM 1637 O O . PRO A 1 214 ? 28.935 -36.750 -19.585 1.00 61.34 214 PRO A O 1
ATOM 1640 N N . SER A 1 215 ? 28.300 -38.351 -18.148 1.00 62.78 215 SER A N 1
ATOM 1641 C CA . SER A 1 215 ? 28.264 -39.439 -19.128 1.00 62.78 215 SER A CA 1
ATOM 1642 C C . SER A 1 215 ? 26.930 -39.563 -19.876 1.00 62.78 215 SER A C 1
ATOM 1644 O O . SER A 1 215 ? 26.800 -40.387 -20.786 1.00 62.78 215 SER A O 1
ATOM 1646 N N . ARG A 1 216 ? 25.924 -38.741 -19.545 1.00 64.44 216 ARG A N 1
ATOM 1647 C CA . ARG A 1 216 ? 24.610 -38.823 -20.187 1.00 64.44 216 ARG A CA 1
ATOM 1648 C C . ARG A 1 216 ? 24.668 -38.334 -21.647 1.00 64.44 216 ARG A C 1
ATOM 1650 O O . ARG A 1 216 ? 25.115 -37.212 -21.893 1.00 64.44 216 ARG A O 1
ATOM 1657 N N . PRO A 1 217 ? 24.144 -39.103 -22.622 1.00 49.62 217 PRO A N 1
ATOM 1658 C CA . PRO A 1 217 ? 24.064 -38.662 -24.013 1.00 49.62 217 PRO A CA 1
ATOM 1659 C C . PRO A 1 217 ? 23.317 -37.325 -24.136 1.00 49.62 217 PRO A C 1
ATOM 1661 O O . PRO A 1 217 ? 22.199 -37.192 -23.634 1.00 49.62 217 PRO A O 1
ATOM 1664 N N . GLY A 1 218 ? 23.939 -36.341 -24.794 1.00 56.94 218 GLY A N 1
ATOM 1665 C CA . GLY A 1 218 ? 23.395 -34.987 -24.973 1.00 56.94 218 GLY A CA 1
ATOM 1666 C C . GLY A 1 218 ? 23.787 -33.972 -23.892 1.00 56.94 218 GLY A C 1
ATOM 1667 O O . GLY A 1 218 ? 23.369 -32.819 -23.977 1.00 56.94 218 GLY A O 1
ATOM 1668 N N . PHE A 1 219 ? 24.583 -34.361 -22.892 1.00 63.28 219 PHE A N 1
ATOM 1669 C CA . PHE A 1 219 ? 25.211 -33.414 -21.974 1.00 63.28 219 PHE A CA 1
ATOM 1670 C C . PHE A 1 219 ? 26.448 -32.791 -22.631 1.00 63.28 219 PHE A C 1
ATOM 1672 O O . PHE A 1 219 ? 27.391 -33.501 -22.971 1.00 63.28 219 PHE A O 1
ATOM 1679 N N . ASP A 1 220 ? 26.441 -31.470 -22.806 1.00 74.50 220 ASP A N 1
ATOM 1680 C CA . ASP A 1 220 ? 27.620 -30.704 -23.212 1.00 74.50 220 ASP A CA 1
ATOM 1681 C C . ASP A 1 220 ? 28.242 -30.032 -21.971 1.00 74.50 220 ASP A C 1
ATOM 1683 O O . ASP A 1 220 ? 27.660 -29.075 -21.436 1.00 74.50 220 ASP A O 1
ATOM 1687 N N . PRO A 1 221 ? 29.409 -30.506 -21.490 1.00 76.31 221 PRO A N 1
ATOM 1688 C CA . PRO A 1 221 ? 30.113 -29.898 -20.365 1.00 76.31 221 PRO A CA 1
ATOM 1689 C C . PRO A 1 221 ? 30.463 -28.427 -20.616 1.00 76.31 221 PRO A C 1
ATOM 1691 O O . PRO A 1 221 ? 30.467 -27.631 -19.678 1.00 76.31 221 PRO A O 1
ATOM 1694 N N . ASN A 1 222 ? 30.697 -28.040 -21.876 1.00 76.94 222 ASN A N 1
ATOM 1695 C CA . ASN A 1 222 ? 31.040 -26.666 -22.234 1.00 76.94 222 ASN A CA 1
ATOM 1696 C C . ASN A 1 222 ? 29.832 -25.731 -22.179 1.00 76.94 222 ASN A C 1
ATOM 1698 O O . ASN A 1 222 ? 30.008 -24.532 -22.009 1.00 76.94 222 ASN A O 1
ATOM 1702 N N . ALA A 1 223 ? 28.607 -26.249 -22.248 1.00 72.50 223 ALA A N 1
ATOM 1703 C CA . ALA A 1 223 ? 27.402 -25.437 -22.115 1.00 72.50 223 ALA A CA 1
ATOM 1704 C C . ALA A 1 223 ? 27.084 -25.064 -20.653 1.00 72.50 223 ALA A C 1
ATOM 1706 O O . ALA A 1 223 ? 26.108 -24.359 -20.397 1.00 72.50 223 ALA A O 1
ATOM 1707 N N . HIS A 1 224 ? 27.889 -25.511 -19.683 1.00 83.75 224 HIS A N 1
ATOM 1708 C CA . HIS A 1 224 ? 27.673 -25.302 -18.252 1.00 83.75 224 HIS A CA 1
ATOM 1709 C C . HIS A 1 224 ? 28.837 -24.533 -17.605 1.00 83.75 224 HIS A C 1
ATOM 1711 O O . HIS A 1 224 ? 29.946 -24.467 -18.135 1.00 83.75 224 HIS A O 1
ATOM 1717 N N . VAL A 1 225 ? 28.560 -23.895 -16.469 1.00 83.75 225 VAL A N 1
ATOM 1718 C CA . VAL A 1 225 ? 29.533 -23.206 -15.611 1.00 83.75 225 VAL A CA 1
ATOM 1719 C C . VAL A 1 225 ? 29.336 -23.713 -14.191 1.00 83.75 225 VAL A C 1
ATOM 1721 O O . VAL A 1 225 ? 28.200 -23.786 -13.716 1.00 83.75 225 VAL A O 1
ATOM 1724 N N . ASP A 1 226 ? 30.428 -24.080 -13.528 1.00 85.81 226 ASP A N 1
ATOM 1725 C CA . ASP A 1 226 ? 30.416 -24.398 -12.102 1.00 85.81 226 ASP A CA 1
ATOM 1726 C C . ASP A 1 226 ? 30.300 -23.097 -11.302 1.00 85.81 226 ASP A C 1
ATOM 1728 O O . ASP A 1 226 ? 31.152 -22.215 -11.409 1.00 85.81 226 ASP A O 1
ATOM 1732 N N . ILE A 1 227 ? 29.220 -22.962 -10.534 1.00 82.69 227 ILE A N 1
ATOM 1733 C CA . ILE A 1 227 ? 28.979 -21.801 -9.664 1.00 82.69 227 ILE A CA 1
ATOM 1734 C C . ILE A 1 227 ? 29.406 -22.059 -8.207 1.00 82.69 227 ILE A C 1
ATOM 1736 O O . ILE A 1 227 ? 29.048 -21.286 -7.319 1.00 82.69 227 ILE A O 1
ATOM 1740 N N . GLY A 1 228 ? 30.162 -23.134 -7.954 1.00 72.69 228 GLY A N 1
ATOM 1741 C CA . GLY A 1 228 ? 30.638 -23.559 -6.639 1.00 72.69 228 GLY A CA 1
ATOM 1742 C C . GLY A 1 228 ? 29.913 -24.806 -6.117 1.00 72.69 228 GLY A C 1
ATOM 1743 O O . GLY A 1 228 ? 28.772 -25.091 -6.484 1.00 72.69 228 GLY A O 1
ATOM 1744 N N . ASN A 1 229 ? 30.580 -25.558 -5.232 1.00 80.56 229 ASN A N 1
ATOM 1745 C CA . ASN A 1 229 ? 30.097 -26.822 -4.646 1.00 80.56 229 ASN A CA 1
ATOM 1746 C C . ASN A 1 229 ? 29.746 -27.917 -5.677 1.00 80.56 229 ASN A C 1
ATOM 1748 O O . ASN A 1 229 ? 28.925 -28.786 -5.392 1.00 80.56 229 ASN A O 1
ATOM 1752 N N . GLY A 1 230 ? 30.337 -27.876 -6.878 1.00 82.06 230 GLY A N 1
ATOM 1753 C CA . GLY A 1 230 ? 30.052 -28.830 -7.955 1.00 82.06 230 GLY A CA 1
ATOM 1754 C C . GLY A 1 230 ? 28.692 -28.619 -8.630 1.00 82.06 230 GLY A C 1
ATOM 1755 O O . GLY A 1 230 ? 28.220 -29.497 -9.356 1.00 82.06 230 GLY A O 1
ATOM 1756 N N . LYS A 1 231 ? 28.034 -27.472 -8.403 1.00 80.06 231 LYS A N 1
ATOM 1757 C CA . LYS A 1 231 ? 26.746 -27.152 -9.025 1.00 80.06 231 LYS A CA 1
ATOM 1758 C C . LYS A 1 231 ? 26.984 -26.563 -10.412 1.00 80.06 231 LYS A C 1
ATOM 1760 O O . LYS A 1 231 ? 27.275 -25.380 -10.567 1.00 80.06 231 LYS A O 1
ATOM 1765 N N . LEU A 1 232 ? 26.801 -27.393 -11.435 1.00 79.31 232 LEU A N 1
ATOM 1766 C CA . LEU A 1 232 ? 26.851 -26.970 -12.832 1.00 79.31 232 LEU A CA 1
ATOM 1767 C C . LEU A 1 232 ? 25.538 -26.289 -13.238 1.00 79.31 232 LEU A C 1
ATOM 1769 O O . LEU A 1 232 ? 24.457 -26.868 -13.138 1.00 79.31 232 LEU A O 1
ATOM 1773 N N . VAL A 1 233 ? 25.624 -25.053 -13.728 1.00 76.06 233 VAL A N 1
ATOM 1774 C CA . VAL A 1 233 ? 24.486 -24.295 -14.261 1.00 76.06 233 VAL A CA 1
ATOM 1775 C C . VAL A 1 233 ? 24.720 -23.991 -15.732 1.00 76.06 233 VAL A C 1
ATOM 1777 O O . VAL A 1 233 ? 25.783 -23.521 -16.119 1.00 76.06 233 VAL A O 1
ATOM 1780 N N . HIS A 1 234 ? 23.712 -24.241 -16.568 1.00 81.44 234 HIS A N 1
ATOM 1781 C CA . HIS A 1 234 ? 23.788 -23.958 -18.000 1.00 81.44 234 HIS A CA 1
ATOM 1782 C C . HIS A 1 234 ? 24.061 -22.463 -18.265 1.00 81.44 234 HIS A C 1
ATOM 1784 O O . HIS A 1 234 ? 23.369 -21.602 -17.712 1.00 81.44 234 HIS A O 1
ATOM 1790 N N . ARG A 1 235 ? 25.014 -22.142 -19.148 1.00 76.00 235 ARG A N 1
ATOM 1791 C CA . ARG A 1 235 ? 25.460 -20.775 -19.486 1.00 76.00 235 ARG A CA 1
ATOM 1792 C C . ARG A 1 235 ? 24.304 -19.865 -19.882 1.00 76.00 235 ARG A C 1
ATOM 1794 O O . ARG A 1 235 ? 24.183 -18.765 -19.358 1.00 76.00 235 ARG A O 1
ATOM 1801 N N . GLN A 1 236 ? 23.368 -20.367 -20.688 1.00 62.03 236 GLN A N 1
ATOM 1802 C CA . GLN A 1 236 ? 22.162 -19.624 -21.080 1.00 62.03 236 GLN A CA 1
ATOM 1803 C C . GLN A 1 236 ? 21.314 -19.161 -19.879 1.00 62.03 236 GLN A C 1
ATOM 1805 O O . GLN A 1 236 ? 20.726 -18.081 -19.914 1.00 62.03 236 GLN A O 1
ATOM 1810 N N . ARG A 1 237 ? 21.261 -19.945 -18.790 1.00 62.66 237 ARG A N 1
ATOM 1811 C CA . ARG A 1 237 ? 20.559 -19.554 -17.557 1.00 62.66 237 ARG A CA 1
ATOM 1812 C C . ARG A 1 237 ? 21.306 -18.438 -16.829 1.00 62.66 237 ARG A C 1
ATOM 1814 O O . ARG A 1 237 ? 20.649 -17.539 -16.316 1.00 62.66 237 ARG A O 1
ATOM 1821 N N . VAL A 1 238 ? 22.638 -18.481 -16.811 1.00 69.38 238 VAL A N 1
ATOM 1822 C CA . VAL A 1 238 ? 23.487 -17.422 -16.241 1.00 69.38 238 VAL A CA 1
ATOM 1823 C C . VAL A 1 238 ? 23.327 -16.127 -17.041 1.00 69.38 238 VAL A C 1
ATOM 1825 O O . VAL A 1 238 ? 22.981 -15.106 -16.458 1.00 69.38 238 VAL A O 1
ATOM 1828 N N . CYS A 1 239 ? 23.448 -16.180 -18.373 1.00 61.72 239 CYS A N 1
ATOM 1829 C CA . CYS A 1 239 ? 23.228 -15.026 -19.249 1.00 61.72 239 CYS A CA 1
ATOM 1830 C C . CYS A 1 239 ? 21.827 -14.436 -19.054 1.00 61.72 239 CYS A C 1
ATOM 1832 O O . CYS A 1 239 ? 21.685 -13.237 -18.845 1.00 61.72 239 CYS A O 1
ATOM 1834 N N . ARG A 1 240 ? 20.777 -15.267 -19.023 1.00 56.69 240 ARG A N 1
ATOM 1835 C CA . ARG A 1 240 ? 19.418 -14.775 -18.766 1.00 56.69 240 ARG A CA 1
ATOM 1836 C C . ARG A 1 240 ? 19.288 -14.085 -17.405 1.00 56.69 240 ARG A C 1
ATOM 1838 O O . ARG A 1 240 ? 18.599 -13.079 -17.321 1.00 56.69 240 ARG A O 1
ATOM 1845 N N . LEU A 1 241 ? 19.896 -14.615 -16.344 1.00 55.12 241 LEU A N 1
ATOM 1846 C CA . LEU A 1 241 ? 19.830 -13.999 -15.012 1.00 55.12 241 LEU A CA 1
ATOM 1847 C C . LEU A 1 241 ? 20.607 -12.680 -14.935 1.00 55.12 241 LEU A C 1
ATOM 1849 O O . LEU A 1 241 ? 20.201 -11.790 -14.194 1.00 55.12 241 LEU A O 1
ATOM 1853 N N . LEU A 1 242 ? 21.694 -12.556 -15.699 1.00 54.34 242 LEU A N 1
ATOM 1854 C CA . LEU A 1 242 ? 22.494 -11.335 -15.775 1.00 54.34 242 LEU A CA 1
ATOM 1855 C C . LEU A 1 242 ? 21.801 -10.242 -16.599 1.00 54.34 242 LEU A C 1
ATOM 1857 O O . LEU A 1 242 ? 21.739 -9.104 -16.151 1.00 54.34 242 LEU A O 1
ATOM 1861 N N . PHE A 1 243 ? 21.240 -10.591 -17.760 1.00 53.38 243 PHE A N 1
ATOM 1862 C CA . PHE A 1 243 ? 20.684 -9.620 -18.714 1.00 53.38 243 PHE A CA 1
ATOM 1863 C C . PHE A 1 243 ? 19.169 -9.427 -18.604 1.00 53.38 243 PHE A C 1
ATOM 1865 O O . PHE A 1 243 ? 18.625 -8.464 -19.124 1.00 53.38 243 PHE A O 1
ATOM 1872 N N . ASN A 1 244 ? 18.467 -10.335 -17.928 1.00 54.09 244 ASN A N 1
ATOM 1873 C CA . ASN A 1 244 ? 17.015 -10.301 -17.770 1.00 54.09 244 ASN A CA 1
ATOM 1874 C C . ASN A 1 244 ? 16.638 -10.536 -16.297 1.00 54.09 244 ASN A C 1
ATOM 1876 O O . ASN A 1 244 ? 15.785 -11.361 -15.960 1.00 54.09 244 ASN A O 1
ATOM 1880 N N . ARG A 1 245 ? 17.345 -9.823 -15.404 1.00 48.09 245 ARG A N 1
ATOM 1881 C CA . ARG A 1 245 ? 17.320 -9.985 -13.938 1.00 48.09 245 ARG A CA 1
ATOM 1882 C C . ARG A 1 245 ? 15.932 -9.777 -13.310 1.00 48.09 245 ARG A C 1
ATOM 1884 O O . ARG A 1 245 ? 15.718 -10.158 -12.163 1.00 48.09 245 ARG A O 1
ATOM 1891 N N . PHE A 1 246 ? 14.991 -9.195 -14.054 1.00 45.50 246 PHE A N 1
ATOM 1892 C CA . PHE A 1 246 ? 13.754 -8.610 -13.528 1.00 45.50 246 PHE A CA 1
ATOM 1893 C C . PHE A 1 246 ? 12.457 -9.200 -14.113 1.00 45.50 246 PHE A C 1
ATOM 1895 O O . PHE A 1 246 ? 11.376 -8.668 -13.870 1.00 45.50 246 PHE A O 1
ATOM 1902 N N . PHE A 1 247 ? 12.549 -10.312 -14.849 1.00 47.00 247 PHE A N 1
ATOM 1903 C CA . PHE A 1 247 ? 11.409 -10.988 -15.476 1.00 47.00 247 PHE A CA 1
ATOM 1904 C C . PHE A 1 247 ? 10.866 -12.155 -14.611 1.00 47.00 247 PHE A C 1
ATOM 1906 O O . PHE A 1 247 ? 11.623 -13.077 -14.310 1.00 47.00 247 PHE A O 1
ATOM 1913 N N . ASP A 1 248 ? 9.556 -12.201 -14.311 1.00 45.91 248 ASP A N 1
ATOM 1914 C CA . ASP A 1 248 ? 8.839 -13.377 -13.748 1.00 45.91 248 ASP A CA 1
ATOM 1915 C C . ASP A 1 248 ? 7.350 -13.388 -14.204 1.00 45.91 248 ASP A C 1
ATOM 1917 O O . ASP A 1 248 ? 6.830 -12.299 -14.454 1.00 45.91 248 ASP A O 1
ATOM 1921 N N . PRO A 1 249 ? 6.617 -14.534 -14.323 1.00 47.75 249 PRO A N 1
ATOM 1922 C CA . PRO A 1 249 ? 6.916 -15.905 -13.882 1.00 47.75 249 PRO A CA 1
ATOM 1923 C C . PRO A 1 249 ? 7.090 -16.933 -15.021 1.00 47.75 249 PRO A C 1
ATOM 1925 O O . PRO A 1 249 ? 6.782 -16.674 -16.182 1.00 47.75 249 PRO A O 1
ATOM 1928 N N . LYS A 1 250 ? 7.581 -18.140 -14.694 1.00 51.47 250 LYS A N 1
ATOM 1929 C CA . LYS A 1 250 ? 7.851 -19.250 -15.639 1.00 51.47 250 LYS A CA 1
ATOM 1930 C C . LYS A 1 250 ? 6.633 -20.119 -15.978 1.00 51.47 250 LYS A C 1
ATOM 1932 O O . LYS A 1 250 ? 5.745 -20.296 -15.151 1.00 51.47 250 LYS A O 1
ATOM 1937 N N . SER A 1 251 ? 6.644 -20.720 -17.175 1.00 45.72 251 SER A N 1
ATOM 1938 C CA . SER A 1 251 ? 5.592 -21.622 -17.677 1.00 45.72 251 SER A CA 1
ATOM 1939 C C . SER A 1 251 ? 5.370 -22.865 -16.789 1.00 45.72 251 SER A C 1
ATOM 1941 O O . SER A 1 251 ? 6.324 -23.458 -16.267 1.00 45.72 251 SER A O 1
ATOM 1943 N N . PHE A 1 252 ? 4.106 -23.287 -16.638 1.00 40.19 252 PHE A N 1
ATOM 1944 C CA . PHE A 1 252 ? 3.729 -24.505 -15.902 1.00 40.19 252 PHE A CA 1
ATOM 1945 C C . PHE A 1 252 ? 4.153 -25.790 -16.620 1.00 40.19 252 PHE A C 1
ATOM 1947 O O . PHE A 1 252 ? 4.442 -26.786 -15.959 1.00 40.19 252 PHE A O 1
ATOM 1954 N N . ASP A 1 253 ? 4.285 -25.751 -17.942 1.00 42.62 253 ASP A N 1
ATOM 1955 C CA . ASP A 1 253 ? 4.771 -26.871 -18.741 1.00 42.62 253 ASP A CA 1
ATOM 1956 C C . ASP A 1 253 ? 6.282 -27.060 -18.531 1.00 42.62 253 ASP A C 1
ATOM 1958 O O . ASP A 1 253 ? 7.089 -26.152 -18.754 1.00 42.62 253 ASP A O 1
ATOM 1962 N N . ARG A 1 254 ? 6.667 -28.259 -18.077 1.00 43.28 254 ARG A N 1
ATOM 1963 C CA . ARG A 1 254 ? 8.050 -28.627 -17.754 1.00 43.28 254 ARG A CA 1
ATOM 1964 C C . ARG A 1 254 ? 8.981 -28.495 -18.960 1.00 43.28 254 ARG A C 1
ATOM 1966 O O . ARG A 1 254 ? 10.100 -28.028 -18.771 1.00 43.28 254 ARG A O 1
ATOM 1973 N N . LEU A 1 255 ? 8.547 -28.859 -20.168 1.00 44.91 255 LEU A N 1
ATOM 1974 C CA . LEU A 1 255 ? 9.383 -28.753 -21.371 1.00 44.91 255 LEU A CA 1
ATOM 1975 C C . LEU A 1 255 ? 9.596 -27.284 -21.744 1.00 44.91 255 LEU A C 1
ATOM 1977 O O . LEU A 1 255 ? 10.731 -26.852 -21.934 1.00 44.91 255 LEU A O 1
ATOM 1981 N N . LYS A 1 256 ? 8.532 -26.474 -21.706 1.00 42.84 256 LYS A N 1
ATOM 1982 C CA . LYS A 1 256 ? 8.616 -25.027 -21.968 1.00 42.84 256 LYS A CA 1
ATOM 1983 C C . LYS A 1 256 ? 9.451 -24.292 -20.915 1.00 42.84 256 LYS A C 1
ATOM 1985 O O . LYS A 1 256 ? 10.199 -23.374 -21.239 1.00 42.84 256 LYS A O 1
ATOM 1990 N N . ARG A 1 257 ? 9.392 -24.728 -19.656 1.00 57.66 257 ARG A N 1
ATOM 1991 C CA . ARG A 1 257 ? 10.215 -24.196 -18.560 1.00 57.66 257 ARG A CA 1
ATOM 1992 C C . ARG A 1 257 ? 11.702 -24.513 -18.734 1.00 57.66 257 ARG A C 1
ATOM 1994 O O . ARG A 1 257 ? 12.535 -23.660 -18.431 1.00 57.66 257 ARG A O 1
ATOM 2001 N N . VAL A 1 258 ? 12.028 -25.715 -19.213 1.00 40.91 258 VAL A N 1
ATOM 2002 C CA . VAL A 1 258 ? 13.407 -26.152 -19.501 1.00 40.91 258 VAL A CA 1
ATOM 2003 C C . VAL A 1 258 ? 13.991 -25.382 -20.689 1.00 40.91 258 VAL A C 1
ATOM 2005 O O . VAL A 1 258 ? 15.156 -25.005 -20.640 1.00 40.91 258 VAL A O 1
ATOM 2008 N N . CYS A 1 259 ? 13.166 -25.027 -21.677 1.00 42.41 259 CYS A N 1
ATOM 2009 C CA . CYS A 1 259 ? 13.542 -24.148 -22.791 1.00 42.41 259 CYS A CA 1
ATOM 2010 C C . CYS A 1 259 ? 13.555 -22.645 -22.439 1.00 42.41 259 CYS A C 1
ATOM 2012 O O . CYS A 1 259 ? 13.778 -21.810 -23.308 1.00 42.41 259 CYS A O 1
ATOM 2014 N N . GLY A 1 260 ? 13.314 -22.272 -21.177 1.00 34.91 260 GLY A N 1
ATOM 2015 C CA . GLY A 1 260 ? 13.388 -20.879 -20.736 1.00 34.91 260 GLY A CA 1
ATOM 2016 C C . GLY A 1 260 ? 12.143 -20.030 -21.018 1.00 34.91 260 GLY A C 1
ATOM 2017 O O . GLY A 1 260 ? 12.208 -18.814 -20.862 1.00 34.91 260 GLY A O 1
ATOM 2018 N N . PHE A 1 261 ? 10.993 -20.612 -21.347 1.00 40.03 261 PHE A N 1
ATOM 2019 C CA . PHE A 1 261 ? 9.773 -19.838 -21.574 1.00 40.03 261 PHE A CA 1
ATOM 2020 C C . PHE A 1 261 ? 9.063 -19.428 -20.280 1.00 40.03 261 PHE A C 1
ATOM 2022 O O . PHE A 1 261 ? 9.047 -20.136 -19.262 1.00 40.03 261 PHE A O 1
ATOM 2029 N N . SER A 1 262 ? 8.445 -18.257 -20.350 1.00 40.53 262 SER A N 1
ATOM 2030 C CA . SER A 1 262 ? 7.673 -17.651 -19.275 1.00 40.53 262 SER A CA 1
ATOM 2031 C C . SER A 1 262 ? 6.181 -17.985 -19.376 1.00 40.53 262 SER A C 1
ATOM 2033 O O . SER A 1 262 ? 5.722 -18.471 -20.406 1.00 40.53 262 SER A O 1
ATOM 2035 N N . LYS A 1 263 ? 5.420 -17.781 -18.296 1.00 47.78 263 LYS A N 1
ATOM 2036 C CA . LYS A 1 263 ? 3.955 -17.873 -18.278 1.00 47.78 263 LYS A CA 1
ATOM 2037 C C . LYS A 1 263 ? 3.401 -16.894 -19.314 1.00 47.78 263 LYS A C 1
ATOM 2039 O O . LYS A 1 263 ? 3.510 -15.685 -19.140 1.00 47.78 263 LYS A O 1
ATOM 2044 N N . SER A 1 264 ? 2.746 -17.403 -20.349 1.00 44.09 264 SER A N 1
ATOM 2045 C CA . SER A 1 264 ? 1.658 -16.667 -20.986 1.00 44.09 264 SER A CA 1
ATOM 2046 C C . SER A 1 264 ? 0.434 -16.861 -20.086 1.00 44.09 264 SER A C 1
ATOM 2048 O O . SER A 1 264 ? -0.158 -17.941 -20.069 1.00 44.09 264 SER A O 1
ATOM 2050 N N . ASN A 1 265 ? 0.116 -15.877 -19.243 1.00 41.22 265 ASN A N 1
ATOM 2051 C CA . ASN A 1 265 ? -1.118 -15.906 -18.458 1.00 41.22 265 ASN A CA 1
ATOM 2052 C C . ASN A 1 265 ? -2.321 -15.849 -19.411 1.00 41.22 265 ASN A C 1
ATOM 2054 O O . ASN A 1 265 ? -2.556 -14.804 -20.008 1.00 41.22 265 ASN A O 1
ATOM 2058 N N . GLY A 1 266 ? -3.069 -16.955 -19.499 1.00 41.00 266 GLY A N 1
ATOM 2059 C CA . GLY A 1 266 ? -4.408 -17.032 -20.093 1.00 41.00 266 GLY A CA 1
ATOM 2060 C C . GLY A 1 266 ? -4.489 -16.711 -21.587 1.00 41.00 266 GLY A C 1
ATOM 2061 O O . GLY A 1 266 ? -3.527 -16.270 -22.207 1.00 41.00 266 GLY A O 1
ATOM 2062 N N . SER A 1 267 ? -5.657 -16.939 -22.186 1.00 41.34 267 SER A N 1
ATOM 2063 C CA . SER A 1 267 ? -5.973 -16.452 -23.529 1.00 41.34 267 SER A CA 1
ATOM 2064 C C . SER A 1 267 ? -5.939 -14.920 -23.530 1.00 41.34 267 SER A C 1
ATOM 2066 O O . SER A 1 267 ? -6.944 -14.259 -23.261 1.00 41.34 267 SER A O 1
ATOM 2068 N N . ARG A 1 268 ? -4.776 -14.316 -23.768 1.00 46.16 268 ARG A N 1
ATOM 2069 C CA . ARG A 1 268 ? -4.722 -12.885 -24.041 1.00 46.16 268 ARG A CA 1
ATOM 2070 C C . ARG A 1 268 ? -5.261 -12.686 -25.446 1.00 46.16 268 ARG A C 1
ATOM 2072 O O . ARG A 1 268 ? -4.676 -13.178 -26.403 1.00 46.16 268 ARG A O 1
ATOM 2079 N N . ARG A 1 269 ? -6.396 -11.985 -25.526 1.00 48.94 269 ARG A N 1
ATOM 2080 C CA . ARG A 1 269 ? -6.767 -11.234 -26.724 1.00 48.94 269 ARG A CA 1
ATOM 2081 C C . ARG A 1 269 ? -5.513 -10.467 -27.126 1.00 48.94 269 ARG A C 1
ATOM 2083 O O . ARG A 1 269 ? -4.940 -9.785 -26.268 1.00 48.94 269 ARG A O 1
ATOM 2090 N N . ASP A 1 270 ? -5.061 -10.655 -28.362 1.00 46.75 270 ASP A N 1
ATOM 2091 C CA . ASP A 1 270 ? -4.094 -9.751 -28.969 1.00 46.75 270 ASP A CA 1
ATOM 2092 C C . ASP A 1 270 ? -4.528 -8.326 -28.609 1.00 46.75 270 ASP A C 1
ATOM 2094 O O . ASP A 1 270 ? -5.723 -8.018 -28.669 1.00 46.75 270 ASP A O 1
ATOM 2098 N N . LEU A 1 271 ? -3.598 -7.482 -28.142 1.00 50.62 271 LEU A N 1
ATOM 2099 C CA . LEU A 1 271 ? -3.872 -6.044 -28.119 1.00 50.62 271 LEU A CA 1
ATOM 2100 C C . LEU A 1 271 ? -4.378 -5.732 -29.525 1.00 50.62 271 LEU A C 1
ATOM 2102 O O . LEU A 1 271 ? -3.649 -5.992 -30.484 1.00 50.62 271 LEU A O 1
ATOM 2106 N N . GLU A 1 272 ? -5.630 -5.288 -29.651 1.00 54.69 272 GLU A N 1
ATOM 2107 C CA . GLU A 1 272 ? -6.177 -4.939 -30.955 1.00 54.69 272 GLU A CA 1
ATOM 2108 C C . GLU A 1 272 ? -5.184 -3.968 -31.584 1.00 54.69 272 GLU A C 1
ATOM 2110 O O . GLU A 1 272 ? -4.917 -2.906 -31.022 1.00 54.69 272 GLU A O 1
ATOM 2115 N N . ALA A 1 273 ? -4.554 -4.368 -32.692 1.00 52.44 273 ALA A N 1
ATOM 2116 C CA . ALA A 1 273 ? -3.450 -3.613 -33.280 1.00 52.44 273 ALA A CA 1
ATOM 2117 C C . ALA A 1 273 ? -3.866 -2.165 -33.608 1.00 52.44 273 ALA A C 1
ATOM 2119 O O . ALA A 1 273 ? -3.037 -1.260 -33.563 1.00 52.44 273 ALA A O 1
ATOM 2120 N N . GLY A 1 274 ? -5.168 -1.937 -33.836 1.00 53.50 274 GLY A N 1
ATOM 2121 C CA . GLY A 1 274 ? -5.765 -0.611 -34.001 1.00 53.50 274 GLY A CA 1
ATOM 2122 C C . GLY A 1 274 ? -5.695 0.291 -32.761 1.00 53.50 274 GLY A C 1
ATOM 2123 O O . GLY A 1 274 ? -5.725 1.508 -32.902 1.00 53.50 274 GLY A O 1
ATOM 2124 N N . GLY A 1 275 ? -5.546 -0.264 -31.555 1.00 51.44 275 GLY A N 1
ATOM 2125 C CA . GLY A 1 275 ? -5.407 0.500 -30.315 1.00 51.44 275 GLY A CA 1
ATOM 2126 C C . GLY A 1 275 ? -4.007 1.079 -30.095 1.00 51.44 275 GLY A C 1
ATOM 2127 O O . GLY A 1 275 ? -3.876 2.120 -29.463 1.00 51.44 275 GLY A O 1
ATOM 2128 N N . ILE A 1 276 ? -2.955 0.460 -30.642 1.00 54.62 276 ILE A N 1
ATOM 2129 C CA . ILE A 1 276 ? -1.551 0.836 -30.371 1.00 54.62 276 ILE A CA 1
ATOM 2130 C C . ILE A 1 276 ? -1.203 2.243 -30.896 1.00 54.62 276 ILE A C 1
ATOM 2132 O O . ILE A 1 276 ? -0.272 2.870 -30.401 1.00 54.62 276 ILE A O 1
ATOM 2136 N N . VAL A 1 277 ? -1.961 2.751 -31.872 1.00 55.59 277 VAL A N 1
ATOM 2137 C CA . VAL A 1 277 ? -1.731 4.056 -32.518 1.00 55.59 277 VAL A CA 1
ATOM 2138 C C . VAL A 1 277 ? -2.687 5.146 -32.005 1.00 55.59 277 VAL A C 1
ATOM 2140 O O . VAL A 1 277 ? -2.717 6.251 -32.543 1.00 55.59 277 VAL A O 1
ATOM 2143 N N . GLY A 1 278 ? -3.493 4.856 -30.978 1.00 64.50 278 GLY A N 1
ATOM 2144 C CA . GLY A 1 278 ? -4.364 5.856 -30.363 1.00 64.50 278 GLY A CA 1
ATOM 2145 C C . GLY A 1 278 ? -3.533 6.915 -29.621 1.00 64.50 278 GLY A C 1
ATOM 2146 O O . GLY A 1 278 ? -2.737 6.531 -28.766 1.00 64.50 278 GLY A O 1
ATOM 2147 N N . PRO A 1 279 ? -3.715 8.225 -29.885 1.00 69.94 279 PRO A N 1
ATOM 2148 C CA . PRO A 1 279 ? -2.872 9.284 -29.313 1.00 69.94 279 PRO A CA 1
ATOM 2149 C C . PRO A 1 279 ? -2.929 9.392 -27.778 1.00 69.94 279 PRO A C 1
ATOM 2151 O O . PRO A 1 279 ? -2.031 9.978 -27.188 1.00 69.94 279 PRO A O 1
ATOM 2154 N N . ASP A 1 280 ? -3.931 8.781 -27.134 1.00 86.88 280 ASP A N 1
ATOM 2155 C CA . ASP A 1 280 ? -4.176 8.879 -25.689 1.00 86.88 280 ASP A CA 1
ATOM 2156 C C . ASP A 1 280 ? -4.189 7.520 -24.972 1.00 86.88 280 ASP A C 1
ATOM 2158 O O . ASP A 1 280 ? -4.818 7.371 -23.920 1.00 86.88 280 ASP A O 1
ATOM 2162 N N . LEU A 1 281 ? -3.544 6.498 -25.535 1.00 90.06 281 LEU A N 1
ATOM 2163 C CA . LEU A 1 281 ? -3.505 5.176 -24.917 1.00 90.06 281 LEU A CA 1
ATOM 2164 C C . LEU A 1 281 ? -2.286 5.027 -23.996 1.00 90.06 281 LEU A C 1
ATOM 2166 O O . LEU A 1 281 ? -1.154 5.222 -24.418 1.00 90.06 281 LEU A O 1
ATOM 2170 N N . PHE A 1 282 ? -2.531 4.609 -22.757 1.00 92.38 282 PHE A N 1
ATOM 2171 C CA . PHE A 1 282 ? -1.522 4.155 -21.808 1.00 92.38 282 PHE A CA 1
ATOM 2172 C C . PHE A 1 282 ? -1.411 2.629 -21.863 1.00 92.38 282 PHE A C 1
ATOM 2174 O O . PHE A 1 282 ? -2.414 1.914 -21.743 1.00 92.38 282 PHE A O 1
ATOM 2181 N N . VAL A 1 283 ? -0.201 2.106 -22.043 1.00 90.38 283 VAL A N 1
ATOM 2182 C CA . VAL A 1 283 ? 0.063 0.671 -22.201 1.00 90.38 283 VAL A CA 1
ATOM 2183 C C . VAL A 1 283 ? 1.044 0.146 -21.152 1.00 90.38 283 VAL A C 1
ATOM 2185 O O . VAL A 1 283 ? 1.763 0.887 -20.488 1.00 90.38 283 VAL A O 1
ATOM 2188 N N . ILE A 1 284 ? 1.091 -1.179 -20.984 1.00 87.69 284 ILE A N 1
ATOM 2189 C CA . ILE A 1 284 ? 2.135 -1.815 -20.163 1.00 87.69 284 ILE A CA 1
ATOM 2190 C C . ILE A 1 284 ? 3.514 -1.423 -20.723 1.00 87.69 284 ILE A C 1
ATOM 2192 O O . ILE A 1 284 ? 3.719 -1.487 -21.928 1.00 87.69 284 ILE A O 1
ATOM 2196 N N . GLY A 1 285 ? 4.473 -1.081 -19.869 1.00 86.56 285 GLY A N 1
ATOM 2197 C CA . GLY A 1 285 ? 5.803 -0.582 -20.238 1.00 86.56 285 GLY A CA 1
ATOM 2198 C C . GLY A 1 285 ? 5.926 0.941 -20.187 1.00 86.56 285 GLY A C 1
ATOM 2199 O O . GLY A 1 285 ? 7.032 1.437 -19.995 1.00 86.56 285 GLY A O 1
ATOM 2200 N N . ASP A 1 286 ? 4.813 1.673 -20.271 1.00 93.38 286 ASP A N 1
ATOM 2201 C CA . ASP A 1 286 ? 4.833 3.131 -20.162 1.00 93.38 286 ASP A CA 1
ATOM 2202 C C . ASP A 1 286 ? 5.198 3.587 -18.743 1.00 93.38 286 ASP A C 1
ATOM 2204 O O . ASP A 1 286 ? 5.015 2.867 -17.748 1.00 93.38 286 ASP A O 1
ATOM 2208 N N . LEU A 1 287 ? 5.707 4.817 -18.648 1.00 96.19 287 LEU A N 1
ATOM 2209 C CA . LEU A 1 287 ? 6.078 5.427 -17.381 1.00 96.19 287 LEU A CA 1
ATOM 2210 C C . LEU A 1 287 ? 4.914 6.175 -16.745 1.00 96.19 287 LEU A C 1
ATOM 2212 O O . LEU A 1 287 ? 4.175 6.918 -17.390 1.00 96.19 287 LEU A O 1
ATOM 2216 N N . PHE A 1 288 ? 4.815 6.043 -15.429 1.00 97.75 288 PHE A N 1
ATOM 2217 C CA . PHE A 1 288 ? 3.966 6.892 -14.612 1.00 97.75 288 PHE A CA 1
ATOM 2218 C C . PHE A 1 288 ? 4.694 7.322 -13.341 1.00 97.75 288 PHE A C 1
ATOM 2220 O O . PHE A 1 288 ? 5.613 6.663 -12.846 1.00 97.75 288 PHE A O 1
ATOM 2227 N N . LEU A 1 289 ? 4.264 8.454 -12.808 1.00 98.19 289 LEU A N 1
ATOM 2228 C CA . LEU A 1 289 ? 4.724 9.032 -11.561 1.00 98.19 289 LEU A CA 1
ATOM 2229 C C . LEU A 1 289 ? 3.673 8.776 -10.485 1.00 98.19 289 LEU A C 1
ATOM 2231 O O . LEU A 1 289 ? 2.474 8.851 -10.743 1.00 98.19 289 LEU A O 1
ATOM 2235 N N . THR A 1 290 ? 4.109 8.478 -9.267 1.00 98.25 290 THR A N 1
ATOM 2236 C CA . THR A 1 290 ? 3.213 8.289 -8.116 1.00 98.25 290 THR A CA 1
ATOM 2237 C C . THR A 1 290 ? 3.916 8.680 -6.824 1.00 98.25 290 THR A C 1
ATOM 2239 O O . THR A 1 290 ? 5.143 8.676 -6.741 1.00 98.25 290 THR A O 1
ATOM 2242 N N . LEU A 1 291 ? 3.144 8.969 -5.779 1.00 97.88 291 LEU A N 1
ATOM 2243 C CA . LEU A 1 291 ? 3.664 9.170 -4.430 1.00 97.88 291 LEU A CA 1
ATOM 2244 C C . LEU A 1 291 ? 3.780 7.828 -3.699 1.00 97.88 291 LEU A C 1
ATOM 2246 O O . LEU A 1 291 ? 2.803 7.084 -3.585 1.00 97.88 291 LEU A O 1
ATOM 2250 N N . LEU A 1 292 ? 4.968 7.527 -3.180 1.00 96.81 292 LEU A N 1
ATOM 2251 C CA . LEU A 1 292 ? 5.235 6.338 -2.374 1.00 96.81 292 LEU A CA 1
ATOM 2252 C C . LEU A 1 292 ? 5.615 6.737 -0.954 1.00 96.81 292 LEU A C 1
ATOM 2254 O O . LEU A 1 292 ? 6.342 7.706 -0.727 1.00 96.81 292 LEU A O 1
ATOM 2258 N N . ARG A 1 293 ? 5.150 5.949 0.016 1.00 95.19 293 ARG A N 1
ATOM 2259 C CA . ARG A 1 293 ? 5.481 6.136 1.426 1.00 95.19 293 ARG A CA 1
ATOM 2260 C C . ARG A 1 293 ? 6.631 5.228 1.833 1.00 95.19 293 ARG A C 1
ATOM 2262 O O . ARG A 1 293 ? 6.537 4.005 1.721 1.00 95.19 293 ARG A O 1
ATOM 2269 N N . THR A 1 294 ? 7.639 5.828 2.449 1.00 93.25 294 THR A N 1
ATOM 2270 C CA . THR A 1 294 ? 8.754 5.144 3.092 1.00 93.25 294 THR A CA 1
ATOM 2271 C C . THR A 1 294 ? 8.845 5.586 4.548 1.00 93.25 294 THR A C 1
ATOM 2273 O O . THR A 1 294 ? 9.328 6.671 4.856 1.00 93.25 294 THR A O 1
ATOM 2276 N N . ASN A 1 295 ? 8.380 4.740 5.471 1.00 89.38 295 ASN A N 1
ATOM 2277 C CA . ASN A 1 295 ? 8.197 5.097 6.885 1.00 89.38 295 ASN A CA 1
ATOM 2278 C C . ASN A 1 295 ? 7.288 6.334 7.049 1.00 89.38 295 ASN A C 1
ATOM 2280 O O . ASN A 1 295 ? 6.083 6.241 6.814 1.00 89.38 295 ASN A O 1
ATOM 2284 N N . THR A 1 296 ? 7.860 7.466 7.466 1.00 90.94 296 THR A N 1
ATOM 2285 C CA . THR A 1 296 ? 7.190 8.763 7.642 1.00 90.94 296 THR A CA 1
ATOM 2286 C C . THR A 1 296 ? 7.449 9.733 6.492 1.00 90.94 296 THR A C 1
ATOM 2288 O O . THR A 1 296 ? 6.888 10.822 6.496 1.00 90.94 296 THR A O 1
ATOM 2291 N N . THR A 1 297 ? 8.256 9.340 5.507 1.00 93.56 297 THR A N 1
ATOM 2292 C CA . THR A 1 297 ? 8.565 10.142 4.324 1.00 93.56 297 THR A CA 1
ATOM 2293 C C . THR A 1 297 ? 7.638 9.761 3.172 1.00 93.56 297 THR A C 1
ATOM 2295 O O . THR A 1 297 ? 7.377 8.575 2.949 1.00 93.56 297 THR A O 1
ATOM 2298 N N . VAL A 1 298 ? 7.156 10.753 2.423 1.00 95.81 298 VAL A N 1
ATOM 2299 C CA . VAL A 1 298 ? 6.467 10.565 1.140 1.00 95.81 298 VAL A CA 1
ATOM 2300 C C . VAL A 1 298 ? 7.312 11.177 0.033 1.00 95.81 298 VAL A C 1
ATOM 2302 O O . VAL A 1 298 ? 7.670 12.353 0.098 1.00 95.81 298 VAL A O 1
ATOM 2305 N N . SER A 1 299 ? 7.599 10.388 -0.996 1.00 96.12 299 SER A N 1
ATOM 2306 C CA . SER A 1 299 ? 8.443 10.797 -2.118 1.00 96.12 299 SER A CA 1
ATOM 2307 C C . SER A 1 299 ? 7.796 10.416 -3.438 1.00 96.12 299 SER A C 1
ATOM 2309 O O . SER A 1 299 ? 7.123 9.386 -3.532 1.00 96.12 299 SER A O 1
ATOM 2311 N N . LEU A 1 300 ? 8.019 11.237 -4.458 1.00 97.38 300 LEU A N 1
ATOM 2312 C CA . LEU A 1 300 ? 7.661 10.910 -5.827 1.00 97.38 300 LEU A CA 1
ATOM 2313 C C . LEU A 1 300 ? 8.549 9.766 -6.326 1.00 97.38 300 LEU A C 1
ATOM 2315 O O . LEU A 1 300 ? 9.755 9.742 -6.077 1.00 97.38 300 LEU A O 1
ATOM 2319 N N . ALA A 1 301 ? 7.944 8.823 -7.032 1.00 97.69 301 ALA A N 1
ATOM 2320 C CA . ALA A 1 301 ? 8.610 7.700 -7.664 1.00 97.69 301 ALA A CA 1
ATOM 2321 C C . ALA A 1 301 ? 8.324 7.695 -9.161 1.00 97.69 301 ALA A C 1
ATOM 2323 O O . ALA A 1 301 ? 7.187 7.937 -9.567 1.00 97.69 301 ALA A O 1
ATOM 2324 N N . VAL A 1 302 ? 9.342 7.365 -9.955 1.00 97.81 302 VAL A N 1
ATOM 2325 C CA . VAL A 1 302 ? 9.187 7.068 -11.381 1.00 97.81 302 VAL A CA 1
ATOM 2326 C C . VAL A 1 302 ? 9.019 5.561 -11.517 1.00 97.81 302 VAL A C 1
ATOM 2328 O O . VAL A 1 302 ? 9.839 4.792 -11.005 1.00 97.81 302 VAL A O 1
ATOM 2331 N N . VAL A 1 303 ? 7.938 5.126 -12.156 1.00 97.62 303 VAL A N 1
ATOM 2332 C CA . VAL A 1 303 ? 7.536 3.721 -12.185 1.00 97.62 303 VAL A CA 1
ATOM 2333 C C . VAL A 1 303 ? 7.284 3.278 -13.621 1.00 97.62 303 VAL A C 1
ATOM 2335 O O . VAL A 1 303 ? 6.521 3.910 -14.344 1.00 97.62 303 VAL A O 1
ATOM 2338 N N . CYS A 1 304 ? 7.902 2.168 -14.020 1.00 95.56 304 CYS A N 1
ATOM 2339 C CA . CYS A 1 304 ? 7.611 1.495 -15.284 1.00 95.56 304 CYS A CA 1
ATOM 2340 C C . CYS A 1 304 ? 6.428 0.539 -15.092 1.00 95.56 304 CYS A C 1
ATOM 2342 O O . CYS A 1 304 ? 6.478 -0.348 -14.230 1.00 95.56 304 CYS A O 1
ATOM 2344 N N . CYS A 1 305 ? 5.349 0.730 -15.852 1.00 96.25 305 CYS A N 1
ATOM 2345 C CA . CYS A 1 305 ? 4.133 -0.065 -15.727 1.00 96.25 305 CYS A CA 1
ATOM 2346 C C . CYS A 1 305 ? 4.369 -1.523 -16.131 1.00 96.25 305 CYS A C 1
ATOM 2348 O O . CYS A 1 305 ? 4.839 -1.818 -17.224 1.00 96.25 305 CYS A O 1
ATOM 2350 N N . THR A 1 306 ? 3.991 -2.461 -15.267 1.00 93.62 306 THR A N 1
ATOM 2351 C CA . THR A 1 306 ? 4.059 -3.903 -15.544 1.00 93.62 306 THR A CA 1
ATOM 2352 C C . THR A 1 306 ? 2.688 -4.563 -15.619 1.00 93.62 306 THR A C 1
ATOM 2354 O O . THR A 1 306 ? 2.561 -5.620 -16.241 1.00 93.62 306 THR A O 1
ATOM 2357 N N . ALA A 1 307 ? 1.654 -3.957 -15.029 1.00 93.19 307 ALA A N 1
ATOM 2358 C CA . ALA A 1 307 ? 0.278 -4.414 -15.167 1.00 93.19 307 ALA A CA 1
ATOM 2359 C C . ALA A 1 307 ? -0.732 -3.273 -14.985 1.00 93.19 307 ALA A C 1
ATOM 2361 O O . ALA A 1 307 ? -0.536 -2.365 -14.176 1.00 93.19 307 ALA A O 1
ATOM 2362 N N . ILE A 1 308 ? -1.840 -3.375 -15.717 1.00 95.75 308 ILE A N 1
ATOM 2363 C CA . ILE A 1 308 ? -3.003 -2.492 -15.620 1.00 95.75 308 ILE A CA 1
ATOM 2364 C C . ILE A 1 308 ? -4.182 -3.357 -15.172 1.00 95.75 308 ILE A C 1
ATOM 2366 O O . ILE A 1 308 ? -4.431 -4.419 -15.754 1.00 95.75 308 ILE A O 1
ATOM 2370 N N . HIS A 1 309 ? -4.896 -2.922 -14.138 1.00 95.69 309 HIS A N 1
ATOM 2371 C CA . HIS A 1 309 ? -6.058 -3.619 -13.597 1.00 95.69 309 HIS A CA 1
ATOM 2372 C C . HIS A 1 309 ? -7.270 -2.693 -13.558 1.00 95.69 309 HIS A C 1
ATOM 2374 O O . HIS A 1 309 ? -7.157 -1.573 -13.072 1.00 95.69 309 HIS A O 1
ATOM 2380 N N . ASP A 1 310 ? -8.422 -3.185 -14.004 1.00 94.81 310 ASP A N 1
ATOM 2381 C CA . ASP A 1 310 ? -9.735 -2.583 -13.775 1.00 94.81 310 ASP A CA 1
ATOM 2382 C C . ASP A 1 310 ? -10.555 -3.518 -12.881 1.00 94.81 310 ASP A C 1
ATOM 2384 O O . ASP A 1 310 ? -11.024 -4.576 -13.315 1.00 94.81 310 ASP A O 1
ATOM 2388 N N . GLY A 1 311 ? -10.618 -3.200 -11.585 1.00 92.44 311 GLY A N 1
ATOM 2389 C CA . GLY A 1 311 ? -11.124 -4.132 -10.578 1.00 92.44 311 GLY A CA 1
ATOM 2390 C C . GLY A 1 311 ? -10.298 -5.425 -10.549 1.00 92.44 311 GLY A C 1
ATOM 2391 O O . GLY A 1 311 ? -9.138 -5.410 -10.139 1.00 92.44 311 GLY A O 1
ATOM 2392 N N . ASN A 1 312 ? -10.895 -6.536 -10.990 1.00 87.38 312 ASN A N 1
ATOM 2393 C CA . ASN A 1 312 ? -10.242 -7.851 -11.077 1.00 87.38 312 ASN A CA 1
ATOM 2394 C C . ASN A 1 312 ? -9.750 -8.190 -12.496 1.00 87.38 312 ASN A C 1
ATOM 2396 O O . ASN A 1 312 ? -9.084 -9.205 -12.705 1.00 87.38 312 ASN A O 1
ATOM 2400 N N . LYS A 1 313 ? -10.060 -7.351 -13.490 1.00 90.56 313 LYS A N 1
ATOM 2401 C CA . LYS A 1 313 ? -9.720 -7.594 -14.891 1.00 90.56 313 LYS A CA 1
ATOM 2402 C C . LYS A 1 313 ? -8.344 -7.018 -15.211 1.00 90.56 313 LYS A C 1
ATOM 2404 O O . LYS A 1 313 ? -8.104 -5.834 -15.005 1.00 90.56 313 LYS A O 1
ATOM 2409 N N . SER A 1 314 ? -7.442 -7.837 -15.752 1.00 90.00 314 SER A N 1
ATOM 2410 C CA . SER A 1 314 ? -6.165 -7.348 -16.290 1.00 90.00 314 SER A CA 1
ATOM 2411 C C . SER A 1 314 ? -6.366 -6.781 -17.695 1.00 90.00 314 SER A C 1
ATOM 2413 O O . SER A 1 314 ? -6.965 -7.434 -18.552 1.00 90.00 314 SER A O 1
ATOM 2415 N N . LEU A 1 315 ? -5.850 -5.578 -17.924 1.00 90.75 315 LEU A N 1
ATOM 2416 C CA . LEU A 1 315 ? -5.883 -4.881 -19.204 1.00 90.75 315 LEU A CA 1
ATOM 2417 C C . LEU A 1 315 ? -4.480 -4.849 -19.825 1.00 90.75 315 LEU A C 1
ATOM 2419 O O . LEU A 1 315 ? -3.473 -4.816 -19.116 1.00 90.75 315 LEU A O 1
ATOM 2423 N N . GLY A 1 316 ? -4.410 -4.885 -21.158 1.00 83.69 316 GLY A N 1
ATOM 2424 C CA . GLY A 1 316 ? -3.162 -4.651 -21.897 1.00 83.69 316 GLY A CA 1
ATOM 2425 C C . GLY A 1 316 ? -2.872 -3.163 -22.110 1.00 83.69 316 GLY A C 1
ATOM 2426 O O . GLY A 1 316 ? -1.711 -2.773 -22.233 1.00 83.69 316 GLY A O 1
ATOM 2427 N N . SER A 1 317 ? -3.929 -2.353 -22.132 1.00 90.56 317 SER A N 1
ATOM 2428 C CA . SER A 1 317 ? -3.903 -0.914 -22.350 1.00 90.56 317 SER A CA 1
ATOM 2429 C C . SER A 1 317 ? -5.173 -0.249 -21.817 1.00 90.56 317 SER A C 1
ATOM 2431 O O . SER A 1 317 ? -6.163 -0.930 -21.532 1.00 90.56 317 SER A O 1
ATOM 2433 N N . ILE A 1 318 ? -5.144 1.073 -21.666 1.00 94.56 318 ILE A N 1
ATOM 2434 C CA . ILE A 1 318 ? -6.260 1.884 -21.174 1.00 94.56 318 ILE A CA 1
ATOM 2435 C C . ILE A 1 318 ? -6.127 3.332 -21.657 1.00 94.56 318 ILE A C 1
ATOM 2437 O O . ILE A 1 318 ? -5.018 3.810 -21.857 1.00 94.56 318 ILE A O 1
ATOM 2441 N N . LEU A 1 319 ? -7.236 4.051 -21.835 1.00 94.19 319 LEU A N 1
ATOM 2442 C CA . LEU A 1 319 ? -7.180 5.482 -22.139 1.00 94.19 319 LEU A CA 1
ATOM 2443 C C . LEU A 1 319 ? -6.610 6.270 -20.954 1.00 94.19 319 LEU A C 1
ATOM 2445 O O . LEU A 1 319 ? -7.040 6.089 -19.811 1.00 94.19 319 LEU A O 1
ATOM 2449 N N . SER A 1 320 ? -5.699 7.197 -21.238 1.00 92.62 320 SER A N 1
ATOM 2450 C CA . SER A 1 320 ? -5.045 8.067 -20.256 1.00 92.62 320 SER A CA 1
ATOM 2451 C C . SER A 1 320 ? -6.042 8.832 -19.379 1.00 92.62 320 SER A C 1
ATOM 2453 O O . SER A 1 320 ? -5.830 8.990 -18.176 1.00 92.62 320 SER A O 1
ATOM 2455 N N . THR A 1 321 ? -7.172 9.254 -19.951 1.00 93.38 321 THR A N 1
ATOM 2456 C CA . THR A 1 321 ? -8.258 9.934 -19.228 1.00 93.38 321 THR A CA 1
ATOM 2457 C C . THR A 1 321 ? -8.971 9.014 -18.237 1.00 93.38 321 THR A C 1
ATOM 2459 O O . THR A 1 321 ? -9.312 9.446 -17.139 1.00 93.38 321 THR A O 1
ATOM 2462 N N . THR A 1 322 ? -9.147 7.734 -18.577 1.00 95.38 322 THR A N 1
ATOM 2463 C CA . THR A 1 322 ? -9.779 6.737 -17.701 1.00 95.38 322 THR A CA 1
ATOM 2464 C C . THR A 1 322 ? -8.894 6.380 -16.512 1.00 95.38 322 THR A C 1
ATOM 2466 O O . THR A 1 322 ? -9.418 6.159 -15.425 1.00 95.38 322 THR A O 1
ATOM 2469 N N . VAL A 1 323 ? -7.564 6.373 -16.678 1.00 95.44 323 VAL A N 1
ATOM 2470 C CA . VAL A 1 323 ? -6.621 6.108 -15.572 1.00 95.44 323 VAL A CA 1
ATOM 2471 C C . VAL A 1 323 ? -6.852 7.067 -14.404 1.00 95.44 323 VAL A C 1
ATOM 2473 O O . VAL A 1 323 ? -6.819 6.647 -13.249 1.00 95.44 323 VAL A O 1
ATOM 2476 N N . ARG A 1 324 ? -7.110 8.346 -14.705 1.00 93.50 324 ARG A N 1
ATOM 2477 C CA . ARG A 1 324 ? -7.227 9.422 -13.711 1.00 93.50 324 ARG A CA 1
ATOM 2478 C C . ARG A 1 324 ? -8.652 9.652 -13.207 1.00 93.50 324 ARG A C 1
ATOM 2480 O O . ARG A 1 324 ? -8.840 10.486 -12.325 1.00 93.50 324 ARG A O 1
ATOM 2487 N N . ASP A 1 325 ? -9.652 8.951 -13.742 1.00 94.62 325 ASP A N 1
ATOM 2488 C CA . ASP A 1 325 ? -11.047 9.144 -13.342 1.00 94.62 325 ASP A CA 1
ATOM 2489 C C . ASP A 1 325 ? -11.268 8.652 -11.895 1.00 94.62 325 ASP A C 1
ATOM 2491 O O . ASP A 1 325 ? -11.100 7.454 -11.634 1.00 94.62 325 ASP A O 1
ATOM 2495 N N . PRO A 1 326 ? -11.692 9.530 -10.956 1.00 93.62 326 PRO A N 1
ATOM 2496 C CA . PRO A 1 326 ? -12.014 9.172 -9.571 1.00 93.62 326 PRO A CA 1
ATOM 2497 C C . PRO A 1 326 ? -13.054 8.062 -9.407 1.00 93.62 326 PRO A C 1
ATOM 2499 O O . PRO A 1 326 ? -13.114 7.432 -8.352 1.00 93.62 326 PRO A O 1
ATOM 2502 N N . LYS A 1 327 ? -13.905 7.845 -10.416 1.00 93.94 327 LYS A N 1
ATOM 2503 C CA . LYS A 1 327 ? -14.930 6.793 -10.414 1.00 93.94 327 LYS A CA 1
ATOM 2504 C C . LYS A 1 327 ? -14.400 5.452 -10.909 1.00 93.94 327 LYS A C 1
ATOM 2506 O O . LYS A 1 327 ? -15.057 4.430 -10.706 1.00 93.94 327 LYS A O 1
ATOM 2511 N N . SER A 1 328 ? -13.248 5.451 -11.570 1.00 93.69 328 SER A N 1
ATOM 2512 C CA . SER A 1 328 ? -12.653 4.240 -12.107 1.00 93.69 328 SER A CA 1
ATOM 2513 C C . SER A 1 328 ? -12.083 3.365 -10.987 1.00 93.69 328 SER A C 1
ATOM 2515 O O . SER A 1 328 ? -11.626 3.849 -9.949 1.00 93.69 328 SER A O 1
ATOM 2517 N N . LYS A 1 329 ? -12.090 2.045 -11.192 1.00 95.19 329 LYS A N 1
ATOM 2518 C CA . LYS A 1 329 ? -11.467 1.076 -10.275 1.00 95.19 329 LYS A CA 1
ATOM 2519 C C . LYS A 1 329 ? -10.043 0.728 -10.717 1.00 95.19 329 LYS A C 1
ATOM 2521 O O . LYS A 1 329 ? -9.553 -0.366 -10.421 1.00 95.19 329 LYS A O 1
ATOM 2526 N N . ILE A 1 330 ? -9.397 1.638 -11.451 1.00 97.25 330 ILE A N 1
ATOM 2527 C CA . ILE A 1 330 ? -8.105 1.373 -12.070 1.00 97.25 330 ILE A CA 1
ATOM 2528 C C . ILE A 1 330 ? -7.011 1.296 -11.015 1.00 97.25 330 ILE A C 1
ATOM 2530 O O . ILE A 1 330 ? -6.889 2.156 -10.138 1.00 97.25 330 ILE A O 1
ATOM 2534 N N . ARG A 1 331 ? -6.180 0.261 -11.125 1.00 97.25 331 ARG A N 1
ATOM 2535 C CA . ARG A 1 331 ? -4.940 0.105 -10.367 1.00 97.25 331 ARG A CA 1
ATOM 2536 C C . ARG A 1 331 ? -3.798 -0.145 -11.341 1.00 97.25 331 ARG A C 1
ATOM 2538 O O . ARG A 1 331 ? -3.901 -1.004 -12.216 1.00 97.25 331 ARG A O 1
ATOM 2545 N N . LEU A 1 332 ? -2.708 0.592 -11.166 1.00 97.44 332 LEU A N 1
ATOM 2546 C CA . LEU A 1 332 ? -1.480 0.412 -11.928 1.00 97.44 332 LEU A CA 1
ATOM 2547 C C . LEU A 1 332 ? -0.448 -0.280 -11.051 1.00 97.44 332 LEU A C 1
ATOM 2549 O O . LEU A 1 332 ? -0.203 0.145 -9.919 1.00 97.44 332 LEU A O 1
ATOM 2553 N N . SER A 1 333 ? 0.159 -1.337 -11.576 1.00 97.38 333 SER A N 1
ATOM 2554 C CA . SER A 1 333 ? 1.302 -1.999 -10.962 1.00 97.38 333 SER A CA 1
ATOM 2555 C C . SER A 1 333 ? 2.549 -1.739 -11.789 1.00 97.38 333 SER A C 1
ATOM 2557 O O . SER A 1 333 ? 2.489 -1.702 -13.019 1.00 97.38 333 SER A O 1
ATOM 2559 N N . GLY A 1 334 ? 3.689 -1.569 -11.130 1.00 95.69 334 GLY A N 1
ATOM 2560 C CA . GLY A 1 334 ? 4.926 -1.277 -11.838 1.00 95.69 334 GLY A CA 1
ATOM 2561 C C . GLY A 1 334 ? 6.181 -1.364 -10.988 1.00 95.69 334 GLY A C 1
ATOM 2562 O O . GLY A 1 334 ? 6.120 -1.487 -9.763 1.00 95.69 334 GLY A O 1
ATOM 2563 N N . GLN A 1 335 ? 7.325 -1.336 -11.664 1.00 94.19 335 GLN A N 1
ATOM 2564 C CA . GLN A 1 335 ? 8.657 -1.415 -11.072 1.00 94.19 335 GLN A CA 1
ATOM 2565 C C . GLN A 1 335 ? 9.218 -0.009 -10.869 1.00 94.19 335 GLN A C 1
ATOM 2567 O O . GLN A 1 335 ? 9.232 0.797 -11.797 1.00 94.19 335 GLN A O 1
ATOM 2572 N N . VAL A 1 336 ? 9.686 0.288 -9.656 1.00 95.75 336 VAL A N 1
ATOM 2573 C CA . VAL A 1 336 ? 10.250 1.608 -9.334 1.00 95.75 336 VAL A CA 1
ATOM 2574 C C . VAL A 1 336 ? 11.646 1.729 -9.944 1.00 95.75 336 VAL A C 1
ATOM 2576 O O . VAL A 1 336 ? 12.513 0.896 -9.680 1.00 95.75 336 VAL A O 1
ATOM 2579 N N . LEU A 1 337 ? 11.869 2.761 -10.752 1.00 95.25 337 LEU A N 1
ATOM 2580 C CA . LEU A 1 337 ? 13.127 3.018 -11.457 1.00 95.25 337 LEU A CA 1
ATOM 2581 C C . LEU A 1 337 ? 14.157 3.637 -10.513 1.00 95.25 337 LEU A C 1
ATOM 2583 O O . LEU A 1 337 ? 13.798 4.425 -9.637 1.00 95.25 337 LEU A O 1
ATOM 2587 N N . THR A 1 338 ? 15.441 3.323 -10.693 1.00 94.06 338 THR A N 1
ATOM 2588 C CA . THR A 1 338 ? 16.527 4.034 -10.004 1.00 94.06 338 THR A CA 1
ATOM 2589 C C . THR A 1 338 ? 16.956 5.241 -10.828 1.00 94.06 338 THR A C 1
ATOM 2591 O O . THR A 1 338 ? 17.434 5.091 -11.950 1.00 94.06 338 THR A O 1
ATOM 2594 N N . MET A 1 339 ? 16.785 6.440 -10.276 1.00 95.00 339 MET A N 1
ATOM 2595 C CA . MET A 1 339 ? 17.032 7.698 -10.981 1.00 95.00 339 MET A CA 1
ATOM 2596 C C . MET A 1 339 ? 18.254 8.411 -10.398 1.00 95.00 339 MET A C 1
ATOM 2598 O O . MET A 1 339 ? 18.507 8.325 -9.196 1.00 95.00 339 MET A O 1
ATOM 2602 N N . GLN A 1 340 ? 18.989 9.133 -11.241 1.00 93.25 340 GLN A N 1
ATOM 2603 C CA . GLN A 1 340 ? 20.098 9.995 -10.840 1.00 93.25 340 GLN A CA 1
ATOM 2604 C C . GLN A 1 340 ? 19.905 11.397 -11.414 1.00 93.25 340 GLN A C 1
ATOM 2606 O O . GLN A 1 340 ? 19.628 11.554 -12.602 1.00 93.25 340 GLN A O 1
ATOM 2611 N N . MET A 1 341 ? 20.077 12.410 -10.569 1.00 92.38 341 MET A N 1
ATOM 2612 C CA . MET A 1 341 ? 20.035 13.803 -10.993 1.00 92.38 341 MET A CA 1
ATOM 2613 C C . MET A 1 341 ? 21.311 14.179 -11.756 1.00 92.38 341 MET A C 1
ATOM 2615 O O . MET A 1 341 ? 22.419 13.826 -11.346 1.00 92.38 341 MET A O 1
ATOM 2619 N N . VAL A 1 342 ? 21.144 14.910 -12.852 1.00 91.06 342 VAL A N 1
ATOM 2620 C CA . VAL A 1 342 ? 22.193 15.406 -13.749 1.00 91.06 342 VAL A CA 1
ATOM 2621 C C . VAL A 1 342 ? 21.860 16.839 -14.187 1.00 91.06 342 VAL A C 1
ATOM 2623 O O . VAL A 1 342 ? 20.685 17.209 -14.170 1.00 91.06 342 VAL A O 1
ATOM 2626 N N . PRO A 1 343 ? 22.836 17.657 -14.618 1.00 89.81 343 PRO A N 1
ATOM 2627 C CA . PRO A 1 343 ? 22.537 18.927 -15.279 1.00 89.81 343 PRO A CA 1
ATOM 2628 C C . PRO A 1 343 ? 21.705 18.702 -16.551 1.00 89.81 343 PRO A C 1
ATOM 2630 O O . PRO A 1 343 ? 21.951 17.735 -17.284 1.00 89.81 343 PRO A O 1
ATOM 2633 N N . THR A 1 344 ? 20.723 19.563 -16.811 1.00 87.81 344 THR A N 1
ATOM 2634 C CA . THR A 1 344 ? 19.965 19.588 -18.071 1.00 87.81 344 THR A CA 1
ATOM 2635 C C . THR A 1 344 ? 20.885 20.088 -19.189 1.00 87.81 344 THR A C 1
ATOM 2637 O O . THR A 1 344 ? 21.601 21.065 -19.000 1.00 87.81 344 THR A O 1
ATOM 2640 N N . LEU A 1 345 ? 20.897 19.398 -20.333 1.00 85.38 345 LEU A N 1
ATOM 2641 C CA . LEU A 1 345 ? 21.584 19.845 -21.549 1.00 85.38 345 LEU A CA 1
ATOM 2642 C C . LEU A 1 345 ? 20.510 20.213 -22.566 1.00 85.38 345 LEU A C 1
ATOM 2644 O O . LEU A 1 345 ? 19.621 19.392 -22.813 1.00 85.38 345 LEU A O 1
ATOM 2648 N N . HIS A 1 346 ? 20.577 21.419 -23.127 1.00 78.06 346 HIS A N 1
ATOM 2649 C CA . HIS A 1 346 ? 19.632 21.845 -24.163 1.00 78.06 346 HIS A CA 1
ATOM 2650 C C . HIS A 1 346 ? 20.122 21.468 -25.571 1.00 78.06 346 HIS A C 1
ATOM 2652 O O . HIS A 1 346 ? 19.300 21.282 -26.466 1.00 78.06 346 HIS A O 1
ATOM 2658 N N . ASP A 1 347 ? 21.436 21.288 -25.750 1.00 76.75 347 ASP A N 1
ATOM 2659 C CA . ASP A 1 347 ? 22.069 20.813 -26.987 1.00 76.75 347 ASP A CA 1
ATOM 2660 C C . ASP A 1 347 ? 23.003 19.622 -26.686 1.00 76.75 347 ASP A C 1
ATOM 2662 O O . ASP A 1 347 ? 23.727 19.619 -25.689 1.00 76.75 347 ASP A O 1
ATOM 2666 N N . GLU A 1 348 ? 23.013 18.601 -27.551 1.00 68.50 348 GLU A N 1
ATOM 2667 C CA . GLU A 1 348 ? 23.912 17.441 -27.428 1.00 68.50 348 GLU A CA 1
ATOM 2668 C C . GLU A 1 348 ? 25.400 17.833 -27.518 1.00 68.50 348 GLU A C 1
ATOM 2670 O O . GLU A 1 348 ? 26.259 17.087 -27.045 1.00 68.50 348 GLU A O 1
ATOM 2675 N N . ASN A 1 349 ? 25.713 19.000 -28.093 1.00 72.31 349 ASN A N 1
ATOM 2676 C CA . ASN A 1 349 ? 27.077 19.527 -28.199 1.00 72.31 349 ASN A CA 1
ATOM 2677 C C . ASN A 1 349 ? 27.508 20.396 -27.008 1.00 72.31 349 ASN A C 1
ATOM 2679 O O . ASN A 1 349 ? 28.648 20.869 -26.971 1.00 72.31 349 ASN A O 1
ATOM 2683 N N . GLU A 1 350 ? 26.618 20.642 -26.049 1.00 75.88 350 GLU A N 1
ATOM 2684 C CA . GLU A 1 350 ? 26.910 21.499 -24.908 1.00 75.88 350 GLU A CA 1
ATOM 2685 C C . GLU A 1 350 ? 27.860 20.786 -23.931 1.00 75.88 350 GLU A C 1
ATOM 2687 O O . GLU A 1 350 ? 27.617 19.663 -23.480 1.00 75.88 350 GLU A O 1
ATOM 2692 N N . SER A 1 351 ? 28.991 21.422 -23.612 1.00 71.94 351 SER A N 1
ATOM 2693 C CA . SER A 1 351 ? 29.923 20.897 -22.612 1.00 71.94 351 SER A CA 1
ATOM 2694 C C . SER A 1 351 ? 29.222 20.784 -21.260 1.00 71.94 351 SER A C 1
ATOM 2696 O O . SER A 1 351 ? 28.573 21.743 -20.847 1.00 71.94 351 SER A O 1
ATOM 2698 N N . LEU A 1 352 ? 29.397 19.652 -20.565 1.00 69.19 352 LEU A N 1
ATOM 2699 C CA . LEU A 1 352 ? 28.805 19.414 -19.245 1.00 69.19 352 LEU A CA 1
ATOM 2700 C C . LEU A 1 352 ? 29.005 20.642 -18.335 1.00 69.19 352 LEU A C 1
ATOM 2702 O O . LEU A 1 352 ? 30.158 21.015 -18.086 1.00 69.19 352 LEU A O 1
ATOM 2706 N N . PRO A 1 353 ? 27.917 21.264 -17.843 1.00 60.66 353 PRO A N 1
ATOM 2707 C CA . PRO A 1 353 ? 28.008 22.355 -16.886 1.00 60.66 353 PRO A CA 1
ATOM 2708 C C . PRO A 1 353 ? 28.796 21.938 -15.634 1.00 60.66 353 PRO A C 1
ATOM 2710 O O . PRO A 1 353 ? 28.959 20.750 -15.350 1.00 60.66 353 PRO A O 1
ATOM 2713 N N . THR A 1 354 ? 29.276 22.940 -14.890 1.00 62.81 354 THR A N 1
ATOM 2714 C CA . THR A 1 354 ? 29.941 22.863 -13.569 1.00 62.81 354 THR A CA 1
ATOM 2715 C C . THR A 1 354 ? 29.371 21.767 -12.644 1.00 62.81 354 THR A C 1
ATOM 2717 O O . THR A 1 354 ? 28.209 21.388 -12.797 1.00 62.81 354 THR A O 1
ATOM 2720 N N . PRO A 1 355 ? 30.157 21.242 -11.675 1.00 65.94 355 PRO A N 1
ATOM 2721 C CA . PRO A 1 355 ? 29.810 20.015 -10.966 1.00 65.94 355 PRO A CA 1
ATOM 2722 C C . PRO A 1 355 ? 28.454 20.128 -10.273 1.00 65.94 355 PRO A C 1
ATOM 2724 O O . PRO A 1 355 ? 28.056 21.216 -9.853 1.00 65.94 355 PRO A O 1
ATOM 2727 N N . LEU A 1 356 ? 27.782 18.975 -10.161 1.00 65.75 356 LEU A N 1
ATOM 2728 C CA . LEU A 1 356 ? 26.496 18.834 -9.487 1.00 65.75 356 LEU A CA 1
ATOM 2729 C C . LEU A 1 356 ? 26.476 19.658 -8.192 1.00 65.75 356 LEU A C 1
ATOM 2731 O O . LEU A 1 356 ? 27.449 19.594 -7.430 1.00 65.75 356 LEU A O 1
ATOM 2735 N N . PRO A 1 357 ? 25.393 20.405 -7.929 1.00 64.19 357 PRO A N 1
ATOM 2736 C CA . PRO A 1 357 ? 25.240 21.122 -6.679 1.00 64.19 357 PRO A CA 1
ATOM 2737 C C . PRO A 1 357 ? 25.454 20.135 -5.531 1.00 64.19 357 PRO A C 1
ATOM 2739 O O . PRO A 1 357 ? 24.891 19.034 -5.552 1.00 64.19 357 PRO A O 1
ATOM 2742 N N . PRO A 1 358 ? 26.297 20.487 -4.551 1.00 58.84 358 PRO A N 1
ATOM 2743 C CA . PRO A 1 358 ? 26.682 19.554 -3.510 1.00 58.84 358 PRO A CA 1
ATOM 2744 C C . PRO A 1 358 ? 25.477 19.153 -2.661 1.00 58.84 358 PRO A C 1
ATOM 2746 O O . PRO A 1 358 ? 25.478 18.039 -2.141 1.00 58.84 358 PRO A O 1
ATOM 2749 N N . THR A 1 359 ? 24.461 20.023 -2.543 1.00 65.94 359 THR A N 1
ATOM 2750 C CA . THR A 1 359 ? 23.335 19.825 -1.630 1.00 65.94 359 THR A CA 1
ATOM 2751 C C . THR A 1 359 ? 21.962 20.105 -2.236 1.00 65.94 359 THR A C 1
ATOM 2753 O O . THR A 1 359 ? 21.811 20.877 -3.183 1.00 65.94 359 THR A O 1
ATOM 2756 N N . SER A 1 360 ? 20.926 19.514 -1.631 1.00 66.81 360 SER A N 1
ATOM 2757 C CA . SER A 1 360 ? 19.517 19.778 -1.977 1.00 66.81 360 SER A CA 1
ATOM 2758 C C . SER A 1 360 ? 19.110 21.254 -1.886 1.00 66.81 360 SER A C 1
ATOM 2760 O O . SER A 1 360 ? 18.216 21.681 -2.617 1.00 66.81 360 SER A O 1
ATOM 2762 N N . ALA A 1 361 ? 19.754 22.023 -1.002 1.00 61.75 361 ALA A N 1
ATOM 2763 C CA . ALA A 1 361 ? 19.471 23.441 -0.791 1.00 61.75 361 ALA A CA 1
ATOM 2764 C C . ALA A 1 361 ? 19.875 24.307 -1.994 1.00 61.75 361 ALA A C 1
ATOM 2766 O O . ALA A 1 361 ? 19.250 25.335 -2.236 1.00 61.75 361 ALA A O 1
ATOM 2767 N N . ASP A 1 362 ? 20.875 23.865 -2.760 1.00 61.97 362 ASP A N 1
ATOM 2768 C CA . ASP A 1 362 ? 21.384 24.580 -3.934 1.00 61.97 362 ASP A CA 1
ATOM 2769 C C . ASP A 1 362 ? 20.586 24.252 -5.209 1.00 61.97 362 ASP A C 1
ATOM 2771 O O . ASP A 1 362 ? 20.638 24.991 -6.189 1.00 61.97 362 ASP A O 1
ATOM 2775 N N . VAL A 1 363 ? 19.852 23.133 -5.209 1.00 62.56 363 VAL A N 1
ATOM 2776 C CA . VAL A 1 363 ? 19.035 22.677 -6.348 1.00 62.56 363 VAL A CA 1
ATOM 2777 C C . VAL A 1 363 ? 17.640 23.288 -6.304 1.00 62.56 363 VAL A C 1
ATOM 2779 O O . VAL A 1 363 ? 17.047 23.538 -7.348 1.00 62.56 363 VAL A O 1
ATOM 2782 N N . ARG A 1 364 ? 17.069 23.465 -5.105 1.00 65.19 364 ARG A N 1
ATOM 2783 C CA . ARG A 1 364 ? 15.637 23.746 -4.957 1.00 65.19 364 ARG A CA 1
ATOM 2784 C C . ARG A 1 364 ? 15.370 24.879 -3.982 1.00 65.19 364 ARG A C 1
ATOM 2786 O O . ARG A 1 364 ? 15.649 24.756 -2.788 1.00 65.19 364 ARG A O 1
ATOM 2793 N N . ALA A 1 365 ? 14.714 25.929 -4.475 1.00 57.72 365 ALA A N 1
ATOM 2794 C CA . ALA A 1 365 ? 14.021 26.871 -3.611 1.00 57.72 365 ALA A CA 1
ATOM 2795 C C . ALA A 1 365 ? 12.974 26.116 -2.753 1.00 57.72 365 ALA A C 1
ATOM 2797 O O . ALA A 1 365 ? 12.409 25.108 -3.193 1.00 57.72 365 ALA A O 1
ATOM 2798 N N . PRO A 1 366 ? 12.731 26.536 -1.499 1.00 56.44 366 PRO A N 1
ATOM 2799 C CA . PRO A 1 366 ? 11.776 25.877 -0.606 1.00 56.44 366 PRO A CA 1
ATOM 2800 C C . PRO A 1 366 ? 10.329 25.897 -1.131 1.00 56.44 366 PRO A C 1
ATOM 2802 O O . PRO A 1 366 ? 9.511 25.091 -0.683 1.00 56.44 366 PRO A O 1
ATOM 2805 N N . ASP A 1 367 ? 10.016 26.773 -2.085 1.00 57.84 367 ASP A N 1
ATOM 2806 C CA . ASP A 1 367 ? 8.780 26.799 -2.848 1.00 57.84 367 ASP A CA 1
ATOM 2807 C C . ASP A 1 367 ? 8.989 26.212 -4.250 1.00 57.84 367 ASP A C 1
ATOM 2809 O O . ASP A 1 367 ? 9.682 26.733 -5.109 1.00 57.84 367 ASP A O 1
ATOM 2813 N N . TRP A 1 368 ? 8.314 25.105 -4.501 1.00 58.34 368 TRP A N 1
ATOM 2814 C CA . TRP A 1 368 ? 8.291 24.348 -5.749 1.00 58.34 368 TRP A CA 1
ATOM 2815 C C . TRP A 1 368 ? 7.756 25.085 -6.990 1.00 58.34 368 TRP A C 1
ATOM 2817 O O . TRP A 1 368 ? 7.523 24.479 -8.033 1.00 58.34 368 TRP A O 1
ATOM 2827 N N . LYS A 1 369 ? 7.479 26.383 -6.889 1.00 55.47 369 LYS A N 1
ATOM 2828 C CA . LYS A 1 369 ? 6.692 27.089 -7.892 1.00 55.47 369 LYS A CA 1
ATOM 2829 C C . LYS A 1 369 ? 7.502 27.321 -9.164 1.00 55.47 369 LYS A C 1
ATOM 2831 O O . LYS A 1 369 ? 8.319 28.231 -9.216 1.00 55.47 369 LYS A O 1
ATOM 2836 N N . THR A 1 370 ? 7.197 26.507 -10.177 1.00 55.34 370 THR A N 1
ATOM 2837 C CA . THR A 1 370 ? 7.243 26.822 -11.617 1.00 55.34 370 THR A CA 1
ATOM 2838 C C . THR A 1 370 ? 8.392 27.740 -12.025 1.00 55.34 370 THR A C 1
ATOM 2840 O O . THR A 1 370 ? 8.171 28.863 -12.477 1.00 55.34 370 THR A O 1
ATOM 2843 N N . GLN A 1 371 ? 9.624 27.266 -11.872 1.00 58.28 371 GLN A N 1
ATOM 2844 C CA . GLN A 1 371 ? 10.686 27.741 -12.744 1.00 58.28 371 GLN A CA 1
ATOM 2845 C C . GLN A 1 371 ? 10.596 26.871 -13.999 1.00 58.28 371 GLN A C 1
ATOM 2847 O O . GLN A 1 371 ? 10.841 25.671 -13.924 1.00 58.28 371 GLN A O 1
ATOM 2852 N N . GLU A 1 372 ? 10.126 27.454 -15.106 1.00 62.25 372 GLU A N 1
ATOM 2853 C CA . GLU A 1 372 ? 9.868 26.728 -16.364 1.00 62.25 372 GLU A CA 1
ATOM 2854 C C . GLU A 1 372 ? 11.137 26.089 -16.954 1.00 62.25 372 GLU A C 1
ATOM 2856 O O . GLU A 1 372 ? 11.026 25.122 -17.697 1.00 62.25 372 GLU A O 1
ATOM 2861 N N . ASP A 1 373 ? 12.323 26.538 -16.531 1.00 68.44 373 ASP A N 1
ATOM 2862 C CA . ASP A 1 373 ? 13.611 25.969 -16.920 1.00 68.44 373 ASP A CA 1
ATOM 2863 C C . ASP A 1 373 ? 14.393 25.508 -15.683 1.00 68.44 373 ASP A C 1
ATOM 2865 O O . ASP A 1 373 ? 15.100 26.290 -15.037 1.00 68.44 373 ASP A O 1
ATOM 2869 N N . SER A 1 374 ? 14.283 24.224 -15.336 1.00 78.19 374 SER A N 1
ATOM 2870 C CA . SER A 1 374 ? 15.186 23.642 -14.347 1.00 78.19 374 SER A CA 1
ATOM 2871 C C . SER A 1 374 ? 16.550 23.372 -14.978 1.00 78.19 374 SER A C 1
ATOM 2873 O O . SER A 1 374 ? 16.676 22.649 -15.969 1.00 78.19 374 SER A O 1
ATOM 2875 N N . SER A 1 375 ? 17.618 23.856 -14.340 1.00 86.38 375 SER A N 1
ATOM 2876 C CA . SER A 1 375 ? 18.997 23.493 -14.702 1.00 86.38 375 SER A CA 1
ATOM 2877 C C . SER A 1 375 ? 19.315 22.005 -14.496 1.00 86.38 375 SER A C 1
ATOM 2879 O O . SER A 1 375 ? 20.430 21.576 -14.798 1.00 86.38 375 SER A O 1
ATOM 2881 N N . TYR A 1 376 ? 18.374 21.213 -13.971 1.00 89.50 376 TYR A N 1
ATOM 2882 C CA . TYR A 1 376 ? 18.574 19.812 -13.623 1.00 89.50 376 TYR A CA 1
ATOM 2883 C C . TYR A 1 376 ? 17.476 18.901 -14.161 1.00 89.50 376 TYR A C 1
ATOM 2885 O O . TYR A 1 376 ? 16.295 19.238 -14.203 1.00 89.50 376 TYR A O 1
ATOM 2893 N N . SER A 1 377 ? 17.886 17.685 -14.501 1.00 93.19 377 SER A N 1
ATOM 2894 C CA . SER A 1 377 ? 17.025 16.600 -14.949 1.00 93.19 377 SER A CA 1
ATOM 2895 C C . SER A 1 377 ? 17.392 15.299 -14.239 1.00 93.19 377 SER A C 1
ATOM 2897 O O . SER A 1 377 ? 18.469 15.162 -13.662 1.00 93.19 377 SER A O 1
ATOM 2899 N N . TRP A 1 378 ? 16.514 14.307 -14.311 1.00 94.81 378 TRP A N 1
ATOM 2900 C CA . TRP A 1 378 ? 16.711 12.979 -13.745 1.00 94.81 378 TRP A CA 1
ATOM 2901 C C . TRP A 1 378 ? 16.818 11.939 -14.844 1.00 94.81 378 TRP A C 1
ATOM 2903 O O . TRP A 1 378 ? 15.921 11.814 -15.672 1.00 94.81 378 TRP A O 1
ATOM 2913 N N . ILE A 1 379 ? 17.900 11.168 -14.818 1.00 95.75 379 ILE A N 1
ATOM 2914 C CA . ILE A 1 379 ? 18.183 10.099 -15.770 1.00 95.75 379 ILE A CA 1
ATOM 2915 C C . ILE A 1 379 ? 17.980 8.738 -15.106 1.00 95.75 379 ILE A C 1
ATOM 2917 O O . ILE A 1 379 ? 18.428 8.508 -13.979 1.00 95.75 379 ILE A O 1
ATOM 2921 N N . TRP A 1 380 ? 17.334 7.816 -15.817 1.00 95.56 380 TRP A N 1
ATOM 2922 C CA . TRP A 1 380 ? 17.232 6.426 -15.388 1.00 95.56 380 TRP A CA 1
ATOM 2923 C C . TRP A 1 380 ? 18.584 5.708 -15.509 1.00 95.56 380 TRP A C 1
ATOM 2925 O O . TRP A 1 380 ? 19.182 5.652 -16.583 1.00 95.56 380 TRP A O 1
ATOM 2935 N N . THR A 1 381 ? 19.056 5.106 -14.416 1.00 93.44 381 THR A N 1
ATOM 2936 C CA . THR A 1 381 ? 20.391 4.488 -14.322 1.00 93.44 381 THR A CA 1
ATOM 2937 C C . THR A 1 381 ? 20.471 3.055 -14.874 1.00 93.44 381 THR A C 1
ATOM 2939 O O . THR A 1 381 ? 21.430 2.338 -14.590 1.00 93.44 381 THR A O 1
ATOM 2942 N N . GLY A 1 382 ? 19.444 2.601 -15.604 1.00 87.50 382 GLY A N 1
ATOM 2943 C CA . GLY A 1 382 ? 19.313 1.222 -16.103 1.00 87.50 382 GLY A CA 1
ATOM 2944 C C . GLY A 1 382 ? 18.880 0.200 -15.039 1.00 87.50 382 GLY A C 1
ATOM 2945 O O . GLY A 1 382 ? 18.681 -0.977 -15.334 1.00 87.50 382 GLY A O 1
ATOM 2946 N N . GLY A 1 383 ? 18.727 0.629 -13.782 1.00 89.06 383 GLY A N 1
ATOM 2947 C CA . GLY A 1 383 ? 18.363 -0.224 -12.651 1.00 89.06 383 GLY A CA 1
ATOM 2948 C C . GLY A 1 383 ? 16.923 -0.050 -12.168 1.00 89.06 383 GLY A C 1
ATOM 2949 O O . GLY A 1 383 ? 16.264 0.962 -12.399 1.00 89.06 383 GLY A O 1
ATOM 2950 N N . TYR A 1 384 ? 16.443 -1.031 -11.416 1.00 91.38 384 TYR A N 1
ATOM 2951 C CA . TYR A 1 384 ? 15.196 -0.912 -10.667 1.00 91.38 384 TYR A CA 1
ATOM 2952 C C . TYR A 1 384 ? 15.496 -1.002 -9.182 1.00 91.38 384 TYR A C 1
ATOM 2954 O O . TYR A 1 384 ? 16.453 -1.660 -8.765 1.00 91.38 384 TYR A O 1
ATOM 2962 N N . LEU A 1 385 ? 14.663 -0.350 -8.378 1.00 90.69 385 LEU A N 1
ATOM 2963 C CA . LEU A 1 385 ? 14.747 -0.438 -6.935 1.00 90.69 385 LEU A CA 1
ATOM 2964 C C . LEU A 1 385 ? 14.591 -1.901 -6.530 1.00 90.69 385 LEU A C 1
ATOM 2966 O O . LEU A 1 385 ? 13.590 -2.537 -6.858 1.00 90.69 385 LEU A O 1
ATOM 2970 N N . THR A 1 386 ? 15.558 -2.432 -5.795 1.00 88.06 386 THR A N 1
ATOM 2971 C CA . THR A 1 386 ? 15.491 -3.786 -5.253 1.00 88.06 386 THR A CA 1
ATOM 2972 C C . THR A 1 386 ? 15.128 -3.755 -3.771 1.00 88.06 386 THR A C 1
ATOM 2974 O O . THR A 1 386 ? 15.477 -2.851 -3.010 1.00 88.06 386 THR A O 1
ATOM 2977 N N . VAL A 1 387 ? 14.375 -4.763 -3.354 1.00 84.19 387 VAL A N 1
ATOM 2978 C CA . VAL A 1 387 ? 14.024 -5.068 -1.977 1.00 84.19 387 VAL A CA 1
ATOM 2979 C C . VAL A 1 387 ? 14.553 -6.443 -1.629 1.00 84.19 387 VAL A C 1
ATOM 2981 O O . VAL A 1 387 ? 14.639 -7.336 -2.464 1.00 84.19 387 VAL A O 1
ATOM 2984 N N . ASP A 1 388 ? 14.855 -6.600 -0.354 1.00 80.94 388 ASP A N 1
ATOM 2985 C CA . ASP A 1 388 ? 15.293 -7.837 0.272 1.00 80.94 388 ASP A CA 1
ATOM 2986 C C . ASP A 1 388 ? 14.104 -8.471 1.010 1.00 80.94 388 ASP A C 1
ATOM 2988 O O . ASP A 1 388 ? 13.904 -8.209 2.207 1.00 80.94 388 ASP A O 1
ATOM 2992 N N . PRO A 1 389 ? 13.210 -9.207 0.323 1.00 74.88 389 PRO A N 1
ATOM 2993 C CA . PRO A 1 389 ? 12.191 -9.976 1.001 1.00 74.88 389 PRO A CA 1
ATOM 2994 C C . PRO A 1 389 ? 12.870 -11.044 1.866 1.00 74.88 389 PRO A C 1
ATOM 2996 O O . PRO A 1 389 ? 13.683 -11.818 1.352 1.00 74.88 389 PRO A O 1
ATOM 2999 N N . PRO A 1 390 ? 12.521 -11.132 3.162 1.00 70.94 390 PRO A N 1
ATOM 3000 C CA . PRO A 1 390 ? 12.966 -12.252 3.971 1.00 70.94 390 PRO A CA 1
ATOM 3001 C C . PRO A 1 390 ? 12.436 -13.538 3.335 1.00 70.94 390 PRO A C 1
ATOM 3003 O O . PRO A 1 390 ? 11.229 -13.671 3.113 1.00 70.94 390 PRO A O 1
ATOM 3006 N N . ILE A 1 391 ? 13.326 -14.480 3.031 1.00 74.38 391 ILE A N 1
ATOM 3007 C CA . ILE A 1 391 ? 12.909 -15.810 2.596 1.00 74.38 391 ILE A CA 1
ATOM 3008 C C . ILE A 1 391 ? 12.411 -16.538 3.841 1.00 74.38 391 ILE A C 1
ATOM 3010 O O . ILE A 1 391 ? 13.180 -16.795 4.769 1.00 74.38 391 ILE A O 1
ATOM 3014 N N . THR A 1 392 ? 11.114 -16.852 3.879 1.00 69.44 392 THR A N 1
ATOM 3015 C CA . THR A 1 392 ? 10.491 -17.558 5.003 1.00 69.44 392 THR A CA 1
ATOM 3016 C C . THR A 1 392 ? 11.290 -18.815 5.351 1.00 69.44 392 THR A C 1
ATOM 3018 O O . THR A 1 392 ? 11.488 -19.681 4.505 1.00 69.44 392 THR A O 1
ATOM 3021 N N . GLY A 1 393 ? 11.757 -18.909 6.599 1.00 77.88 393 GLY A N 1
ATOM 3022 C CA . GLY A 1 393 ? 12.528 -20.056 7.089 1.00 77.88 393 GLY A CA 1
ATOM 3023 C C . GLY A 1 393 ? 14.047 -19.965 6.909 1.00 77.88 393 GLY A C 1
ATOM 3024 O O . GLY A 1 393 ? 14.742 -20.882 7.335 1.00 77.88 393 GLY A O 1
ATOM 3025 N N . THR A 1 394 ? 14.588 -18.877 6.346 1.00 74.94 394 THR A N 1
ATOM 3026 C CA . THR A 1 394 ? 16.044 -18.664 6.262 1.00 74.94 394 THR A CA 1
ATOM 3027 C C . THR A 1 394 ? 16.438 -17.258 6.720 1.00 74.94 394 THR A C 1
ATOM 3029 O O . THR A 1 394 ? 15.640 -16.325 6.666 1.00 74.94 394 THR A O 1
ATOM 3032 N N . SER A 1 395 ? 17.686 -17.091 7.164 1.00 72.38 395 SER A N 1
ATOM 3033 C CA . SER A 1 395 ? 18.292 -15.773 7.409 1.00 72.38 395 SER A CA 1
ATOM 3034 C C . SER A 1 395 ? 18.769 -15.086 6.123 1.00 72.38 395 SER A C 1
ATOM 3036 O O . SER A 1 395 ? 19.274 -13.966 6.181 1.00 72.38 395 SER A O 1
ATOM 3038 N N . GLN A 1 396 ? 18.633 -15.750 4.970 1.00 67.50 396 GLN A N 1
ATOM 3039 C CA . GLN A 1 396 ? 19.059 -15.227 3.681 1.00 67.50 396 GLN A CA 1
ATOM 3040 C C . GLN A 1 396 ? 17.957 -14.368 3.053 1.00 67.50 396 GLN A C 1
ATOM 3042 O O . GLN A 1 396 ? 16.760 -14.637 3.183 1.00 67.50 396 GLN A O 1
ATOM 3047 N N . SER A 1 397 ? 18.385 -13.326 2.349 1.00 70.69 397 SER A N 1
ATOM 3048 C CA . SER A 1 397 ? 17.531 -12.477 1.529 1.00 70.69 397 SER A CA 1
ATOM 3049 C C . SER A 1 397 ? 18.016 -12.527 0.087 1.00 70.69 397 SER A C 1
ATOM 3051 O O . SER A 1 397 ? 19.219 -12.559 -0.163 1.00 70.69 397 SER A O 1
ATOM 3053 N N . THR A 1 398 ? 17.083 -12.524 -0.860 1.00 75.62 398 THR A N 1
ATOM 3054 C CA . THR A 1 398 ? 17.386 -12.347 -2.285 1.00 75.62 398 THR A CA 1
ATOM 3055 C C . THR A 1 398 ? 16.920 -10.976 -2.721 1.00 75.62 398 THR A C 1
ATOM 3057 O O . THR A 1 398 ? 15.738 -10.690 -2.553 1.00 75.62 398 THR A O 1
ATOM 3060 N N . GLU A 1 399 ? 17.778 -10.184 -3.358 1.00 79.12 399 GLU A N 1
ATOM 3061 C CA . GLU A 1 399 ? 17.357 -8.943 -4.010 1.00 79.12 399 GLU A CA 1
ATOM 3062 C C . GLU A 1 399 ? 16.285 -9.239 -5.074 1.00 79.12 399 GLU A C 1
ATOM 3064 O O . GLU A 1 399 ? 16.544 -9.926 -6.065 1.00 79.12 399 GLU A O 1
ATOM 3069 N N . LYS A 1 400 ? 15.073 -8.721 -4.874 1.00 83.38 400 LYS A N 1
ATOM 3070 C CA . LYS A 1 400 ? 13.970 -8.741 -5.845 1.00 83.38 400 LYS A CA 1
ATOM 3071 C C . LYS A 1 400 ? 13.586 -7.320 -6.209 1.00 83.38 400 LYS A C 1
ATOM 3073 O O . LYS A 1 400 ? 13.696 -6.436 -5.375 1.00 83.38 400 LYS A O 1
ATOM 3078 N N . VAL A 1 401 ? 13.081 -7.083 -7.412 1.00 85.75 401 VAL A N 1
ATOM 3079 C CA . VAL A 1 401 ? 12.586 -5.746 -7.779 1.00 85.75 401 VAL A CA 1
ATOM 3080 C C . VAL A 1 401 ? 11.380 -5.367 -6.933 1.00 85.75 401 VAL A C 1
ATOM 3082 O O . VAL A 1 401 ? 10.474 -6.175 -6.723 1.00 85.75 401 VAL A O 1
ATOM 3085 N N . ALA A 1 402 ? 11.366 -4.126 -6.462 1.00 89.19 402 ALA A N 1
ATOM 3086 C CA . ALA A 1 402 ? 10.221 -3.513 -5.825 1.00 89.19 402 ALA A CA 1
ATOM 3087 C C . ALA A 1 402 ? 9.123 -3.286 -6.870 1.00 89.19 402 ALA A C 1
ATOM 3089 O O . ALA A 1 402 ? 9.259 -2.438 -7.752 1.00 89.19 402 ALA A O 1
ATOM 3090 N N . VAL A 1 403 ? 8.031 -4.039 -6.749 1.00 92.06 403 VAL A N 1
ATOM 3091 C CA . VAL A 1 403 ? 6.799 -3.801 -7.505 1.00 92.06 403 VAL A CA 1
ATOM 3092 C C . VAL A 1 403 ? 5.805 -3.108 -6.584 1.00 92.06 403 VAL A C 1
ATOM 3094 O O . VAL A 1 403 ? 5.514 -3.601 -5.493 1.00 92.06 403 VAL A O 1
ATOM 3097 N N . VAL A 1 404 ? 5.289 -1.965 -7.018 1.00 95.06 404 VAL A N 1
ATOM 3098 C CA . VAL A 1 404 ? 4.247 -1.210 -6.314 1.00 95.06 404 VAL A CA 1
ATOM 3099 C C . VAL A 1 404 ? 2.939 -1.316 -7.076 1.00 95.06 404 VAL A C 1
ATOM 3101 O O . VAL A 1 404 ? 2.946 -1.512 -8.284 1.00 95.06 404 VAL A O 1
ATOM 3104 N N . THR A 1 405 ? 1.814 -1.225 -6.369 1.00 96.50 405 THR A N 1
ATOM 3105 C CA . THR A 1 405 ? 0.479 -1.126 -6.973 1.00 96.50 405 THR A CA 1
ATOM 3106 C C . THR A 1 405 ? -0.235 0.067 -6.375 1.00 96.50 405 THR A C 1
ATOM 3108 O O . THR A 1 405 ? -0.370 0.142 -5.152 1.00 96.50 405 THR A O 1
ATOM 3111 N N . VAL A 1 406 ? -0.686 0.981 -7.226 1.00 97.06 406 VAL A N 1
ATOM 3112 C CA . VAL A 1 406 ? -1.280 2.260 -6.833 1.00 97.06 406 VAL A CA 1
ATOM 3113 C C . VAL A 1 406 ? -2.627 2.473 -7.529 1.00 97.06 406 VAL A C 1
ATOM 3115 O O . VAL A 1 406 ? -2.832 1.940 -8.622 1.00 97.06 406 VAL A O 1
ATOM 3118 N N . PRO A 1 407 ? -3.571 3.210 -6.918 1.00 96.94 407 PRO A N 1
ATOM 3119 C CA . PRO A 1 407 ? -4.781 3.655 -7.608 1.00 96.94 407 PRO A CA 1
ATOM 3120 C C . PRO A 1 407 ? -4.422 4.535 -8.812 1.00 96.94 407 PRO A C 1
ATOM 3122 O O . PRO A 1 407 ? -3.576 5.415 -8.672 1.00 96.94 407 PRO A O 1
ATOM 3125 N N . GLY A 1 408 ? -5.082 4.350 -9.960 1.00 97.00 408 GLY A N 1
ATOM 3126 C CA . GLY A 1 408 ? -4.828 5.151 -11.169 1.00 97.00 408 GLY A CA 1
ATOM 3127 C C . GLY A 1 408 ? -5.014 6.658 -10.941 1.00 97.00 408 GLY A C 1
ATOM 3128 O O . GLY A 1 408 ? -4.232 7.470 -11.427 1.00 97.00 408 GLY A O 1
ATOM 3129 N N . VAL A 1 409 ? -5.960 7.029 -10.075 1.00 96.94 409 VAL A N 1
ATOM 3130 C CA . VAL A 1 409 ? -6.237 8.416 -9.650 1.00 96.94 409 VAL A CA 1
ATOM 3131 C C . VAL A 1 409 ? -5.080 9.085 -8.902 1.00 96.94 409 VAL A C 1
ATOM 3133 O O . VAL A 1 409 ? -5.076 10.298 -8.739 1.00 96.94 409 VAL A O 1
ATOM 3136 N N . LEU A 1 410 ? -4.107 8.306 -8.423 1.00 97.12 410 LEU A N 1
ATOM 3137 C CA . LEU A 1 410 ? -2.873 8.786 -7.798 1.00 97.12 410 LEU A CA 1
ATOM 3138 C C . LEU A 1 410 ? -1.659 8.571 -8.710 1.00 97.12 410 LEU A C 1
ATOM 3140 O O . LEU A 1 410 ? -0.550 8.350 -8.222 1.00 97.12 410 LEU A O 1
ATOM 3144 N N . THR A 1 411 ? -1.861 8.640 -10.026 1.00 97.50 411 THR A N 1
ATOM 3145 C CA . THR A 1 411 ? -0.778 8.549 -11.006 1.00 97.50 411 THR A CA 1
ATOM 3146 C C . THR A 1 411 ? -0.786 9.722 -11.974 1.00 97.50 411 THR A C 1
ATOM 3148 O O . THR A 1 411 ? -1.843 10.189 -12.393 1.00 97.50 411 THR A O 1
ATOM 3151 N N . GLU A 1 412 ? 0.410 10.187 -12.323 1.00 97.31 412 GLU A N 1
ATOM 3152 C CA . GLU A 1 412 ? 0.634 11.178 -13.371 1.00 97.31 412 GLU A CA 1
ATOM 3153 C C . GLU A 1 412 ? 1.413 10.505 -14.499 1.00 97.31 412 GLU A C 1
ATOM 3155 O O . GLU A 1 412 ? 2.489 9.952 -14.277 1.00 97.31 412 GLU A O 1
ATOM 3160 N N . LEU A 1 413 ? 0.852 10.499 -15.705 1.00 95.38 413 LEU A N 1
ATOM 3161 C CA . LEU A 1 413 ? 1.502 9.887 -16.864 1.00 95.38 413 LEU A CA 1
ATOM 3162 C C . LEU A 1 413 ? 2.605 10.817 -17.363 1.00 95.38 413 LEU A C 1
ATOM 3164 O O . LEU A 1 413 ? 2.380 12.022 -17.461 1.00 95.38 413 LEU A O 1
ATOM 3168 N N . VAL A 1 414 ? 3.778 10.270 -17.677 1.00 94.00 414 VAL A N 1
ATOM 3169 C CA . VAL A 1 414 ? 4.931 11.065 -18.112 1.00 94.00 414 VAL A CA 1
ATOM 3170 C C . VAL A 1 414 ? 5.493 10.516 -19.412 1.00 94.00 414 VAL A C 1
ATOM 3172 O O . VAL A 1 414 ? 5.654 9.307 -19.567 1.00 94.00 414 VAL A O 1
ATOM 3175 N N . ASN A 1 415 ? 5.816 11.418 -20.336 1.00 91.25 415 ASN A N 1
ATOM 3176 C CA . ASN A 1 415 ? 6.520 11.089 -21.566 1.00 91.25 415 ASN A CA 1
ATOM 3177 C C . ASN A 1 415 ? 7.992 11.518 -21.425 1.00 91.25 415 ASN A C 1
ATOM 3179 O O . ASN A 1 415 ? 8.282 12.711 -21.547 1.00 91.25 415 ASN A O 1
ATOM 3183 N N . PRO A 1 416 ? 8.914 10.604 -21.074 1.00 94.56 416 PRO A N 1
ATOM 3184 C CA . PRO A 1 416 ? 10.315 10.955 -20.880 1.00 94.56 416 PRO A CA 1
ATOM 3185 C C . PRO A 1 416 ? 11.007 11.288 -22.209 1.00 94.56 416 PRO A C 1
ATOM 3187 O O . PRO A 1 416 ? 10.714 10.698 -23.248 1.00 94.56 416 PRO A O 1
ATOM 3190 N N . ALA A 1 417 ? 12.016 12.157 -22.164 1.00 92.88 417 ALA A N 1
ATOM 3191 C CA . ALA A 1 417 ? 12.929 12.337 -23.287 1.00 92.88 417 ALA A CA 1
ATOM 3192 C C . ALA A 1 417 ? 13.928 11.169 -23.357 1.00 92.88 417 ALA A C 1
ATOM 3194 O O . ALA A 1 417 ? 14.422 10.702 -22.331 1.00 92.88 417 ALA A O 1
ATOM 3195 N N . MET A 1 418 ? 14.266 10.714 -24.564 1.00 92.06 418 MET A N 1
ATOM 3196 C CA . MET A 1 418 ? 15.339 9.738 -24.780 1.00 92.06 418 MET A CA 1
ATOM 3197 C C . MET A 1 418 ? 16.668 10.463 -24.982 1.00 92.06 418 MET A C 1
ATOM 3199 O O . MET A 1 418 ? 16.801 11.246 -25.919 1.00 92.06 418 MET A O 1
ATOM 3203 N N . VAL A 1 419 ? 17.664 10.184 -24.138 1.00 93.12 419 VAL A N 1
ATOM 3204 C CA . VAL A 1 419 ? 18.964 10.877 -24.165 1.00 93.12 419 VAL A CA 1
ATOM 3205 C C . VAL A 1 419 ? 20.139 9.914 -24.100 1.00 93.12 419 VAL A C 1
ATOM 3207 O O . VAL A 1 419 ? 20.018 8.813 -23.565 1.00 93.12 419 VAL A O 1
ATOM 3210 N N . ASN A 1 420 ? 21.300 10.343 -24.604 1.00 91.75 420 ASN A N 1
ATOM 3211 C CA . ASN A 1 420 ? 22.565 9.648 -24.377 1.00 91.75 420 ASN A CA 1
ATOM 3212 C C . ASN A 1 420 ? 23.049 9.899 -22.937 1.00 91.75 420 ASN A C 1
ATOM 3214 O O . ASN A 1 420 ? 23.437 11.011 -22.575 1.00 91.75 420 ASN A O 1
ATOM 3218 N N . ALA A 1 421 ? 23.001 8.864 -22.104 1.00 91.31 421 ALA A N 1
ATOM 3219 C CA . ALA A 1 421 ? 23.338 8.939 -20.688 1.00 91.31 421 ALA A CA 1
ATOM 3220 C C . ALA A 1 421 ? 24.781 8.543 -20.375 1.00 91.31 421 ALA A C 1
ATOM 3222 O O . ALA A 1 421 ? 25.291 8.945 -19.331 1.00 91.31 421 ALA A O 1
ATOM 3223 N N . THR A 1 422 ? 25.467 7.817 -21.262 1.00 89.38 422 THR A N 1
ATOM 3224 C CA . THR A 1 422 ? 26.867 7.412 -21.063 1.00 89.38 422 THR A CA 1
ATOM 3225 C C . THR A 1 422 ? 27.804 8.568 -20.691 1.00 89.38 422 THR A C 1
ATOM 3227 O O . THR A 1 422 ? 28.564 8.393 -19.742 1.00 89.38 422 THR A O 1
ATOM 3230 N N . PRO A 1 423 ? 27.766 9.754 -21.339 1.00 89.69 423 PRO A N 1
ATOM 3231 C CA . PRO A 1 423 ? 28.643 10.860 -20.949 1.00 89.69 423 PRO A CA 1
ATOM 3232 C C . PRO A 1 423 ? 28.200 11.568 -19.660 1.00 89.69 423 PRO A C 1
ATOM 3234 O O . PRO A 1 423 ? 28.950 12.373 -19.119 1.00 89.69 423 PRO A O 1
ATOM 3237 N N . ARG A 1 424 ? 26.983 11.302 -19.173 1.00 88.38 424 ARG A N 1
ATOM 3238 C CA . ARG A 1 424 ? 26.343 12.037 -18.068 1.00 88.38 424 ARG A CA 1
ATOM 3239 C C . ARG A 1 424 ? 26.294 11.246 -16.767 1.00 88.38 424 ARG A C 1
ATOM 3241 O O . ARG A 1 424 ? 26.054 11.825 -15.712 1.00 88.38 424 ARG A O 1
ATOM 3248 N N . LEU A 1 425 ? 26.515 9.938 -16.835 1.00 88.44 425 LEU A N 1
ATOM 3249 C CA . LEU A 1 425 ? 26.566 9.045 -15.686 1.00 88.44 425 LEU A CA 1
ATOM 3250 C C . LEU A 1 425 ? 27.996 8.548 -15.461 1.00 88.44 425 LEU A C 1
ATOM 3252 O O . LEU A 1 425 ? 28.801 8.473 -16.385 1.00 88.44 425 LEU A O 1
ATOM 3256 N N . GLY A 1 426 ? 28.315 8.176 -14.220 1.00 85.69 426 GLY A N 1
ATOM 3257 C CA . GLY A 1 426 ? 29.600 7.540 -13.917 1.00 85.69 426 GLY A CA 1
ATOM 3258 C C . GLY A 1 426 ? 29.777 6.231 -14.695 1.00 85.69 426 GLY A C 1
ATOM 3259 O O . GLY A 1 426 ? 28.794 5.537 -14.966 1.00 85.69 426 GLY A O 1
ATOM 3260 N N . SER A 1 427 ? 31.025 5.868 -15.015 1.00 84.56 427 SER A N 1
ATOM 3261 C CA . SER A 1 427 ? 31.367 4.689 -15.834 1.00 84.56 427 SER A CA 1
ATOM 3262 C C . SER A 1 427 ? 30.660 3.410 -15.384 1.00 84.56 427 SER A C 1
ATOM 3264 O O . SER A 1 427 ? 30.141 2.661 -16.206 1.00 84.56 427 SER A O 1
ATOM 3266 N N . ASP A 1 428 ? 30.568 3.192 -14.073 1.00 86.88 428 ASP A N 1
ATOM 3267 C CA . ASP A 1 428 ? 29.983 1.980 -13.490 1.00 86.88 428 ASP A CA 1
ATOM 3268 C C . ASP A 1 428 ? 28.466 1.895 -13.690 1.00 86.88 428 ASP A C 1
ATOM 3270 O O . ASP A 1 428 ? 27.888 0.808 -13.723 1.00 86.88 428 ASP A O 1
ATOM 3274 N N . ILE A 1 429 ? 27.807 3.050 -13.794 1.00 84.88 429 ILE A N 1
ATOM 3275 C CA . ILE A 1 429 ? 26.370 3.156 -14.038 1.00 84.88 429 ILE A CA 1
ATOM 3276 C C . ILE A 1 429 ? 26.096 3.101 -15.537 1.00 84.88 429 ILE A C 1
ATOM 3278 O O . ILE A 1 429 ? 25.166 2.417 -15.953 1.00 84.88 429 ILE A O 1
ATOM 3282 N N . ALA A 1 430 ? 26.930 3.750 -16.350 1.00 83.62 430 ALA A N 1
ATOM 3283 C CA . ALA A 1 430 ? 26.822 3.695 -17.803 1.00 83.62 430 ALA A CA 1
ATOM 3284 C C 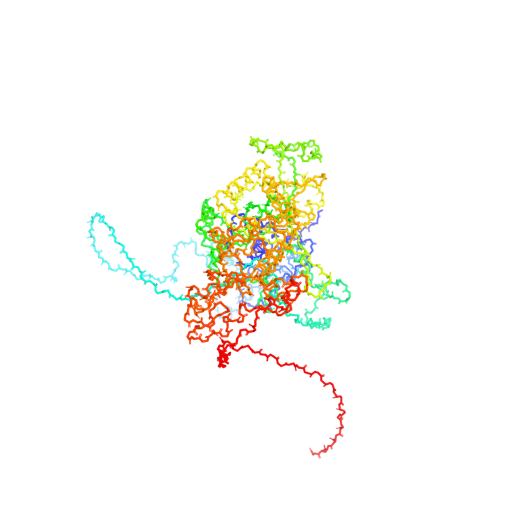. ALA A 1 430 ? 26.892 2.250 -18.334 1.00 83.62 430 ALA A C 1
ATOM 3286 O O . ALA A 1 430 ? 26.166 1.913 -19.261 1.00 83.62 430 ALA A O 1
ATOM 3287 N N . LEU A 1 431 ? 27.676 1.370 -17.694 1.00 81.06 431 LEU A N 1
ATOM 3288 C CA . LEU A 1 431 ? 27.730 -0.068 -18.011 1.00 81.06 431 LEU A CA 1
ATOM 3289 C C . LEU A 1 431 ? 26.422 -0.834 -17.738 1.00 81.06 431 LEU A C 1
ATOM 3291 O O . LEU A 1 431 ? 26.281 -1.970 -18.185 1.00 81.06 431 LEU A O 1
ATOM 3295 N N . LYS A 1 432 ? 25.493 -0.258 -16.966 1.00 82.00 432 LYS A N 1
ATOM 3296 C CA . LYS A 1 432 ? 24.179 -0.852 -16.665 1.00 82.00 432 LYS A CA 1
ATOM 3297 C C . LYS A 1 432 ? 23.088 -0.394 -17.631 1.00 82.00 432 LYS A C 1
ATOM 3299 O O . LYS A 1 432 ? 21.989 -0.941 -17.589 1.00 82.00 432 LYS A O 1
ATOM 3304 N N . ILE A 1 433 ? 23.369 0.613 -18.453 1.00 83.50 433 ILE A N 1
ATOM 3305 C CA . ILE A 1 433 ? 22.472 1.067 -19.516 1.00 83.50 433 ILE A CA 1
ATOM 3306 C C . ILE A 1 433 ? 22.611 0.114 -20.713 1.00 83.50 433 ILE A C 1
ATOM 3308 O O . ILE A 1 433 ? 23.581 -0.640 -20.800 1.00 83.50 433 ILE A O 1
ATOM 3312 N N . ASN A 1 434 ? 21.616 0.099 -21.606 1.00 81.00 434 ASN A N 1
ATOM 3313 C CA . ASN A 1 434 ? 21.677 -0.654 -22.865 1.00 81.00 434 ASN A CA 1
ATOM 3314 C C . ASN A 1 434 ? 22.946 -0.332 -23.680 1.00 81.00 434 ASN A C 1
ATOM 3316 O O . ASN A 1 434 ? 23.634 0.658 -23.421 1.00 81.00 434 ASN A O 1
ATOM 3320 N N . SER A 1 435 ? 23.260 -1.159 -24.683 1.00 77.25 435 SER A N 1
ATOM 3321 C CA . SER A 1 435 ? 24.503 -0.990 -25.455 1.00 77.25 435 SER A CA 1
ATOM 3322 C C . SER A 1 435 ? 24.616 0.342 -26.202 1.00 77.25 435 SER A C 1
ATOM 3324 O O . SER A 1 435 ? 25.727 0.778 -26.502 1.00 77.25 435 SER A O 1
ATOM 3326 N N . GLU A 1 436 ? 23.490 1.002 -26.477 1.00 82.19 436 GLU A N 1
ATOM 3327 C CA . GLU A 1 436 ? 23.455 2.313 -27.126 1.00 82.19 436 GLU A CA 1
ATOM 3328 C C . GLU A 1 436 ? 23.762 3.459 -26.154 1.00 82.19 436 GLU A C 1
ATOM 3330 O O . GLU A 1 436 ? 23.948 4.598 -26.583 1.00 82.19 436 GLU A O 1
ATOM 3335 N N . GLY A 1 437 ? 23.789 3.191 -24.845 1.00 86.31 437 GLY A N 1
ATOM 3336 C CA . GLY A 1 437 ? 23.971 4.217 -23.825 1.00 86.31 437 GLY A CA 1
ATOM 3337 C C . GLY A 1 437 ? 22.784 5.173 -23.704 1.00 86.31 437 GLY A C 1
ATOM 3338 O O . GLY A 1 437 ? 22.908 6.223 -23.069 1.00 86.31 437 GLY A O 1
ATOM 3339 N N . ARG A 1 438 ? 21.632 4.845 -24.309 1.00 89.62 438 ARG A N 1
ATOM 3340 C CA . ARG A 1 438 ? 20.447 5.712 -24.347 1.00 89.62 438 ARG A CA 1
ATOM 3341 C C . ARG A 1 438 ? 19.434 5.314 -23.287 1.00 89.62 438 ARG A C 1
ATOM 3343 O O . ARG A 1 438 ? 19.165 4.137 -23.086 1.00 89.62 438 ARG A O 1
ATOM 3350 N N . THR A 1 439 ? 18.839 6.283 -22.610 1.00 93.38 439 THR A N 1
ATOM 3351 C CA . THR A 1 439 ? 17.871 6.025 -21.535 1.00 93.38 439 THR A CA 1
ATOM 3352 C C . THR A 1 439 ? 16.904 7.199 -21.384 1.00 93.38 439 THR A C 1
ATOM 3354 O O . THR A 1 439 ? 16.998 8.194 -22.105 1.00 93.38 439 THR A O 1
ATOM 3357 N N . TRP A 1 440 ? 15.985 7.085 -20.432 1.00 94.25 440 TRP A N 1
ATOM 3358 C CA . TRP A 1 440 ? 14.990 8.101 -20.121 1.00 94.25 440 TRP A CA 1
ATOM 3359 C C . TRP A 1 440 ? 15.556 9.242 -19.281 1.00 94.25 440 TRP A C 1
ATOM 3361 O O . TRP A 1 440 ? 16.226 9.012 -18.271 1.00 94.25 440 TRP A O 1
ATOM 3371 N N . GLN A 1 441 ? 15.201 10.463 -19.667 1.00 94.88 441 GLN A N 1
ATOM 3372 C CA . GLN A 1 441 ? 15.370 11.690 -18.906 1.00 94.88 441 GLN A CA 1
ATOM 3373 C C . GLN A 1 441 ? 14.007 12.322 -18.625 1.00 94.88 441 GLN A C 1
ATOM 3375 O O . GLN A 1 441 ? 13.160 12.415 -19.513 1.00 94.88 441 GLN A O 1
ATOM 3380 N N . ILE A 1 442 ? 13.823 12.808 -17.400 1.00 95.31 442 ILE A N 1
ATOM 3381 C CA . ILE A 1 442 ? 12.671 13.622 -17.009 1.00 95.31 442 ILE A CA 1
ATOM 3382 C C . ILE A 1 442 ? 13.193 14.901 -16.359 1.00 95.31 442 ILE A C 1
ATOM 3384 O O . ILE A 1 442 ? 14.068 14.846 -15.496 1.00 95.31 442 ILE A O 1
ATOM 3388 N N . ASP A 1 443 ? 12.672 16.043 -16.785 1.00 92.94 443 ASP A N 1
ATOM 3389 C CA . ASP A 1 443 ? 13.001 17.349 -16.216 1.00 92.94 443 ASP A CA 1
ATOM 3390 C C . ASP A 1 443 ? 12.592 17.447 -14.725 1.00 92.94 443 ASP A C 1
ATOM 3392 O O . ASP A 1 443 ? 11.549 16.924 -14.320 1.00 92.94 443 ASP A O 1
ATOM 3396 N N . ASP A 1 444 ? 13.417 18.093 -13.886 1.00 91.06 444 ASP A N 1
ATOM 3397 C CA . ASP A 1 444 ? 13.128 18.214 -12.444 1.00 91.06 444 ASP A CA 1
ATOM 3398 C C . ASP A 1 444 ? 11.888 19.076 -12.168 1.00 91.06 444 ASP A C 1
ATOM 3400 O O . ASP A 1 444 ? 11.124 18.758 -11.254 1.00 91.06 444 ASP A O 1
ATOM 3404 N N . GLY A 1 445 ? 11.650 20.116 -12.974 1.00 88.69 445 GLY A N 1
ATOM 3405 C CA . GLY A 1 445 ? 10.459 20.963 -12.881 1.00 88.69 445 GLY A CA 1
ATOM 3406 C C . GLY A 1 445 ? 9.181 20.176 -13.171 1.00 88.69 445 GLY A C 1
ATOM 3407 O O . GLY A 1 445 ? 8.212 20.259 -12.415 1.00 88.69 445 GLY A O 1
ATOM 3408 N N . THR A 1 446 ? 9.212 19.316 -14.192 1.00 91.81 446 THR A N 1
ATOM 3409 C CA . THR A 1 446 ? 8.118 18.386 -14.524 1.00 91.81 446 THR A CA 1
ATOM 3410 C C . THR A 1 446 ? 7.821 17.424 -13.370 1.00 91.81 446 THR A C 1
ATOM 3412 O O . THR A 1 446 ? 6.658 17.206 -13.021 1.00 91.81 446 THR A O 1
ATOM 3415 N N . LEU A 1 447 ? 8.858 16.865 -12.734 1.00 93.50 447 LEU A N 1
ATOM 3416 C CA . LEU A 1 447 ? 8.689 16.005 -11.558 1.00 93.50 447 LEU A CA 1
ATOM 3417 C C . LEU A 1 447 ? 8.123 16.778 -10.356 1.00 93.50 447 LEU A C 1
ATOM 3419 O O . LEU A 1 447 ? 7.271 16.248 -9.642 1.00 93.50 447 LEU A O 1
ATOM 3423 N N . GLY A 1 448 ? 8.560 18.021 -10.138 1.00 90.88 448 GLY A N 1
ATOM 3424 C CA . GLY A 1 448 ? 7.998 18.921 -9.127 1.00 90.88 448 GLY A CA 1
ATOM 3425 C C . GLY A 1 448 ? 6.496 19.130 -9.325 1.00 90.88 448 GLY A C 1
ATOM 3426 O O . GLY A 1 448 ? 5.708 18.723 -8.470 1.00 90.88 448 GLY A O 1
ATOM 3427 N N . ALA A 1 449 ? 6.106 19.612 -10.509 1.00 91.44 449 ALA A N 1
ATOM 3428 C CA . ALA A 1 449 ? 4.710 19.846 -10.883 1.00 91.44 449 ALA A CA 1
ATOM 3429 C C . ALA A 1 449 ? 3.832 18.596 -10.691 1.00 91.44 449 ALA A C 1
ATOM 3431 O O . ALA A 1 449 ? 2.749 18.652 -10.101 1.00 91.44 449 ALA A O 1
ATOM 3432 N N . ALA A 1 450 ? 4.317 17.430 -11.132 1.00 94.81 450 ALA A N 1
ATOM 3433 C CA . ALA A 1 450 ? 3.621 16.162 -10.936 1.00 94.81 450 ALA A CA 1
ATOM 3434 C C . ALA A 1 450 ? 3.430 15.823 -9.447 1.00 94.81 450 ALA A C 1
ATOM 3436 O O . ALA A 1 450 ? 2.359 15.363 -9.047 1.00 94.81 450 ALA A O 1
ATOM 3437 N N . CYS A 1 451 ? 4.438 16.074 -8.607 1.00 95.25 451 CYS A N 1
ATOM 3438 C CA . CYS A 1 451 ? 4.364 15.849 -7.165 1.00 95.25 451 CYS A CA 1
ATOM 3439 C C . CYS A 1 451 ? 3.231 16.659 -6.516 1.00 95.25 451 CYS A C 1
ATOM 3441 O O . CYS A 1 451 ? 2.484 16.113 -5.696 1.00 95.25 451 CYS A O 1
ATOM 3443 N N . GLU A 1 452 ? 3.046 17.929 -6.890 1.00 92.75 452 GLU A N 1
ATOM 3444 C CA . GLU A 1 452 ? 1.952 18.722 -6.316 1.00 92.75 452 GLU A CA 1
ATOM 3445 C C . GLU A 1 452 ? 0.598 18.377 -6.881 1.00 92.75 452 GLU A C 1
ATOM 3447 O O . GLU A 1 452 ? -0.361 18.358 -6.114 1.00 92.75 452 GLU A O 1
ATOM 3452 N N . MET A 1 453 ? 0.496 18.084 -8.178 1.00 94.56 453 MET A N 1
ATOM 3453 C CA . MET A 1 453 ? -0.765 17.635 -8.766 1.00 94.56 453 MET A CA 1
ATOM 3454 C C . MET A 1 453 ? -1.256 16.359 -8.079 1.00 94.56 453 MET A C 1
ATOM 3456 O O . MET A 1 453 ? -2.421 16.269 -7.680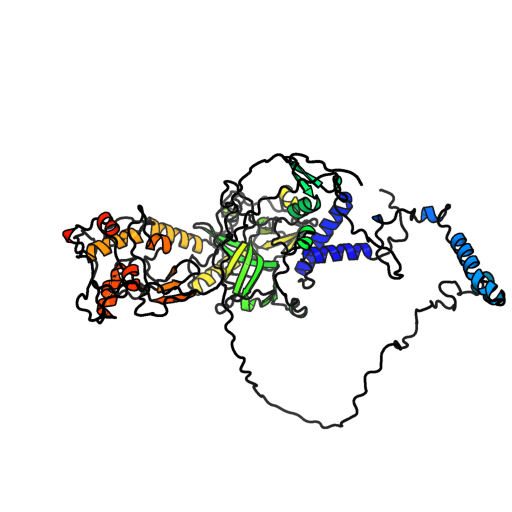 1.00 94.56 453 MET A O 1
ATOM 3460 N N . LEU A 1 454 ? -0.355 15.400 -7.849 1.00 96.56 454 LEU A N 1
ATOM 3461 C CA . LEU A 1 454 ? -0.655 14.173 -7.115 1.00 96.56 454 LEU A CA 1
ATOM 3462 C C . LEU A 1 454 ? -1.068 14.463 -5.669 1.00 96.56 454 LEU A C 1
ATOM 3464 O O . LEU A 1 454 ? -2.029 13.877 -5.165 1.00 96.56 454 LEU A O 1
ATOM 3468 N N . TRP A 1 455 ? -0.392 15.398 -4.999 1.00 95.94 455 TRP A N 1
ATOM 3469 C CA . TRP A 1 455 ? -0.739 15.783 -3.633 1.00 95.94 455 TRP A CA 1
ATOM 3470 C C . TRP A 1 455 ? -2.071 16.540 -3.530 1.00 95.94 455 TRP A C 1
ATOM 3472 O O . TRP A 1 455 ? -2.878 16.289 -2.631 1.00 95.94 455 TRP A O 1
ATOM 3482 N N . ALA A 1 456 ? -2.346 17.446 -4.462 1.00 95.62 456 ALA A N 1
ATOM 3483 C CA . ALA A 1 456 ? -3.613 18.156 -4.564 1.00 95.62 456 ALA A CA 1
ATOM 3484 C C . ALA A 1 456 ? -4.764 17.178 -4.828 1.00 95.62 456 ALA A C 1
ATOM 3486 O O . ALA A 1 456 ? -5.813 17.273 -4.186 1.00 95.62 456 ALA A O 1
ATOM 3487 N N . THR A 1 457 ? -4.544 16.190 -5.698 1.00 95.88 457 THR A N 1
ATOM 3488 C CA . THR A 1 457 ? -5.505 15.116 -5.976 1.00 95.88 457 THR A CA 1
ATOM 3489 C C . THR A 1 457 ? -5.767 14.276 -4.729 1.00 95.88 457 THR A C 1
ATOM 3491 O O . THR A 1 457 ? -6.924 14.073 -4.358 1.00 95.88 457 THR A O 1
ATOM 3494 N N . PHE A 1 458 ? -4.714 13.877 -4.008 1.00 95.44 458 PHE A N 1
ATOM 3495 C CA . PHE A 1 458 ? -4.828 13.157 -2.738 1.00 95.44 458 PHE A CA 1
ATOM 3496 C C . PHE A 1 458 ? -5.716 13.899 -1.724 1.00 95.44 458 PHE A C 1
ATOM 3498 O O . PHE A 1 458 ? -6.615 13.300 -1.127 1.00 95.44 458 PHE A O 1
ATOM 3505 N N . ASN A 1 459 ? -5.509 15.210 -1.563 1.00 94.75 459 ASN A N 1
ATOM 3506 C CA . ASN A 1 459 ? -6.305 16.041 -0.655 1.00 94.75 459 ASN A CA 1
ATOM 3507 C C . ASN A 1 459 ? -7.749 16.228 -1.133 1.00 94.75 459 ASN A C 1
ATOM 3509 O O . ASN A 1 459 ? -8.681 16.126 -0.333 1.00 94.75 459 ASN A O 1
ATOM 3513 N N . THR A 1 460 ? -7.944 16.471 -2.430 1.00 94.88 460 THR A N 1
ATOM 3514 C CA . THR A 1 460 ? -9.266 16.679 -3.043 1.00 94.88 460 THR A CA 1
ATOM 3515 C C . THR A 1 460 ? -10.150 15.447 -2.872 1.00 94.88 460 THR A C 1
ATOM 3517 O O . THR A 1 460 ? -11.317 15.557 -2.497 1.00 94.88 460 THR A O 1
ATOM 3520 N N . LEU A 1 461 ? -9.568 14.262 -3.064 1.00 92.81 461 LEU A N 1
ATOM 3521 C CA . LEU A 1 461 ? -10.239 12.975 -2.888 1.00 92.81 461 LEU A CA 1
ATOM 3522 C C . LEU A 1 461 ? -10.330 12.530 -1.419 1.00 92.81 461 LEU A C 1
ATOM 3524 O O . LEU A 1 461 ? -10.893 11.474 -1.136 1.00 92.81 461 LEU A O 1
ATOM 3528 N N . LYS A 1 462 ? -9.807 13.330 -0.475 1.00 90.50 462 LYS A N 1
ATOM 3529 C CA . LYS A 1 462 ? -9.772 13.034 0.969 1.00 90.50 462 LYS A CA 1
ATOM 3530 C C . LYS A 1 462 ? -9.187 11.652 1.265 1.00 90.50 462 LYS A C 1
ATOM 3532 O O . LYS A 1 462 ? -9.667 10.936 2.150 1.00 90.50 462 LYS A O 1
ATOM 3537 N N . LEU A 1 463 ? -8.158 11.277 0.510 1.00 89.19 463 LEU A N 1
ATOM 3538 C CA . LEU A 1 463 ? -7.481 10.006 0.695 1.00 89.19 463 LEU A CA 1
ATOM 3539 C C . LEU A 1 463 ? -6.725 9.995 2.024 1.00 89.19 463 LEU A C 1
ATOM 3541 O O . LEU A 1 463 ? -6.427 11.016 2.648 1.00 89.19 463 LEU A O 1
ATOM 3545 N N . SER A 1 464 ? -6.450 8.791 2.496 1.00 86.88 464 SER A N 1
ATOM 3546 C CA . SER A 1 464 ? -5.774 8.537 3.753 1.00 86.88 464 SER A CA 1
ATOM 3547 C C . SER A 1 464 ? -4.317 8.148 3.520 1.00 86.88 464 SER A C 1
ATOM 3549 O O . SER A 1 464 ? -3.933 7.623 2.481 1.00 86.88 464 SER A O 1
ATOM 3551 N N . ALA A 1 465 ? -3.485 8.305 4.551 1.00 86.88 465 ALA A N 1
ATOM 3552 C CA . ALA A 1 465 ? -2.088 7.860 4.539 1.00 86.88 465 ALA A CA 1
ATOM 3553 C C . ALA A 1 465 ? -1.872 6.378 4.152 1.00 86.88 465 ALA A C 1
ATOM 3555 O O . ALA A 1 465 ? -0.734 5.974 3.924 1.00 86.88 465 ALA A O 1
ATOM 3556 N N . LYS A 1 466 ? -2.928 5.553 4.171 1.00 82.88 466 LYS A N 1
ATOM 3557 C CA . LYS A 1 466 ? -2.887 4.131 3.800 1.00 82.88 466 LYS A CA 1
ATOM 3558 C C . LYS A 1 466 ? -2.960 3.913 2.296 1.00 82.88 466 LYS A C 1
ATOM 3560 O O . LYS A 1 466 ? -2.590 2.841 1.838 1.00 82.88 466 LYS A O 1
ATOM 3565 N N . ASP A 1 467 ? -3.469 4.904 1.576 1.00 89.00 467 ASP A N 1
ATOM 3566 C CA . ASP A 1 467 ? -3.678 4.825 0.136 1.00 89.00 467 ASP A CA 1
ATOM 3567 C C . ASP A 1 467 ? -2.360 5.052 -0.623 1.00 89.00 467 ASP A C 1
ATOM 3569 O O . ASP A 1 467 ? -2.248 4.704 -1.795 1.00 89.00 467 ASP A O 1
ATOM 3573 N N . PHE A 1 468 ? -1.316 5.526 0.071 1.00 93.88 468 PHE A N 1
ATOM 3574 C CA . PHE A 1 468 ? 0.056 5.448 -0.420 1.00 93.88 468 PHE A CA 1
ATOM 3575 C C . PHE A 1 468 ? 0.553 4.004 -0.441 1.00 93.88 468 PHE A C 1
ATOM 3577 O O . PHE A 1 468 ? 0.604 3.331 0.596 1.00 93.88 468 PHE A O 1
ATOM 3584 N N . ALA A 1 469 ? 1.039 3.566 -1.601 1.00 94.81 469 ALA A N 1
ATOM 3585 C CA . ALA A 1 469 ? 1.834 2.351 -1.671 1.00 94.81 469 ALA A CA 1
ATOM 3586 C C . ALA A 1 469 ? 3.095 2.499 -0.805 1.00 94.81 469 ALA A C 1
ATOM 3588 O O . ALA A 1 469 ? 3.737 3.552 -0.758 1.00 94.81 469 ALA A O 1
ATOM 3589 N N . VAL A 1 470 ? 3.426 1.431 -0.078 1.00 93.00 470 VAL A N 1
ATOM 3590 C CA . VAL A 1 470 ? 4.511 1.435 0.906 1.00 93.00 470 VAL A CA 1
ATOM 3591 C C . VAL A 1 470 ? 5.726 0.728 0.341 1.00 93.00 470 VAL A C 1
ATOM 3593 O O . VAL A 1 470 ? 5.646 -0.434 -0.057 1.00 93.00 470 VAL A O 1
ATOM 3596 N N . VAL A 1 471 ? 6.868 1.399 0.413 1.00 91.12 471 VAL A N 1
ATOM 3597 C CA . VAL A 1 471 ? 8.175 0.822 0.115 1.00 91.12 471 VAL A CA 1
ATOM 3598 C C . VAL A 1 471 ? 9.014 0.843 1.390 1.00 91.12 471 VAL A C 1
ATOM 3600 O O . VAL A 1 471 ? 9.001 1.802 2.161 1.00 91.12 471 VAL A O 1
ATOM 3603 N N . LYS A 1 472 ? 9.719 -0.254 1.676 1.00 86.56 472 LYS A N 1
ATOM 3604 C CA . LYS A 1 472 ? 10.643 -0.292 2.819 1.00 86.56 472 LYS A CA 1
ATOM 3605 C C . LYS A 1 472 ? 11.859 0.574 2.497 1.00 86.56 472 LYS A C 1
ATOM 3607 O O . LYS A 1 472 ? 12.422 0.419 1.418 1.00 86.56 472 LYS A O 1
ATOM 3612 N N . LYS A 1 473 ? 12.293 1.415 3.445 1.00 79.50 473 LYS A N 1
ATOM 3613 C CA . LYS A 1 473 ? 13.473 2.275 3.260 1.00 79.50 473 LYS A CA 1
ATOM 3614 C C . LYS A 1 473 ? 14.688 1.434 2.886 1.00 79.50 473 LYS A C 1
ATOM 3616 O O . LYS A 1 473 ? 14.999 0.461 3.576 1.00 79.50 473 LYS A O 1
ATOM 3621 N N . ARG A 1 474 ? 15.351 1.814 1.797 1.00 78.00 474 ARG A N 1
ATOM 3622 C CA . ARG A 1 474 ? 16.588 1.202 1.299 1.00 78.00 474 ARG A CA 1
ATOM 3623 C C . ARG A 1 474 ? 17.528 2.297 0.809 1.00 78.00 474 ARG A C 1
ATOM 3625 O O . ARG A 1 474 ? 17.146 3.460 0.767 1.00 78.00 474 ARG A O 1
ATOM 3632 N N . SER A 1 475 ? 18.754 1.919 0.461 1.00 68.38 475 SER A N 1
ATOM 3633 C CA . SER A 1 475 ? 19.810 2.847 0.035 1.00 68.38 475 SER A CA 1
ATOM 3634 C C . SER A 1 475 ? 19.445 3.697 -1.185 1.00 68.38 475 SER A C 1
ATOM 3636 O O . SER A 1 475 ? 20.072 4.726 -1.388 1.00 68.38 475 SER A O 1
ATOM 3638 N N . MET A 1 476 ? 18.460 3.280 -1.988 1.00 78.44 476 MET A N 1
ATOM 3639 C CA . MET A 1 476 ? 18.124 3.928 -3.262 1.00 78.44 476 MET A CA 1
ATOM 3640 C C . MET A 1 476 ? 16.712 4.527 -3.322 1.00 78.44 476 MET A C 1
ATOM 3642 O O . MET A 1 476 ? 16.356 5.108 -4.345 1.00 78.44 476 MET A O 1
ATOM 3646 N N . PHE A 1 477 ? 15.893 4.358 -2.274 1.00 86.50 477 PHE A N 1
ATOM 3647 C CA . PHE A 1 477 ? 14.587 5.017 -2.184 1.00 86.50 477 PHE A CA 1
ATOM 3648 C C . PHE A 1 477 ? 14.227 5.385 -0.726 1.00 86.50 477 PHE A C 1
ATOM 3650 O O . PHE A 1 477 ? 14.254 4.493 0.139 1.00 86.50 477 PHE A O 1
ATOM 3657 N N . PRO A 1 478 ? 13.839 6.644 -0.426 1.00 87.94 478 PRO A N 1
ATOM 3658 C CA . PRO A 1 478 ? 13.699 7.794 -1.334 1.00 87.94 478 PRO A CA 1
ATOM 3659 C C . PRO A 1 478 ? 14.948 8.085 -2.163 1.00 87.94 478 PRO A C 1
ATOM 3661 O O . PRO A 1 478 ? 16.047 7.717 -1.748 1.00 87.94 478 PRO A O 1
ATOM 3664 N N . TYR A 1 479 ? 14.773 8.669 -3.350 1.00 92.25 479 TYR A N 1
ATOM 3665 C CA . TYR A 1 479 ? 15.916 9.122 -4.143 1.00 92.25 479 TYR A CA 1
ATOM 3666 C C . TYR A 1 479 ? 16.754 10.083 -3.299 1.00 92.25 479 TYR A C 1
ATOM 3668 O O . TYR A 1 479 ? 16.208 10.760 -2.431 1.00 92.25 479 TYR A O 1
ATOM 3676 N N . THR A 1 480 ? 18.062 10.143 -3.522 1.00 89.75 480 THR A N 1
ATOM 3677 C CA . THR A 1 480 ? 18.956 10.999 -2.734 1.00 89.75 480 THR A CA 1
ATOM 3678 C C . THR A 1 480 ? 19.841 11.845 -3.631 1.00 89.75 480 THR A C 1
ATOM 3680 O O . THR A 1 480 ? 20.252 11.398 -4.701 1.00 89.75 480 THR A O 1
ATOM 3683 N N . PHE A 1 481 ? 20.167 13.047 -3.169 1.00 86.88 481 PHE A N 1
ATOM 3684 C CA . PHE A 1 481 ? 21.233 13.863 -3.742 1.00 86.88 481 PHE A CA 1
ATOM 3685 C C . PHE A 1 481 ? 22.615 13.284 -3.389 1.00 86.88 481 PHE A C 1
ATOM 3687 O O . PHE A 1 481 ? 22.730 12.326 -2.619 1.00 86.88 481 PHE A O 1
ATOM 3694 N N . SER A 1 482 ? 23.680 13.859 -3.953 1.00 81.81 482 SER A N 1
ATOM 3695 C CA . SER A 1 482 ? 25.066 13.424 -3.720 1.00 81.81 482 SER A CA 1
ATOM 3696 C C . SER A 1 482 ? 25.526 13.549 -2.264 1.00 81.81 482 SER A C 1
ATOM 3698 O O . SER A 1 482 ? 26.394 12.790 -1.841 1.00 81.81 482 SER A O 1
ATOM 3700 N N . ASP A 1 483 ? 24.937 14.460 -1.486 1.00 83.00 483 ASP A N 1
ATOM 3701 C CA . ASP A 1 483 ? 25.168 14.603 -0.039 1.00 83.00 483 ASP A CA 1
ATOM 3702 C C . ASP A 1 483 ? 24.380 13.591 0.818 1.00 83.00 483 ASP A C 1
ATOM 3704 O O . ASP A 1 483 ? 24.499 13.587 2.044 1.00 83.00 483 ASP A O 1
ATOM 3708 N N . GLY A 1 484 ? 23.564 12.735 0.195 1.00 86.88 484 GLY A N 1
ATOM 3709 C CA . GLY A 1 484 ? 22.700 11.772 0.874 1.00 86.88 484 GLY A CA 1
ATOM 3710 C C . GLY A 1 484 ? 21.379 12.349 1.389 1.00 86.88 484 GLY A C 1
ATOM 3711 O O . GLY A 1 484 ? 20.605 11.614 2.008 1.00 86.88 484 GLY A O 1
ATOM 3712 N N . THR A 1 485 ? 21.082 13.629 1.141 1.00 87.75 485 THR A N 1
ATOM 3713 C CA . THR A 1 485 ? 19.773 14.207 1.474 1.00 87.75 485 THR A CA 1
ATOM 3714 C C . THR A 1 485 ? 18.682 13.629 0.574 1.00 87.75 485 THR A C 1
ATOM 3716 O O . THR A 1 485 ? 18.914 13.329 -0.596 1.00 87.75 485 THR A O 1
ATOM 3719 N N . GLU A 1 486 ? 17.482 13.423 1.125 1.00 89.88 486 GLU A N 1
ATOM 3720 C CA . GLU A 1 486 ? 16.353 12.854 0.381 1.00 89.88 486 GLU A CA 1
ATOM 3721 C C . GLU A 1 486 ? 15.844 13.856 -0.676 1.00 89.88 486 GLU A C 1
ATOM 3723 O O . GLU A 1 486 ? 15.589 15.027 -0.392 1.00 89.88 486 GLU A O 1
ATOM 3728 N N . ALA A 1 487 ? 15.686 13.376 -1.903 1.00 90.56 487 ALA A N 1
ATOM 3729 C CA . ALA A 1 487 ? 15.226 14.096 -3.078 1.00 90.56 487 ALA A CA 1
ATOM 3730 C C . ALA A 1 487 ? 13.783 13.724 -3.433 1.00 90.56 487 ALA A C 1
ATOM 3732 O O . ALA A 1 487 ? 13.230 12.739 -2.937 1.00 90.56 487 ALA A O 1
ATOM 3733 N N . LEU A 1 488 ? 13.168 14.532 -4.307 1.00 91.88 488 LEU A N 1
ATOM 3734 C CA . LEU A 1 488 ? 11.799 14.313 -4.801 1.00 91.88 488 LEU A CA 1
ATOM 3735 C C . LEU A 1 488 ? 10.774 14.093 -3.665 1.00 91.88 488 LEU A C 1
ATOM 3737 O O . LEU A 1 488 ? 9.818 13.330 -3.788 1.00 91.88 488 LEU A O 1
ATOM 3741 N N . LEU A 1 489 ? 10.986 14.774 -2.534 1.00 92.94 489 LEU A N 1
ATOM 3742 C CA . LEU A 1 489 ? 10.105 14.730 -1.373 1.00 92.94 489 LEU A CA 1
ATOM 3743 C C . LEU A 1 489 ? 8.804 15.487 -1.635 1.00 92.94 489 LEU A C 1
ATOM 3745 O O . LEU A 1 489 ? 8.822 16.669 -1.975 1.00 92.94 489 LEU A O 1
ATOM 3749 N N . CYS A 1 490 ? 7.675 14.853 -1.331 1.00 94.44 490 CYS A N 1
ATOM 3750 C CA . CYS A 1 490 ? 6.428 15.571 -1.122 1.00 94.44 490 CYS A CA 1
ATOM 3751 C C . CYS A 1 490 ? 6.437 16.116 0.315 1.00 94.44 490 CYS A C 1
ATOM 3753 O O . CYS A 1 490 ? 6.022 15.426 1.254 1.00 94.44 490 CYS A O 1
ATOM 3755 N N . ARG A 1 491 ? 6.983 17.328 0.511 1.00 92.19 491 ARG A N 1
ATOM 3756 C CA . ARG A 1 491 ? 7.149 17.932 1.851 1.00 92.19 491 ARG A CA 1
ATOM 3757 C C . ARG A 1 491 ? 5.830 18.022 2.626 1.00 92.19 491 ARG A C 1
ATOM 3759 O O . ARG A 1 491 ? 5.803 17.500 3.738 1.00 92.19 491 ARG A O 1
ATOM 3766 N N . PRO A 1 492 ? 4.720 18.537 2.055 1.00 92.06 492 PRO A N 1
ATOM 3767 C CA . PRO A 1 492 ? 3.468 18.644 2.803 1.00 92.06 492 PRO A CA 1
ATOM 3768 C C . PRO A 1 492 ? 2.924 17.280 3.250 1.00 92.06 492 PRO A C 1
ATOM 3770 O O . PRO A 1 492 ? 2.468 17.128 4.382 1.00 92.06 492 PRO A O 1
ATOM 3773 N N . ALA A 1 493 ? 3.018 16.260 2.388 1.00 92.44 493 ALA A N 1
ATOM 3774 C CA . ALA A 1 493 ? 2.598 14.903 2.728 1.00 92.44 493 ALA A CA 1
ATOM 3775 C C . ALA A 1 493 ? 3.485 14.286 3.819 1.00 92.44 493 ALA A C 1
ATOM 3777 O O . ALA A 1 493 ? 2.985 13.651 4.748 1.00 92.44 493 ALA A O 1
ATOM 3778 N N . THR A 1 494 ? 4.799 14.499 3.727 1.00 94.00 494 THR A N 1
ATOM 3779 C CA . THR A 1 494 ? 5.784 14.043 4.716 1.00 94.00 494 THR A CA 1
ATOM 3780 C C . THR A 1 494 ? 5.543 14.692 6.075 1.00 94.00 494 THR A C 1
ATOM 3782 O O . THR A 1 494 ? 5.419 13.986 7.071 1.00 94.00 494 THR A O 1
ATOM 3785 N N . GLU A 1 495 ? 5.388 16.014 6.125 1.00 91.50 495 GLU A N 1
ATOM 3786 C CA . GLU A 1 495 ? 5.078 16.759 7.350 1.00 91.50 495 GLU A CA 1
ATOM 3787 C C . GLU A 1 495 ? 3.754 16.299 7.964 1.00 91.50 495 GLU A C 1
ATOM 3789 O O . GLU A 1 495 ? 3.672 16.079 9.172 1.00 91.50 495 GLU A O 1
ATOM 3794 N N . GLN A 1 496 ? 2.720 16.068 7.146 1.00 89.38 496 GLN A N 1
ATOM 3795 C CA . GLN A 1 496 ? 1.446 15.546 7.633 1.00 89.38 496 GLN A CA 1
ATOM 3796 C C . GLN A 1 496 ? 1.585 14.136 8.228 1.00 89.38 496 GLN A C 1
ATOM 3798 O O . GLN A 1 496 ? 0.969 13.841 9.257 1.00 89.38 496 GLN A O 1
ATOM 3803 N N . LEU A 1 497 ? 2.387 13.255 7.618 1.00 88.44 497 LEU A N 1
ATOM 3804 C CA . LEU A 1 497 ? 2.665 11.925 8.169 1.00 88.44 497 LEU A CA 1
ATOM 3805 C C . LEU A 1 497 ? 3.492 11.988 9.453 1.00 88.44 497 LEU A C 1
ATOM 3807 O O . LEU A 1 497 ? 3.160 11.289 10.411 1.00 88.44 497 LEU A O 1
ATOM 3811 N N . GLN A 1 498 ? 4.542 12.807 9.482 1.00 90.62 498 GLN A N 1
ATOM 3812 C CA . GLN A 1 498 ? 5.398 13.001 10.650 1.00 90.62 498 GLN A CA 1
ATOM 3813 C C . GLN A 1 498 ? 4.592 13.560 11.816 1.00 90.62 498 GLN A C 1
ATOM 3815 O O . GLN A 1 498 ? 4.550 12.929 12.869 1.00 90.62 498 GLN A O 1
ATOM 3820 N N . LYS A 1 499 ? 3.828 14.634 11.588 1.00 88.94 499 LYS A N 1
ATOM 3821 C CA . LYS A 1 499 ? 2.909 15.200 12.577 1.00 88.94 499 LYS A CA 1
ATOM 3822 C C . LYS A 1 499 ? 1.923 14.157 13.082 1.00 88.94 499 LYS A C 1
ATOM 3824 O O . LYS A 1 499 ? 1.696 14.061 14.278 1.00 88.94 499 LYS A O 1
ATOM 3829 N N . ARG A 1 500 ? 1.375 13.308 12.207 1.00 85.12 500 ARG A N 1
ATOM 3830 C CA . ARG A 1 500 ? 0.473 12.227 12.630 1.00 85.12 500 ARG A CA 1
ATOM 3831 C C . ARG A 1 500 ? 1.167 11.193 13.520 1.00 85.12 500 ARG A C 1
ATOM 3833 O O . ARG A 1 500 ? 0.538 10.689 14.447 1.00 85.12 500 ARG A O 1
ATOM 3840 N N . VAL A 1 501 ? 2.419 10.835 13.236 1.00 85.88 501 VAL A N 1
ATOM 3841 C CA . VAL A 1 501 ? 3.194 9.908 14.076 1.00 85.88 501 VAL A CA 1
ATOM 3842 C C . VAL A 1 501 ? 3.535 10.554 15.414 1.00 85.88 501 VAL A C 1
ATOM 3844 O O . VAL A 1 501 ? 3.287 9.945 16.452 1.00 85.88 501 VAL A O 1
ATOM 3847 N N . GLU A 1 502 ? 3.997 11.801 15.405 1.00 87.50 502 GLU A N 1
ATOM 3848 C CA . GLU A 1 502 ? 4.254 12.585 16.612 1.00 87.50 502 GLU A CA 1
ATOM 3849 C C . GLU A 1 502 ? 2.987 12.745 17.456 1.00 87.50 502 GLU A C 1
ATOM 3851 O O . GLU A 1 502 ? 3.024 12.513 18.661 1.00 87.50 502 GLU A O 1
ATOM 3856 N N . ASP A 1 503 ? 1.846 13.042 16.834 1.00 86.25 503 ASP A N 1
ATOM 3857 C CA . ASP A 1 503 ? 0.534 13.158 17.477 1.00 86.25 503 ASP A CA 1
ATOM 3858 C C . ASP A 1 503 ? 0.055 11.836 18.077 1.00 86.25 503 ASP A C 1
ATOM 3860 O O . ASP A 1 503 ? -0.795 11.846 18.967 1.00 86.25 503 ASP A O 1
ATOM 3864 N N . VAL A 1 504 ? 0.536 10.692 17.582 1.00 86.06 504 VAL A N 1
ATOM 3865 C CA . VAL A 1 504 ? 0.240 9.361 18.130 1.00 86.06 504 VAL A CA 1
ATOM 3866 C C . VAL A 1 504 ? 1.192 9.025 19.276 1.00 86.06 504 VAL A C 1
ATOM 3868 O O . VAL A 1 504 ? 0.745 8.537 20.313 1.00 86.06 504 VAL A O 1
ATOM 3871 N N . GLU A 1 505 ? 2.488 9.301 19.133 1.00 87.75 505 GLU A N 1
ATOM 3872 C CA . GLU A 1 505 ? 3.497 9.014 20.159 1.00 87.75 505 GLU A CA 1
ATOM 3873 C C . GLU A 1 505 ? 3.393 9.958 21.363 1.00 87.75 505 GLU A C 1
ATOM 3875 O O . GLU A 1 505 ? 3.511 9.530 22.513 1.00 87.75 505 GLU A O 1
ATOM 3880 N N . ASN A 1 506 ? 3.089 11.233 21.118 1.00 91.12 506 ASN A N 1
ATOM 3881 C CA . ASN A 1 506 ? 2.899 12.245 22.151 1.00 91.12 506 ASN A CA 1
ATOM 3882 C C . ASN A 1 506 ? 1.461 12.353 22.651 1.00 91.12 506 ASN A C 1
ATOM 3884 O O . ASN A 1 506 ? 1.211 13.126 23.583 1.00 91.12 506 ASN A O 1
ATOM 3888 N N . ARG A 1 507 ? 0.531 11.571 22.089 1.00 91.62 507 ARG A N 1
ATOM 3889 C CA . ARG A 1 507 ? -0.874 11.601 22.487 1.00 91.62 507 ARG A CA 1
ATOM 3890 C C . ARG A 1 507 ? -1.019 11.298 23.970 1.00 91.62 507 ARG A C 1
ATOM 3892 O O . ARG A 1 507 ? -0.715 10.192 24.419 1.00 91.62 507 ARG A O 1
ATOM 3899 N N . LYS A 1 508 ? -1.538 12.265 24.723 1.00 96.12 508 LYS A N 1
ATOM 3900 C CA . LYS A 1 508 ? -1.971 12.063 26.107 1.00 96.12 508 LYS A CA 1
ATOM 3901 C C . LYS A 1 508 ? -3.425 11.622 26.119 1.00 96.12 508 LYS A C 1
ATOM 3903 O O . LYS A 1 508 ? -4.251 12.217 25.428 1.00 96.12 508 LYS A O 1
ATOM 3908 N N . CYS A 1 509 ? -3.730 10.599 26.906 1.00 96.75 509 CYS A N 1
ATOM 3909 C CA . CYS A 1 509 ? -5.096 10.199 27.210 1.00 96.75 509 CYS A CA 1
ATOM 3910 C C . CYS A 1 509 ? -5.867 11.400 27.761 1.00 96.75 509 CYS A C 1
ATOM 3912 O O . CYS A 1 509 ? -5.432 12.000 28.739 1.00 96.75 509 CYS A O 1
ATOM 3914 N N . HIS A 1 510 ? -6.994 11.763 27.151 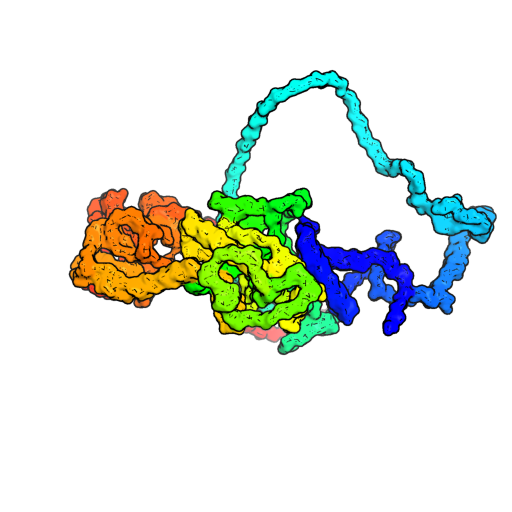1.00 96.00 510 HIS A N 1
ATOM 3915 C CA . HIS A 1 510 ? -7.815 12.871 27.655 1.00 96.00 510 HIS A CA 1
ATOM 3916 C C . HIS A 1 510 ? -8.538 12.495 28.958 1.00 96.00 510 HIS A C 1
ATOM 3918 O O . HIS A 1 510 ? -8.923 13.384 29.708 1.00 96.00 510 HIS A O 1
ATOM 3924 N N . LEU A 1 511 ? -8.654 11.194 29.261 1.00 97.50 511 LEU A N 1
ATOM 3925 C CA . LEU A 1 511 ? -9.217 10.713 30.518 1.00 97.50 511 LEU A CA 1
ATOM 3926 C C . LEU A 1 511 ? -8.213 10.746 31.673 1.00 97.50 511 LEU A C 1
ATOM 3928 O O . LEU A 1 511 ? -8.612 11.080 32.771 1.00 97.50 511 LEU A O 1
ATOM 3932 N N . CYS A 1 512 ? -6.927 10.426 31.485 1.00 97.62 512 CYS A N 1
ATOM 3933 C CA . CYS A 1 512 ? -5.976 10.339 32.616 1.00 97.62 512 CYS A CA 1
ATOM 3934 C C . CYS A 1 512 ? -4.638 11.074 32.425 1.00 97.62 512 CYS A C 1
ATOM 3936 O O . CYS A 1 512 ? -3.783 11.051 33.305 1.00 97.62 512 CYS A O 1
ATOM 3938 N N . GLY A 1 513 ? -4.407 11.702 31.272 1.00 96.69 513 GLY A N 1
ATOM 3939 C CA . GLY A 1 513 ? -3.190 12.460 30.961 1.00 96.69 513 GLY A CA 1
ATOM 3940 C C . GLY A 1 513 ? -1.960 11.624 30.575 1.00 96.69 513 GLY A C 1
ATOM 3941 O O . GLY A 1 513 ? -0.954 12.195 30.146 1.00 96.69 513 GLY A O 1
ATOM 3942 N N . ILE A 1 514 ? -2.018 10.290 30.680 1.00 96.38 514 ILE A N 1
ATOM 3943 C CA . ILE A 1 514 ? -0.890 9.387 30.389 1.00 96.38 514 ILE A CA 1
ATOM 3944 C C . ILE A 1 514 ? -0.661 9.259 28.875 1.00 96.38 514 ILE A C 1
ATOM 3946 O O . ILE A 1 514 ? -1.608 9.157 28.095 1.00 96.38 514 ILE A O 1
ATOM 3950 N N . LYS A 1 515 ? 0.609 9.225 28.446 1.00 95.62 515 LYS A N 1
ATOM 3951 C CA . LYS A 1 515 ? 0.985 8.913 27.058 1.00 95.62 515 LYS A CA 1
ATOM 3952 C C . LYS A 1 515 ? 0.931 7.402 26.818 1.00 95.62 515 LYS A C 1
ATOM 3954 O O . LYS A 1 515 ? 1.749 6.668 27.364 1.00 95.62 515 LYS A O 1
ATOM 3959 N N . ALA A 1 516 ? -0.009 6.936 25.994 1.00 92.88 516 ALA A N 1
ATOM 3960 C CA . ALA A 1 516 ? -0.169 5.503 25.707 1.00 92.88 516 ALA A CA 1
ATOM 3961 C C . ALA A 1 516 ? 0.518 5.042 24.403 1.00 92.88 516 ALA A C 1
ATOM 3963 O O . ALA A 1 516 ? 0.686 3.836 24.187 1.00 92.88 516 ALA A O 1
ATOM 3964 N N . GLY A 1 517 ? 0.913 5.978 23.530 1.00 91.31 517 GLY A N 1
ATOM 3965 C CA . GLY A 1 517 ? 1.572 5.694 22.252 1.00 91.31 517 GLY A CA 1
ATOM 3966 C C . GLY A 1 517 ? 0.836 4.627 21.430 1.00 91.31 517 GLY A C 1
ATOM 3967 O O . GLY A 1 517 ? -0.388 4.637 21.302 1.00 91.31 517 GLY A O 1
ATOM 3968 N N . LYS A 1 518 ? 1.577 3.622 20.944 1.00 89.06 518 LYS A N 1
ATOM 3969 C CA . LYS A 1 518 ? 1.039 2.505 20.138 1.00 89.06 518 LYS A CA 1
ATOM 3970 C C . LYS A 1 518 ? 0.031 1.612 20.880 1.00 89.06 518 LYS A C 1
ATOM 3972 O O . LYS A 1 518 ? -0.689 0.852 20.237 1.00 89.06 518 LYS A O 1
ATOM 3977 N N . LYS A 1 519 ? -0.058 1.692 22.215 1.00 92.94 519 LYS A N 1
ATOM 3978 C CA . LYS A 1 519 ? -0.994 0.901 23.038 1.00 92.94 519 LYS A CA 1
ATOM 3979 C C . LYS A 1 519 ? -2.297 1.642 23.361 1.00 92.94 519 LYS A C 1
ATOM 3981 O O . LYS A 1 519 ? -3.046 1.188 24.222 1.00 92.94 519 LYS A O 1
ATOM 3986 N N . TRP A 1 520 ? -2.606 2.729 22.650 1.00 94.88 520 TRP A N 1
ATOM 3987 C CA . TRP A 1 520 ? -3.790 3.563 22.885 1.00 94.88 520 TRP A CA 1
ATOM 3988 C C . TRP A 1 520 ? -5.102 2.781 23.035 1.00 94.88 520 TRP A C 1
ATOM 3990 O O . TRP A 1 520 ? -5.789 2.958 24.029 1.00 94.88 520 TRP A O 1
ATOM 4000 N N . ARG A 1 521 ? -5.435 1.859 22.115 1.00 95.75 521 ARG A N 1
ATOM 4001 C CA . ARG A 1 521 ? -6.665 1.039 22.218 1.00 95.75 521 ARG A CA 1
ATOM 4002 C C . ARG A 1 521 ? -6.708 0.235 23.518 1.00 95.75 521 ARG A C 1
ATOM 4004 O O . ARG A 1 521 ? -7.748 0.145 24.160 1.00 95.75 521 ARG A O 1
ATOM 4011 N N . GLY A 1 522 ? -5.580 -0.370 23.891 1.00 96.00 522 GLY A N 1
ATOM 4012 C CA . GLY A 1 522 ? -5.488 -1.154 25.119 1.00 96.00 522 GLY A CA 1
ATOM 4013 C C . GLY A 1 522 ? -5.697 -0.289 26.355 1.00 96.00 522 GLY A C 1
ATOM 4014 O O . GLY A 1 522 ? -6.482 -0.655 27.220 1.00 96.00 522 GLY A O 1
ATOM 4015 N N . HIS A 1 523 ? -5.064 0.883 26.365 1.00 96.81 523 HIS A N 1
ATOM 4016 C CA . HIS A 1 523 ? -5.205 1.878 27.419 1.00 96.81 523 HIS A CA 1
ATOM 4017 C C . HIS A 1 523 ? -6.637 2.420 27.541 1.00 96.81 523 HIS A C 1
ATOM 4019 O O . HIS A 1 523 ? -7.185 2.468 28.633 1.00 96.81 523 HIS A O 1
ATOM 4025 N N . MET A 1 524 ? -7.281 2.776 26.426 1.00 97.69 524 MET A N 1
ATOM 4026 C CA . MET A 1 524 ? -8.677 3.224 26.439 1.00 97.69 524 MET A CA 1
ATOM 4027 C C . MET A 1 524 ? -9.623 2.106 26.877 1.00 97.69 524 MET A C 1
ATOM 4029 O O . MET A 1 524 ? -10.549 2.351 27.639 1.00 97.69 524 MET A O 1
ATOM 4033 N N . GLY A 1 525 ? -9.375 0.867 26.445 1.00 97.44 525 GLY A N 1
ATOM 4034 C CA . GLY A 1 525 ? -10.149 -0.286 26.897 1.00 97.44 525 GLY A CA 1
ATOM 4035 C C . GLY A 1 525 ? -10.054 -0.532 28.404 1.00 97.44 525 GLY A C 1
ATOM 4036 O O . GLY A 1 525 ? -11.040 -0.957 28.988 1.00 97.44 525 GLY A O 1
ATOM 4037 N N . GLU A 1 526 ? -8.922 -0.231 29.043 1.00 97.56 526 GLU A N 1
ATOM 4038 C CA . GLU A 1 526 ? -8.783 -0.322 30.503 1.00 97.56 526 GLU A CA 1
ATOM 4039 C C . GLU A 1 526 ? -9.767 0.613 31.219 1.00 97.56 526 GLU A C 1
ATOM 4041 O O . GLU A 1 526 ? -10.564 0.135 32.027 1.00 97.56 526 GLU A O 1
ATOM 4046 N N . HIS A 1 527 ? -9.790 1.897 30.836 1.00 98.25 527 HIS A N 1
ATOM 4047 C CA . HIS A 1 527 ? -10.731 2.886 31.384 1.00 98.25 527 HIS A CA 1
ATOM 4048 C C . HIS A 1 527 ? -12.189 2.487 31.141 1.00 98.25 527 HIS A C 1
ATOM 4050 O O . HIS A 1 527 ? -13.017 2.520 32.047 1.00 98.25 527 HIS A O 1
ATOM 4056 N N . ILE A 1 528 ? -12.513 2.054 29.915 1.00 98.38 528 ILE A N 1
ATOM 4057 C CA . ILE A 1 528 ? -13.881 1.648 29.560 1.00 98.38 528 ILE A CA 1
ATOM 4058 C C . ILE A 1 528 ? -14.312 0.436 30.394 1.00 98.38 528 ILE A C 1
ATOM 4060 O O . ILE A 1 528 ? -15.423 0.421 30.919 1.00 98.38 528 ILE A O 1
ATOM 4064 N N . LEU A 1 529 ? -13.457 -0.582 30.542 1.00 98.00 529 LEU A N 1
ATOM 4065 C CA . LEU A 1 529 ? -13.821 -1.774 31.308 1.00 98.00 529 LEU A CA 1
ATOM 4066 C C . LEU A 1 529 ? -14.009 -1.451 32.790 1.00 98.00 529 LEU A C 1
ATOM 4068 O O . LEU A 1 529 ? -14.978 -1.904 33.394 1.00 98.00 529 LEU A O 1
ATOM 4072 N N . ARG A 1 530 ? -13.107 -0.662 33.377 1.00 98.19 530 ARG A N 1
ATOM 4073 C CA . ARG A 1 530 ? -13.200 -0.233 34.776 1.00 98.19 530 ARG A CA 1
ATOM 4074 C C . ARG A 1 530 ? -14.456 0.581 35.040 1.00 98.19 530 ARG A C 1
ATOM 4076 O O . ARG A 1 530 ? -15.170 0.267 35.992 1.00 98.19 530 ARG A O 1
ATOM 4083 N N . PHE A 1 531 ? -14.791 1.511 34.149 1.00 97.88 531 PHE A N 1
ATOM 4084 C CA . PHE A 1 531 ? -16.053 2.242 34.188 1.00 97.88 531 PHE A CA 1
ATOM 4085 C C . PHE A 1 531 ? -17.267 1.300 34.165 1.00 97.88 531 PHE A C 1
ATOM 4087 O O . PHE A 1 531 ? -18.088 1.326 35.083 1.00 97.88 531 PHE A O 1
ATOM 4094 N N . LEU A 1 532 ? -17.338 0.378 33.195 1.00 97.00 532 LEU A N 1
ATOM 4095 C CA . LEU A 1 532 ? -18.432 -0.603 33.087 1.00 97.00 532 LEU A CA 1
ATOM 4096 C C . LEU A 1 532 ? -18.517 -1.557 34.290 1.00 97.00 532 LEU A C 1
ATOM 4098 O O . LEU A 1 532 ? -19.566 -2.152 34.552 1.00 97.00 532 LEU A O 1
ATOM 4102 N N . ARG A 1 533 ? -17.417 -1.720 35.029 1.00 97.12 533 ARG A N 1
ATOM 4103 C CA . ARG A 1 533 ? -17.318 -2.524 36.252 1.00 97.12 533 ARG A CA 1
ATOM 4104 C C . ARG A 1 533 ? -17.421 -1.692 37.527 1.00 97.12 533 ARG A C 1
ATOM 4106 O O . ARG A 1 533 ? -17.233 -2.240 38.610 1.00 97.12 533 ARG A O 1
ATOM 4113 N N . ARG A 1 534 ? -17.752 -0.400 37.435 1.00 97.31 534 ARG A N 1
ATOM 4114 C CA . ARG A 1 534 ? -17.881 0.515 38.584 1.00 97.31 534 ARG A CA 1
ATOM 4115 C C . ARG A 1 534 ? -16.619 0.550 39.456 1.00 97.31 534 ARG A C 1
ATOM 4117 O O . ARG A 1 534 ? -16.701 0.631 40.680 1.00 97.31 534 ARG A O 1
ATOM 4124 N N . VAL A 1 535 ? -15.452 0.421 38.832 1.00 97.69 535 VAL A N 1
ATOM 4125 C CA . VAL A 1 535 ? -14.160 0.634 39.485 1.00 97.69 535 VAL A CA 1
ATOM 4126 C C . VAL A 1 535 ? -13.880 2.129 39.445 1.00 97.69 535 VAL A C 1
ATOM 4128 O O . VAL A 1 535 ? -13.847 2.724 38.372 1.00 97.69 535 VAL A O 1
ATOM 4131 N N . THR A 1 536 ? -13.713 2.741 40.613 1.00 96.88 536 THR A N 1
ATOM 4132 C CA . THR A 1 536 ? -13.437 4.175 40.711 1.00 96.88 536 THR A CA 1
ATOM 4133 C C . THR A 1 536 ? -12.049 4.485 40.160 1.00 96.88 536 THR A C 1
ATOM 4135 O O . THR A 1 536 ? -11.055 3.930 40.627 1.00 96.88 536 THR A O 1
ATOM 4138 N N . GLU A 1 537 ? -11.980 5.412 39.210 1.00 97.00 537 GLU A N 1
ATOM 4139 C CA . GLU A 1 537 ? -10.734 5.938 38.659 1.00 97.00 537 GLU A CA 1
ATOM 4140 C C . GLU A 1 537 ? -10.696 7.459 38.793 1.00 97.00 537 GLU A C 1
ATOM 4142 O O . GLU A 1 537 ? -11.712 8.140 38.648 1.00 97.00 537 GLU A O 1
ATOM 4147 N N . THR A 1 538 ? -9.509 8.006 39.050 1.00 97.12 538 THR A N 1
ATOM 4148 C CA . THR A 1 538 ? -9.294 9.456 39.040 1.00 97.12 538 THR A CA 1
ATOM 4149 C C . THR A 1 538 ? -9.069 9.906 37.602 1.00 97.12 538 THR A C 1
ATOM 4151 O O . THR A 1 538 ? -7.938 9.893 37.110 1.00 97.12 538 THR A O 1
ATOM 4154 N N . LEU A 1 539 ? -10.153 10.273 36.921 1.00 97.62 539 LEU A N 1
ATOM 4155 C CA . LEU A 1 539 ? -10.117 10.758 35.545 1.00 97.62 539 LEU A CA 1
ATOM 4156 C C . LEU A 1 539 ? -10.199 12.292 35.496 1.00 97.62 539 LEU A C 1
ATOM 4158 O O . LEU A 1 539 ? -10.919 12.921 36.265 1.00 97.62 539 LEU A O 1
ATOM 4162 N N . LEU A 1 540 ? -9.471 12.889 34.556 1.00 97.12 540 LEU A N 1
ATOM 4163 C CA . LEU A 1 540 ? -9.565 14.292 34.157 1.00 97.12 540 LEU A CA 1
ATOM 4164 C C . LEU A 1 540 ? -10.936 14.615 33.549 1.00 97.12 540 LEU A C 1
ATOM 4166 O O . LEU A 1 540 ? -11.418 15.735 33.687 1.00 97.12 540 LEU A O 1
ATOM 4170 N N . GLN A 1 541 ? -11.539 13.642 32.861 1.00 96.06 541 GLN A N 1
ATOM 4171 C CA . GLN A 1 541 ? -12.873 13.729 32.270 1.00 96.06 541 GLN A CA 1
ATOM 4172 C C . GLN A 1 541 ? -13.642 12.438 32.580 1.00 96.06 541 GLN A C 1
ATOM 4174 O O . GLN A 1 541 ? -13.070 11.356 32.419 1.00 96.06 541 GLN A O 1
ATOM 4179 N N . PRO A 1 542 ? -14.903 12.518 33.035 1.00 96.88 542 PRO A N 1
ATOM 4180 C CA . PRO A 1 542 ? -15.710 11.330 33.277 1.00 96.88 542 PRO A CA 1
ATOM 4181 C C . PRO A 1 542 ? -16.078 10.645 31.953 1.00 96.88 542 PRO A C 1
ATOM 4183 O O . PRO A 1 542 ? -16.261 11.306 30.933 1.00 96.88 542 PRO A O 1
ATOM 4186 N N . ILE A 1 543 ? -16.207 9.318 31.981 1.00 97.25 543 ILE A N 1
ATOM 4187 C CA . ILE A 1 543 ? -16.837 8.566 30.890 1.00 97.25 543 ILE A CA 1
ATOM 4188 C C . ILE A 1 543 ? -18.353 8.671 31.075 1.00 97.25 543 ILE A C 1
ATOM 4190 O O . ILE A 1 543 ? -18.863 8.427 32.169 1.00 97.25 543 ILE A O 1
ATOM 4194 N N . GLU A 1 544 ? -19.061 9.050 30.016 1.00 96.44 544 GLU A N 1
ATOM 4195 C CA . GLU A 1 544 ? -20.521 9.150 30.005 1.00 96.44 544 GLU A CA 1
ATOM 4196 C C . GLU A 1 544 ? -21.164 7.786 29.719 1.00 96.44 544 GLU A C 1
ATOM 4198 O O . GLU A 1 544 ? -20.592 6.939 29.028 1.00 96.44 544 GLU A O 1
ATOM 4203 N N . GLU A 1 545 ? -22.375 7.562 30.224 1.00 94.81 545 GLU A N 1
ATOM 4204 C CA . GLU A 1 545 ? -23.165 6.381 29.861 1.00 94.81 545 GLU A CA 1
ATOM 4205 C C . GLU A 1 545 ? -23.556 6.429 28.371 1.00 94.81 545 GLU A C 1
ATOM 4207 O O . GLU A 1 545 ? -23.729 7.508 27.813 1.00 94.81 545 GLU A O 1
ATOM 4212 N N . GLY A 1 546 ? -23.673 5.270 27.712 1.00 95.56 546 GLY A N 1
ATOM 4213 C CA . GLY A 1 546 ? -24.056 5.179 26.295 1.00 95.56 546 GLY A CA 1
ATOM 4214 C C . GLY A 1 546 ? -23.194 4.210 25.484 1.00 95.56 546 GLY A C 1
ATOM 4215 O O . GLY A 1 546 ? -22.529 3.325 26.035 1.00 95.56 546 GLY A O 1
ATOM 4216 N N . VAL A 1 547 ? -23.210 4.346 24.153 1.00 96.00 547 VAL A N 1
ATOM 4217 C CA . VAL A 1 547 ? -22.376 3.531 23.255 1.00 96.00 547 VAL A CA 1
ATOM 4218 C C . VAL A 1 547 ? -20.971 4.128 23.188 1.00 96.00 547 VAL A C 1
ATOM 4220 O O . VAL A 1 547 ? -20.668 5.003 22.378 1.00 96.00 547 VAL A O 1
ATOM 4223 N N . ILE A 1 548 ? -20.085 3.619 24.042 1.00 97.88 548 ILE A N 1
ATOM 4224 C CA . ILE A 1 548 ? -18.740 4.161 24.248 1.00 97.88 548 ILE A CA 1
ATOM 4225 C C . ILE A 1 548 ? -17.769 3.760 23.124 1.00 97.88 548 ILE A C 1
ATOM 4227 O O . ILE A 1 548 ? -17.567 2.581 22.826 1.00 97.88 548 ILE A O 1
ATOM 4231 N N . CYS A 1 549 ? -17.086 4.722 22.507 1.00 98.19 549 CYS A N 1
ATOM 4232 C CA . CYS A 1 549 ? -16.079 4.432 21.486 1.00 98.19 549 CYS A CA 1
ATOM 4233 C C . CYS A 1 549 ? -14.822 3.758 22.068 1.00 98.19 549 CYS A C 1
ATOM 4235 O O . CYS A 1 549 ? -14.135 4.334 22.905 1.00 98.19 549 CYS A O 1
ATOM 4237 N N . GLY A 1 550 ? -14.405 2.604 21.540 1.00 97.38 550 GLY A N 1
ATOM 4238 C CA . GLY A 1 550 ? -13.174 1.916 21.965 1.00 97.38 550 GLY A CA 1
ATOM 4239 C C . GLY A 1 550 ? -11.857 2.662 21.694 1.00 97.38 550 GLY A C 1
ATOM 4240 O O . GLY A 1 550 ? -10.810 2.242 22.187 1.00 97.38 550 GLY A O 1
ATOM 4241 N N . PHE A 1 551 ? -11.881 3.763 20.933 1.00 97.00 551 PHE A N 1
ATOM 4242 C CA . PHE A 1 551 ? -10.703 4.602 20.677 1.00 97.00 551 PHE A CA 1
ATOM 4243 C C . PHE A 1 551 ? -10.664 5.901 21.475 1.00 97.00 551 PHE A C 1
ATOM 4245 O O . PHE A 1 551 ? -9.575 6.392 21.746 1.00 97.00 551 PHE A O 1
ATOM 4252 N N . CYS A 1 552 ? -11.803 6.498 21.816 1.00 96.81 552 CYS A N 1
ATOM 4253 C CA . CYS A 1 552 ? -11.824 7.786 22.513 1.00 96.81 552 CYS A CA 1
ATOM 4254 C C . CYS A 1 552 ? -12.722 7.810 23.742 1.00 96.81 552 CYS A C 1
ATOM 4256 O O . CYS A 1 552 ? -12.827 8.856 24.349 1.00 96.81 552 CYS A O 1
ATOM 4258 N N . ALA A 1 553 ? -13.374 6.706 24.096 1.00 97.62 553 ALA A N 1
ATOM 4259 C CA . ALA A 1 553 ? -14.295 6.594 25.224 1.00 97.62 553 ALA A CA 1
ATOM 4260 C C . ALA A 1 553 ? -15.422 7.647 25.295 1.00 97.62 553 ALA A C 1
ATOM 4262 O O . ALA A 1 553 ? -16.115 7.721 26.302 1.00 97.62 553 ALA A O 1
ATOM 4263 N N . ARG A 1 554 ? -15.646 8.427 24.230 1.00 96.38 554 ARG A N 1
ATOM 4264 C CA . ARG A 1 554 ? -16.820 9.293 24.103 1.00 96.38 554 ARG A CA 1
ATOM 4265 C C . ARG A 1 554 ? -18.029 8.444 23.729 1.00 96.38 554 ARG A C 1
ATOM 4267 O O . ARG A 1 554 ? -17.893 7.516 22.921 1.00 96.38 554 ARG A O 1
ATOM 4274 N N . SER A 1 555 ? -19.171 8.782 24.307 1.00 95.06 555 SER A N 1
ATOM 4275 C CA . SER A 1 555 ? -20.443 8.101 24.083 1.00 95.06 555 SER A CA 1
ATOM 4276 C C . SER A 1 555 ? -21.208 8.761 22.942 1.00 95.06 555 SER A C 1
ATOM 4278 O O . SER A 1 555 ? -21.143 9.975 22.768 1.00 95.06 555 SER A O 1
ATOM 4280 N N . ASP A 1 556 ? -21.857 7.940 22.116 1.00 91.44 556 ASP A N 1
ATOM 4281 C CA . ASP A 1 556 ? -22.852 8.338 21.105 1.00 91.44 556 ASP A CA 1
ATOM 4282 C C . ASP A 1 556 ? -22.399 9.384 20.062 1.00 91.44 556 ASP A C 1
ATOM 4284 O O . ASP A 1 556 ? -23.206 9.957 19.331 1.00 91.44 556 ASP A O 1
ATOM 4288 N N . ALA A 1 557 ? -21.088 9.593 19.923 1.00 92.38 557 ALA A N 1
ATOM 4289 C CA . ALA A 1 557 ? -20.519 10.468 18.908 1.00 92.38 557 ALA A CA 1
ATOM 4290 C C . ALA A 1 557 ? -20.647 9.818 17.511 1.00 92.38 557 ALA A C 1
ATOM 4292 O O . ALA A 1 557 ? -20.073 8.742 17.293 1.00 92.38 557 ALA A O 1
ATOM 4293 N N . PRO A 1 558 ? -21.343 10.437 16.537 1.00 91.12 558 PRO A N 1
ATOM 4294 C CA . PRO A 1 558 ? -21.617 9.823 15.236 1.00 91.12 558 PRO A CA 1
ATOM 4295 C C . PRO A 1 558 ? -20.340 9.522 14.441 1.00 91.12 558 PRO A C 1
ATOM 4297 O O . PRO A 1 558 ? -20.257 8.504 13.755 1.00 91.12 558 PRO A O 1
ATOM 4300 N N . GLU A 1 559 ? -19.290 10.336 14.583 1.00 91.12 559 GLU A N 1
ATOM 4301 C CA . GLU A 1 559 ? -17.988 10.072 13.967 1.00 91.12 559 GLU A CA 1
ATOM 4302 C C . GLU A 1 559 ? -17.281 8.837 14.551 1.00 91.12 559 GLU A C 1
ATOM 4304 O O . GLU A 1 559 ? -16.354 8.298 13.946 1.00 91.12 559 GLU A O 1
ATOM 4309 N N . CYS A 1 560 ? -17.713 8.370 15.725 1.00 96.00 560 CYS A N 1
ATOM 4310 C CA . CYS A 1 560 ? -17.190 7.181 16.388 1.00 96.00 560 CYS A CA 1
ATOM 4311 C C . CYS A 1 560 ? -17.950 5.897 16.039 1.00 96.00 560 CYS A C 1
ATOM 4313 O O . CYS A 1 560 ? -17.587 4.832 16.550 1.00 96.00 560 CYS A O 1
ATOM 4315 N N . ALA A 1 561 ? -18.942 5.970 15.145 1.00 96.38 561 ALA A N 1
ATOM 4316 C CA . ALA A 1 561 ? -19.536 4.785 14.546 1.00 96.38 561 ALA A CA 1
ATOM 4317 C C . ALA A 1 561 ? -18.438 3.883 13.956 1.00 96.38 561 ALA A C 1
ATOM 4319 O O . ALA A 1 561 ? -17.417 4.351 13.426 1.00 96.38 561 ALA A O 1
ATOM 4320 N N . VAL A 1 562 ? -18.626 2.571 14.099 1.00 97.69 562 VAL A N 1
ATOM 4321 C CA . VAL A 1 562 ? -17.642 1.575 13.689 1.00 97.69 562 VAL A CA 1
ATOM 4322 C C . VAL A 1 562 ? -18.288 0.509 12.817 1.00 97.69 562 VAL A C 1
ATOM 4324 O O . VAL A 1 562 ? -19.389 0.037 13.082 1.00 97.69 562 VAL A O 1
ATOM 4327 N N . ALA A 1 563 ? -17.579 0.132 11.763 1.00 97.88 563 ALA A N 1
ATOM 4328 C CA . ALA A 1 563 ? -17.944 -0.952 10.871 1.00 97.88 563 ALA A CA 1
ATOM 4329 C C . ALA A 1 563 ? -16.742 -1.878 10.668 1.00 97.88 563 ALA A C 1
ATOM 4331 O O . ALA A 1 563 ? -15.584 -1.490 10.871 1.00 97.88 563 ALA A O 1
ATOM 4332 N N . LEU A 1 564 ? -17.014 -3.114 10.265 1.00 98.06 564 LEU A N 1
ATOM 4333 C CA . LEU A 1 564 ? -15.994 -4.070 9.861 1.00 98.06 564 LEU A CA 1
ATOM 4334 C C . LEU A 1 564 ? -16.130 -4.369 8.371 1.00 98.06 564 LEU A C 1
ATOM 4336 O O . LEU A 1 564 ? -17.220 -4.653 7.885 1.00 98.06 564 LEU A O 1
ATOM 4340 N N . LEU A 1 565 ? -15.002 -4.375 7.668 1.00 96.19 565 LEU A N 1
ATOM 4341 C CA . LEU A 1 565 ? -14.853 -4.987 6.349 1.00 96.19 565 LEU A CA 1
ATOM 4342 C C . LEU A 1 565 ? -14.241 -6.378 6.535 1.00 96.19 565 LEU A C 1
ATOM 4344 O O . LEU A 1 565 ? -13.132 -6.484 7.071 1.00 96.19 565 LEU A O 1
ATOM 4348 N N . ARG A 1 566 ? -14.934 -7.442 6.108 1.00 95.88 566 ARG A N 1
ATOM 4349 C CA . ARG A 1 566 ? -14.381 -8.806 6.162 1.00 95.88 566 ARG A CA 1
ATOM 4350 C C . ARG A 1 566 ? -13.372 -8.992 5.040 1.00 95.88 566 ARG A C 1
ATOM 4352 O O . ARG A 1 566 ? -13.743 -9.015 3.872 1.00 95.88 566 ARG A O 1
ATOM 4359 N N . THR A 1 567 ? -12.105 -9.164 5.398 1.00 92.56 567 THR A N 1
ATOM 4360 C CA . THR A 1 567 ? -11.054 -9.505 4.437 1.00 92.56 567 THR A CA 1
ATOM 4361 C C . THR A 1 567 ? -11.000 -11.020 4.233 1.00 92.56 567 THR A C 1
ATOM 4363 O O . THR A 1 567 ? -11.773 -11.781 4.819 1.00 92.56 567 THR A O 1
ATOM 4366 N N . GLN A 1 568 ? -10.069 -11.490 3.402 1.00 89.19 568 GLN A N 1
ATOM 4367 C CA . GLN A 1 568 ? -9.879 -12.920 3.161 1.00 89.19 568 GLN A CA 1
ATOM 4368 C C . GLN A 1 568 ? -9.607 -13.732 4.439 1.00 89.19 568 GLN A C 1
ATOM 4370 O O . GLN A 1 568 ? -10.071 -14.863 4.560 1.00 89.19 568 GLN A O 1
ATOM 4375 N N . THR A 1 569 ? -8.854 -13.164 5.382 1.00 91.50 569 THR A N 1
ATOM 4376 C CA . THR A 1 569 ? -8.321 -13.886 6.551 1.00 91.50 569 THR A CA 1
ATOM 4377 C C . THR A 1 569 ? -8.610 -13.198 7.886 1.00 91.50 569 THR A C 1
ATOM 4379 O O . THR A 1 569 ? -8.277 -13.746 8.937 1.00 91.50 569 THR A O 1
ATOM 4382 N N . SER A 1 570 ? -9.188 -11.993 7.873 1.00 94.69 570 SER A N 1
ATOM 4383 C CA . SER A 1 570 ? -9.351 -11.146 9.058 1.00 94.69 570 SER A CA 1
ATOM 4384 C C . SER A 1 570 ? -10.445 -10.087 8.837 1.00 94.69 570 SER A C 1
ATOM 4386 O O . SER A 1 570 ? -11.278 -10.207 7.940 1.00 94.69 570 SER A O 1
ATOM 4388 N N . TYR A 1 571 ? -10.434 -9.034 9.651 1.00 95.75 571 TYR A N 1
ATOM 4389 C CA . TYR A 1 571 ? -11.293 -7.866 9.510 1.00 95.75 571 TYR A CA 1
ATOM 4390 C C . TYR A 1 571 ? -10.467 -6.582 9.472 1.00 95.75 571 TYR A C 1
ATOM 4392 O O . TYR A 1 571 ? -9.460 -6.447 10.174 1.00 95.75 571 TYR A O 1
ATOM 4400 N N . ARG A 1 572 ? -10.921 -5.615 8.673 1.00 94.19 572 ARG A N 1
ATOM 4401 C CA . ARG A 1 572 ? -10.443 -4.230 8.694 1.00 94.19 572 ARG A CA 1
ATOM 4402 C C . ARG A 1 572 ? -11.480 -3.368 9.407 1.00 94.19 572 ARG A C 1
ATOM 4404 O O . ARG A 1 572 ? -12.652 -3.376 9.043 1.00 94.19 572 ARG A O 1
ATOM 4411 N N . VAL A 1 573 ? -11.035 -2.621 10.414 1.00 96.12 573 VAL A N 1
ATOM 4412 C CA . VAL A 1 573 ? -11.883 -1.682 11.160 1.00 96.12 573 VAL A CA 1
ATOM 4413 C C . VAL A 1 573 ? -12.029 -0.385 10.370 1.00 96.12 573 VAL A C 1
ATOM 4415 O O . VAL A 1 573 ? -11.026 0.214 9.972 1.00 96.12 573 VAL A O 1
ATOM 4418 N N . LEU A 1 574 ? -13.271 0.047 10.167 1.00 93.88 574 LEU A N 1
ATOM 4419 C CA . LEU A 1 574 ? -13.636 1.306 9.527 1.00 93.88 574 LEU A CA 1
ATOM 4420 C C . LEU A 1 574 ? -14.291 2.214 10.573 1.00 93.88 574 LEU A C 1
ATOM 4422 O O . LEU A 1 574 ? -15.263 1.823 11.214 1.00 93.88 574 LEU A O 1
ATOM 4426 N N . THR A 1 575 ? -13.736 3.405 10.785 1.00 94.56 575 THR A N 1
ATOM 4427 C CA . THR A 1 575 ? -14.289 4.423 11.691 1.00 94.56 575 THR A CA 1
ATOM 4428 C C . THR A 1 575 ? -13.703 5.792 11.354 1.00 94.56 575 THR A C 1
ATOM 4430 O O . THR A 1 575 ? -12.553 5.875 10.913 1.00 94.56 575 THR A O 1
ATOM 4433 N N . ASN A 1 576 ? -14.473 6.850 11.611 1.00 90.81 576 ASN A N 1
ATOM 4434 C CA . ASN A 1 576 ? -14.053 8.242 11.439 1.00 90.81 576 ASN A CA 1
ATOM 4435 C C . ASN A 1 576 ? -13.546 8.870 12.748 1.00 90.81 576 ASN A C 1
ATOM 4437 O O . ASN A 1 576 ? -13.276 10.069 12.802 1.00 90.81 576 ASN A O 1
ATOM 4441 N N . CYS A 1 577 ? -13.394 8.076 13.813 1.00 94.38 577 CYS A N 1
ATOM 4442 C CA . CYS A 1 577 ? -12.906 8.571 15.089 1.00 94.38 577 CYS A CA 1
ATOM 4443 C C . CYS A 1 577 ? -11.504 9.184 14.926 1.00 94.38 577 CYS A C 1
ATOM 4445 O O . CYS A 1 577 ? -10.565 8.489 14.535 1.00 94.38 577 CYS A O 1
ATOM 4447 N N . GLY A 1 578 ? -11.321 10.453 15.313 1.00 87.81 578 GLY A N 1
ATOM 4448 C CA . GLY A 1 578 ? -10.011 11.127 15.265 1.00 87.81 578 GLY A CA 1
ATOM 4449 C C . GLY A 1 578 ? -8.926 10.459 16.127 1.00 87.81 578 GLY A C 1
ATOM 4450 O O . GLY A 1 578 ? -7.729 10.653 15.911 1.00 87.81 578 GLY A O 1
ATOM 4451 N N . TYR A 1 579 ? -9.339 9.607 17.072 1.00 91.62 579 TYR A N 1
ATOM 4452 C CA . TYR A 1 579 ? -8.448 8.809 17.915 1.00 91.62 579 TYR A CA 1
ATOM 4453 C C . TYR A 1 579 ? -8.175 7.400 17.372 1.00 91.62 579 TYR A C 1
ATOM 4455 O O . TYR A 1 579 ? -7.450 6.635 18.010 1.00 91.62 579 TYR A O 1
ATOM 4463 N N . CYS A 1 580 ? -8.730 7.045 16.211 1.00 92.00 580 CYS A N 1
ATOM 4464 C CA . CYS A 1 580 ? -8.527 5.744 15.590 1.00 92.00 580 CYS A CA 1
ATOM 4465 C C . CYS A 1 580 ? -7.040 5.477 15.338 1.00 92.00 580 CYS A C 1
ATOM 4467 O O . CYS A 1 580 ? -6.310 6.311 14.794 1.00 92.00 580 CYS A O 1
ATOM 4469 N N . MET A 1 581 ? -6.606 4.277 15.715 1.00 90.31 581 MET A N 1
ATOM 4470 C CA . MET A 1 581 ? -5.291 3.747 15.384 1.00 90.31 581 MET A CA 1
ATOM 4471 C C . MET A 1 581 ? -5.441 2.400 14.698 1.00 90.31 581 MET A C 1
ATOM 4473 O O . MET A 1 581 ? -6.345 1.624 15.007 1.00 90.31 581 MET A O 1
ATOM 4477 N N . GLU A 1 582 ? -4.521 2.103 13.792 1.00 89.06 582 GLU A N 1
ATOM 4478 C CA . GLU A 1 582 ? -4.448 0.782 13.187 1.00 89.06 582 GLU A CA 1
ATOM 4479 C C . GLU A 1 582 ? -4.000 -0.263 14.197 1.00 89.06 582 GLU A C 1
ATOM 4481 O O . GLU A 1 582 ? -3.101 -0.038 15.007 1.00 89.06 582 GLU A O 1
ATOM 4486 N N . PHE A 1 583 ? -4.622 -1.434 14.120 1.00 93.81 583 PHE A N 1
ATOM 4487 C CA . PHE A 1 583 ? -4.205 -2.605 14.865 1.00 93.81 583 PHE A CA 1
ATOM 4488 C C . PHE A 1 583 ? -4.539 -3.869 14.074 1.00 93.81 583 PHE A C 1
ATOM 4490 O O . PHE A 1 583 ? -5.465 -3.887 13.261 1.00 93.81 583 PHE A O 1
ATOM 4497 N N . ASN A 1 584 ? -3.788 -4.943 14.318 1.00 93.81 584 ASN A N 1
ATOM 4498 C CA . ASN A 1 584 ? -4.124 -6.253 13.775 1.00 93.81 584 ASN A CA 1
ATOM 4499 C C . ASN A 1 584 ? -5.362 -6.789 14.507 1.00 93.81 584 ASN A C 1
ATOM 4501 O O . ASN A 1 584 ? -5.290 -7.082 15.702 1.00 93.81 584 ASN A O 1
ATOM 4505 N N . TYR A 1 585 ? -6.486 -6.900 13.794 1.00 96.31 585 TYR A N 1
ATOM 4506 C CA . TYR A 1 585 ? -7.758 -7.310 14.387 1.00 96.31 585 TYR A CA 1
ATOM 4507 C C . TYR A 1 585 ? -7.667 -8.678 15.065 1.00 96.31 585 TYR A C 1
ATOM 4509 O O . TYR A 1 585 ? -8.088 -8.802 16.208 1.00 96.31 585 TYR A O 1
ATOM 4517 N N . LYS A 1 586 ? -7.069 -9.680 14.406 1.00 95.25 586 LYS A N 1
ATOM 4518 C CA . LYS A 1 586 ? -6.949 -11.044 14.939 1.00 95.25 586 LYS A CA 1
ATOM 4519 C C . LYS A 1 586 ? -6.153 -11.062 16.245 1.00 95.25 586 LYS A C 1
ATOM 4521 O O . LYS A 1 586 ? -6.660 -11.520 17.260 1.00 95.25 586 LYS A O 1
ATOM 4526 N N . THR A 1 587 ? -4.961 -10.465 16.257 1.00 94.94 587 THR A N 1
ATOM 4527 C CA . THR A 1 587 ? -4.131 -10.381 17.472 1.00 94.94 587 THR A CA 1
ATOM 4528 C C . THR A 1 587 ? -4.835 -9.626 18.603 1.00 94.94 587 THR A C 1
ATOM 4530 O O . THR A 1 587 ? -4.752 -10.023 19.761 1.00 94.94 587 THR A O 1
ATOM 4533 N N . ALA A 1 588 ? -5.550 -8.542 18.287 1.00 96.19 588 ALA A N 1
ATOM 4534 C CA . ALA A 1 588 ? -6.316 -7.790 19.277 1.00 96.19 588 ALA A CA 1
ATOM 4535 C C . ALA A 1 588 ? -7.534 -8.564 19.802 1.00 96.19 588 ALA A C 1
ATOM 4537 O O . ALA A 1 588 ? -7.853 -8.461 20.982 1.00 96.19 588 ALA A O 1
ATOM 4538 N N . ASN A 1 589 ? -8.200 -9.327 18.937 1.00 96.31 589 ASN A N 1
ATOM 4539 C CA . ASN A 1 589 ? -9.345 -10.163 19.269 1.00 96.31 589 ASN A CA 1
ATOM 4540 C C . ASN A 1 589 ? -8.949 -11.343 20.159 1.00 96.31 589 ASN A C 1
ATOM 4542 O O . ASN A 1 589 ? -9.705 -11.695 21.065 1.00 96.31 589 ASN A O 1
ATOM 4546 N N . ASP A 1 590 ? -7.786 -11.940 19.910 1.00 94.25 590 ASP A N 1
ATOM 4547 C CA . ASP A 1 590 ? -7.255 -13.069 20.677 1.00 94.25 590 ASP A CA 1
ATOM 4548 C C . ASP A 1 590 ? -6.686 -12.595 22.024 1.00 94.25 590 ASP A C 1
ATOM 4550 O O . ASP A 1 590 ? -6.864 -13.259 23.043 1.00 94.25 590 ASP A O 1
ATOM 4554 N N . GLY A 1 591 ? -6.114 -11.387 22.051 1.00 92.62 591 GLY A N 1
ATOM 4555 C CA . GLY A 1 591 ? -5.410 -10.843 23.207 1.00 92.62 591 GLY A CA 1
ATOM 4556 C C . GLY A 1 591 ? -3.977 -11.373 23.300 1.00 92.62 591 GLY A C 1
ATOM 4557 O O . GLY A 1 591 ? -3.599 -12.348 22.656 1.00 92.62 591 GLY A O 1
ATOM 4558 N N . SER A 1 592 ? -3.140 -10.706 24.093 1.00 91.19 592 SER A N 1
ATOM 4559 C CA . SER A 1 592 ? -1.793 -11.193 24.418 1.00 91.19 592 SER A CA 1
ATOM 4560 C C . SER A 1 592 ? -1.404 -10.791 25.836 1.00 91.19 592 SER A C 1
ATOM 4562 O O . SER A 1 592 ? -2.065 -9.957 26.456 1.00 91.19 592 SER A O 1
ATOM 4564 N N . GLU A 1 593 ? -0.288 -11.320 26.339 1.00 88.31 593 GLU A N 1
ATOM 4565 C CA . GLU A 1 593 ? 0.264 -10.882 27.626 1.00 88.31 593 GLU A CA 1
ATOM 4566 C C . GLU A 1 593 ? 0.570 -9.383 27.661 1.00 88.31 593 GLU A C 1
ATOM 4568 O O . GLU A 1 593 ? 0.348 -8.727 28.674 1.00 88.31 593 GLU A O 1
ATOM 4573 N N . THR A 1 594 ? 1.013 -8.820 26.535 1.00 87.56 594 THR A N 1
ATOM 4574 C CA . THR A 1 594 ? 1.378 -7.398 26.438 1.00 87.56 594 THR A CA 1
ATOM 4575 C C . THR A 1 594 ? 0.209 -6.487 26.056 1.00 87.56 594 THR A C 1
ATOM 4577 O O . THR A 1 594 ? 0.314 -5.263 26.198 1.00 87.56 594 THR A O 1
ATOM 4580 N N . THR A 1 595 ? -0.886 -7.074 25.562 1.00 89.06 595 THR A N 1
ATOM 4581 C CA . THR A 1 595 ? -2.105 -6.399 25.099 1.00 89.06 595 THR A CA 1
ATOM 4582 C C . THR A 1 595 ? -3.329 -7.163 25.597 1.00 89.06 595 THR A C 1
ATOM 4584 O O . THR A 1 595 ? -3.985 -7.884 24.844 1.00 89.06 595 THR A O 1
ATOM 4587 N N . VAL A 1 596 ? -3.610 -6.999 26.886 1.00 93.81 596 VAL A N 1
ATOM 4588 C CA . VAL A 1 596 ? -4.683 -7.701 27.607 1.00 93.81 596 VAL A CA 1
ATOM 4589 C C . VAL A 1 596 ? -6.070 -7.360 27.055 1.00 93.81 596 VAL A C 1
ATOM 4591 O O . VAL A 1 596 ? -6.929 -8.225 26.979 1.00 93.81 596 VAL A O 1
ATOM 4594 N N . CYS A 1 597 ? -6.272 -6.111 26.633 1.00 96.50 597 CYS A N 1
ATOM 4595 C CA . CYS A 1 597 ? -7.541 -5.624 26.104 1.00 96.50 597 CYS A CA 1
ATOM 4596 C C . CYS A 1 597 ? -7.948 -6.315 24.803 1.00 96.50 597 CYS A C 1
ATOM 4598 O O . CYS A 1 597 ? -7.314 -6.123 23.758 1.00 96.50 597 CYS A O 1
ATOM 4600 N N . ARG A 1 598 ? -9.088 -7.000 24.838 1.00 97.12 598 ARG A N 1
ATOM 4601 C CA . ARG A 1 598 ? -9.757 -7.625 23.698 1.00 97.12 598 ARG A CA 1
ATOM 4602 C C . ARG A 1 598 ? -10.976 -6.831 23.231 1.00 97.12 598 ARG A C 1
ATOM 4604 O O . ARG A 1 598 ? -11.777 -7.341 22.451 1.00 97.12 598 ARG A O 1
ATOM 4611 N N . ASN A 1 599 ? -11.110 -5.568 23.658 1.00 98.00 599 ASN A N 1
ATOM 4612 C CA . ASN A 1 599 ? -12.137 -4.664 23.146 1.00 98.00 599 ASN A CA 1
ATOM 4613 C C . ASN A 1 599 ? -11.889 -4.356 21.662 1.00 98.00 599 ASN A C 1
ATOM 4615 O O . ASN A 1 599 ? -11.105 -3.467 21.308 1.00 98.00 599 ASN A O 1
ATOM 4619 N N . VAL A 1 600 ? -12.520 -5.137 20.796 1.00 98.12 600 VAL A N 1
ATOM 4620 C CA . VAL A 1 600 ? -12.533 -4.977 19.342 1.00 98.12 600 VAL A CA 1
ATOM 4621 C C . VAL A 1 600 ? -13.980 -4.812 18.879 1.00 98.12 600 VAL A C 1
ATOM 4623 O O . VAL A 1 600 ? -14.884 -5.276 19.576 1.00 98.12 600 VAL A O 1
ATOM 4626 N N . PRO A 1 601 ? -14.241 -4.165 17.734 1.00 98.19 601 PRO A N 1
ATOM 4627 C CA . PRO A 1 601 ? -15.578 -4.161 17.154 1.00 98.19 601 PRO A CA 1
ATOM 4628 C C . PRO A 1 601 ? -15.982 -5.587 16.771 1.00 98.19 601 PRO A C 1
ATOM 4630 O O . PRO A 1 601 ? -15.141 -6.344 16.295 1.00 98.19 601 PRO A O 1
ATOM 4633 N N . VAL A 1 602 ? -17.239 -5.959 16.954 1.00 98.06 602 VAL A N 1
ATOM 4634 C CA . VAL A 1 602 ? -17.819 -7.252 16.579 1.00 98.06 602 VAL A CA 1
ATOM 4635 C C . VAL A 1 602 ? -19.164 -7.018 15.894 1.00 98.06 602 VAL A C 1
ATOM 4637 O O . VAL A 1 602 ? -19.890 -6.085 16.239 1.00 98.06 602 VAL A O 1
ATOM 4640 N N . VAL A 1 603 ? -19.484 -7.833 14.889 1.00 98.00 603 VAL A N 1
ATOM 4641 C CA . VAL A 1 603 ? -20.786 -7.788 14.208 1.00 98.00 603 VAL A CA 1
ATOM 4642 C C . VAL A 1 603 ? -21.793 -8.589 15.029 1.00 98.00 603 VAL A C 1
ATOM 4644 O O . VAL A 1 603 ? -21.516 -9.724 15.418 1.00 98.00 603 VAL A O 1
ATOM 4647 N N . CYS A 1 604 ? -22.966 -8.012 15.288 1.00 98.31 604 CYS A N 1
ATOM 4648 C CA . CYS A 1 604 ? -24.048 -8.720 15.962 1.00 98.31 604 CYS A CA 1
ATOM 4649 C C . CYS A 1 604 ? -24.690 -9.740 15.009 1.00 98.31 604 CYS A C 1
ATOM 4651 O O . CYS A 1 604 ? -25.324 -9.361 14.024 1.00 98.31 604 CYS A O 1
ATOM 4653 N N . LEU A 1 605 ? -24.568 -11.035 15.318 1.00 97.19 605 LEU A N 1
ATOM 4654 C CA . LEU A 1 605 ? -25.163 -12.105 14.502 1.00 97.19 605 LEU A CA 1
ATOM 4655 C C . LEU A 1 605 ? -26.697 -12.175 14.611 1.00 97.19 605 LEU A C 1
ATOM 4657 O O . LEU A 1 605 ? -27.316 -12.906 13.850 1.00 97.19 605 LEU A O 1
ATOM 4661 N N . LEU A 1 606 ? -27.320 -11.428 15.532 1.00 97.38 606 LEU A N 1
ATOM 4662 C CA . LEU A 1 606 ? -28.780 -11.275 15.569 1.00 97.38 606 LEU A CA 1
ATOM 4663 C C . LEU A 1 606 ? -29.269 -10.217 14.569 1.00 97.38 606 LEU A C 1
ATOM 4665 O O . LEU A 1 606 ? -30.332 -10.392 13.984 1.00 97.38 606 LEU A O 1
ATOM 4669 N N . CYS A 1 607 ? -28.498 -9.144 14.341 1.00 98.12 607 CYS A N 1
ATOM 4670 C CA . CYS A 1 607 ? -28.794 -8.170 13.284 1.00 98.12 607 CYS A CA 1
ATOM 4671 C C . CYS A 1 607 ? -28.494 -8.731 11.888 1.00 98.12 607 CYS A C 1
ATOM 4673 O O . CYS A 1 607 ? -29.181 -8.395 10.929 1.00 98.12 607 CYS A O 1
ATOM 4675 N N . TYR A 1 608 ? -27.453 -9.561 11.780 1.00 97.44 608 TYR A N 1
ATOM 4676 C CA . TYR A 1 608 ? -26.954 -10.106 10.517 1.00 97.44 608 TYR A CA 1
ATOM 4677 C C . TYR A 1 608 ? -26.835 -11.636 10.609 1.00 97.44 608 TYR A C 1
ATOM 4679 O O . TYR A 1 608 ? -25.725 -12.159 10.755 1.00 97.44 608 TYR A O 1
ATOM 4687 N N . PRO A 1 609 ? -27.967 -12.364 10.555 1.00 95.25 609 PRO A N 1
ATOM 4688 C CA . PRO A 1 609 ? -28.002 -13.816 10.753 1.00 95.25 609 PRO A CA 1
ATOM 4689 C C . PRO A 1 609 ? -27.238 -14.600 9.679 1.00 95.25 609 PRO A C 1
ATOM 4691 O O . PRO A 1 609 ? -26.676 -15.651 9.980 1.00 95.25 609 PRO A O 1
ATOM 4694 N N . ASP A 1 610 ? -27.119 -14.056 8.464 1.00 94.56 610 ASP A N 1
ATOM 4695 C CA . ASP A 1 610 ? -26.326 -14.646 7.372 1.00 94.56 610 ASP A CA 1
ATOM 4696 C C . ASP A 1 610 ? -24.805 -14.568 7.614 1.00 94.56 610 ASP A C 1
ATOM 4698 O O . ASP A 1 610 ? -23.997 -15.053 6.816 1.00 94.56 610 ASP A O 1
ATOM 4702 N N . GLY A 1 611 ? -24.397 -13.941 8.719 1.00 91.75 611 GLY A N 1
ATOM 4703 C CA . GLY A 1 611 ? -23.011 -13.677 9.048 1.00 91.75 611 GLY A CA 1
ATOM 4704 C C . GLY A 1 611 ? -22.395 -12.585 8.175 1.00 91.75 611 GLY A C 1
ATOM 4705 O O . GLY A 1 611 ? -23.031 -11.924 7.355 1.00 91.75 611 GLY A O 1
ATOM 4706 N N . HIS A 1 612 ? -21.101 -12.363 8.377 1.00 93.06 612 HIS A N 1
ATOM 4707 C CA . HIS A 1 612 ? -20.371 -11.314 7.674 1.00 93.06 612 HIS A CA 1
ATOM 4708 C C . HIS A 1 612 ? -19.800 -11.876 6.373 1.00 93.06 612 HIS A C 1
ATOM 4710 O O . HIS A 1 612 ? -18.837 -12.622 6.438 1.00 93.06 612 HIS A O 1
ATOM 4716 N N . LYS A 1 613 ? -20.354 -11.593 5.190 1.00 94.75 613 LYS A N 1
ATOM 4717 C CA . LYS A 1 613 ? -19.826 -12.136 3.915 1.00 94.75 613 LYS A CA 1
ATOM 4718 C C . LYS A 1 613 ? -18.448 -11.547 3.570 1.00 94.75 613 LYS A C 1
ATOM 4720 O O . LYS A 1 613 ? -18.120 -10.439 3.998 1.00 94.75 613 LYS A O 1
ATOM 4725 N N . ARG A 1 614 ? -17.613 -12.276 2.818 1.00 92.06 614 ARG A N 1
ATOM 4726 C CA . ARG A 1 614 ? -16.290 -11.784 2.369 1.00 92.06 614 ARG A CA 1
ATOM 4727 C C . ARG A 1 614 ? -16.457 -10.481 1.577 1.00 92.06 614 ARG A C 1
ATOM 4729 O O . ARG A 1 614 ? -17.437 -10.346 0.858 1.00 92.06 614 ARG A O 1
ATOM 4736 N N . ASN A 1 615 ? -15.538 -9.533 1.749 1.00 89.06 615 ASN A N 1
ATOM 4737 C CA . ASN A 1 615 ? -15.528 -8.208 1.111 1.00 89.06 615 ASN A CA 1
ATOM 4738 C C . ASN A 1 615 ? -16.753 -7.319 1.393 1.00 89.06 615 ASN A C 1
ATOM 4740 O O . ASN A 1 615 ? -16.836 -6.212 0.873 1.00 89.06 615 ASN A O 1
ATOM 4744 N N . SER A 1 616 ? -17.673 -7.742 2.263 1.00 94.44 616 SER A N 1
ATOM 4745 C CA . SER A 1 616 ? -18.795 -6.903 2.680 1.00 94.44 616 SER A CA 1
ATOM 4746 C C . SER A 1 616 ? -18.425 -6.039 3.886 1.00 94.44 616 SER A C 1
ATOM 4748 O O . SER A 1 616 ? -17.610 -6.425 4.735 1.00 94.44 616 SER A O 1
ATOM 4750 N N . VAL A 1 617 ? -19.029 -4.855 3.961 1.00 96.81 617 VAL A N 1
ATOM 4751 C CA . VAL A 1 617 ? -18.923 -3.945 5.105 1.00 96.81 617 VAL A CA 1
ATOM 4752 C C . VAL A 1 617 ? -20.196 -4.063 5.926 1.00 96.81 617 VAL A C 1
ATOM 4754 O O . VAL A 1 617 ? -21.279 -3.848 5.393 1.00 96.81 617 VAL A O 1
ATOM 4757 N N . LEU A 1 618 ? -20.069 -4.375 7.215 1.00 97.50 618 LEU A N 1
ATOM 4758 C CA . LEU A 1 618 ? -21.202 -4.423 8.137 1.00 97.50 618 LEU A CA 1
ATOM 4759 C C . LEU A 1 618 ? -20.977 -3.493 9.336 1.00 97.50 618 LEU A C 1
ATOM 4761 O O . LEU A 1 618 ? -19.847 -3.414 9.839 1.00 97.50 618 LEU A O 1
ATOM 4765 N N . PRO A 1 619 ? -22.031 -2.815 9.828 1.00 97.88 619 PRO A N 1
ATOM 4766 C CA . PRO A 1 619 ? -22.011 -2.144 11.121 1.00 97.88 619 PRO A CA 1
ATOM 4767 C C . PRO A 1 619 ? -21.558 -3.089 12.235 1.00 97.88 619 PRO A C 1
ATOM 4769 O O . PRO A 1 619 ? -21.924 -4.266 12.266 1.00 97.88 619 PRO A O 1
ATOM 4772 N N . ALA A 1 620 ? -20.747 -2.570 13.150 1.00 98.19 620 ALA A N 1
ATOM 4773 C CA . ALA A 1 620 ? -20.196 -3.328 14.261 1.00 98.19 620 ALA A CA 1
ATOM 4774 C C . ALA A 1 620 ? -20.343 -2.553 15.573 1.00 98.19 620 ALA A C 1
ATOM 4776 O O . ALA A 1 620 ? -20.517 -1.336 15.594 1.00 98.19 620 ALA A O 1
ATOM 4777 N N . HIS A 1 621 ? -20.217 -3.264 16.687 1.00 98.06 621 HIS A N 1
ATOM 4778 C CA . HIS A 1 621 ? -20.239 -2.685 18.025 1.00 98.06 621 HIS A CA 1
ATOM 4779 C C . HIS A 1 621 ? -18.973 -3.087 18.763 1.00 98.06 621 HIS A C 1
ATOM 4781 O O . HIS A 1 621 ? -18.516 -4.220 18.644 1.00 98.06 621 HIS A O 1
ATOM 4787 N N . TRP A 1 622 ? -18.384 -2.182 19.540 1.00 98.44 622 TRP A N 1
ATOM 4788 C CA . TRP A 1 622 ? -17.285 -2.553 20.430 1.00 98.44 622 TRP A CA 1
ATOM 4789 C C . TRP A 1 622 ? -17.721 -3.699 21.341 1.00 98.44 622 TRP A C 1
ATOM 4791 O O . TRP A 1 622 ? -18.829 -3.663 21.873 1.00 98.44 622 TRP A O 1
ATOM 4801 N N . ARG A 1 623 ? -16.860 -4.706 21.529 1.00 98.25 623 ARG A N 1
ATOM 4802 C CA . ARG A 1 623 ? -17.148 -5.890 22.352 1.00 98.25 623 ARG A CA 1
ATOM 4803 C C . ARG A 1 623 ? -17.767 -5.511 23.697 1.00 98.25 623 ARG A C 1
ATOM 4805 O O . ARG A 1 623 ? -18.745 -6.119 24.117 1.00 98.25 623 ARG A O 1
ATOM 4812 N N . TYR A 1 624 ? -17.228 -4.480 24.340 1.00 98.06 624 TYR A N 1
ATOM 4813 C CA . TYR A 1 624 ? -17.700 -4.008 25.642 1.00 98.06 624 TYR A CA 1
ATOM 4814 C C . TYR A 1 624 ? -19.099 -3.372 25.603 1.00 98.06 624 TYR A C 1
ATOM 4816 O O . TYR A 1 624 ? -19.802 -3.396 26.608 1.00 98.06 624 TYR A O 1
ATOM 4824 N N . ASN A 1 625 ? -19.539 -2.879 24.443 1.00 98.00 625 ASN A N 1
ATOM 4825 C CA . ASN A 1 625 ? -20.866 -2.293 24.235 1.00 98.00 625 ASN A CA 1
ATOM 4826 C C . ASN A 1 625 ? -21.914 -3.323 23.793 1.00 98.00 625 ASN A C 1
ATOM 4828 O O . ASN A 1 625 ? -23.100 -2.998 23.754 1.00 98.00 625 ASN A O 1
ATOM 4832 N N . MET A 1 626 ? -21.518 -4.557 23.459 1.00 97.94 626 MET A N 1
ATOM 4833 C CA . MET A 1 626 ? -22.462 -5.592 23.023 1.00 97.94 626 MET A CA 1
ATOM 4834 C C . MET A 1 626 ? -23.604 -5.852 24.016 1.00 97.94 626 MET A C 1
ATOM 4836 O O . MET A 1 626 ? -24.737 -5.972 23.554 1.00 97.94 626 MET A O 1
ATOM 4840 N N . PRO A 1 627 ? -23.393 -5.890 25.351 1.00 97.88 627 PRO A N 1
ATOM 4841 C CA . PRO A 1 627 ? -24.503 -6.031 26.292 1.00 97.88 627 PRO A CA 1
ATOM 4842 C C . PRO A 1 627 ? -25.562 -4.928 26.158 1.00 97.88 627 PRO A C 1
ATOM 4844 O O . PRO A 1 627 ? -26.751 -5.231 26.216 1.00 97.88 627 PRO A O 1
ATOM 4847 N N . LEU A 1 628 ? -25.132 -3.676 25.948 1.00 97.50 628 LEU A N 1
ATOM 4848 C CA . LEU A 1 628 ? -26.015 -2.516 25.791 1.00 97.50 628 LEU A CA 1
ATOM 4849 C C . LEU A 1 628 ? -26.764 -2.551 24.453 1.00 97.50 628 LEU A C 1
ATOM 4851 O O . LEU A 1 628 ? -27.960 -2.262 24.393 1.00 97.50 628 LEU A O 1
ATOM 4855 N N . HIS A 1 629 ? -26.080 -2.942 23.375 1.00 97.88 629 HIS A N 1
ATOM 4856 C CA . HIS A 1 629 ? -26.717 -3.154 22.076 1.00 97.88 629 HIS A CA 1
ATOM 4857 C C . HIS A 1 629 ? -27.792 -4.250 22.156 1.00 97.88 629 HIS A C 1
ATOM 4859 O O . HIS A 1 629 ? -28.919 -4.029 21.723 1.00 97.88 629 HIS A O 1
ATOM 4865 N N . LEU A 1 630 ? -27.485 -5.393 22.779 1.00 98.25 630 LEU A N 1
ATOM 4866 C CA . LEU A 1 630 ? -28.445 -6.485 22.945 1.00 98.25 630 LEU A CA 1
ATOM 4867 C C . LEU A 1 630 ? -29.657 -6.066 23.784 1.00 98.25 630 LEU A C 1
ATOM 4869 O O . LEU A 1 630 ? -30.779 -6.358 23.393 1.00 98.25 630 LEU A O 1
ATOM 4873 N N . SER A 1 631 ? -29.467 -5.352 24.899 1.00 97.56 631 SER A N 1
ATOM 4874 C CA . SER A 1 631 ? -30.602 -4.918 25.729 1.00 97.56 631 SER A CA 1
ATOM 4875 C C . SER A 1 631 ? -31.524 -3.917 25.030 1.00 97.56 631 SER A C 1
ATOM 4877 O O . SER A 1 631 ? -32.704 -3.869 25.351 1.00 97.56 631 SER A O 1
ATOM 4879 N N . SER A 1 632 ? -30.996 -3.114 24.102 1.00 97.56 632 SER A N 1
ATOM 4880 C CA . SER A 1 632 ? -31.765 -2.084 23.390 1.00 97.56 632 SER A CA 1
ATOM 4881 C C . SER A 1 632 ? -32.399 -2.585 22.090 1.00 97.56 632 SER A C 1
ATOM 4883 O O . SER A 1 632 ? -33.540 -2.240 21.806 1.00 97.56 632 SER A O 1
ATOM 4885 N N . HIS A 1 633 ? -31.685 -3.398 21.307 1.00 97.94 633 HIS A N 1
ATOM 4886 C CA . HIS A 1 633 ? -32.112 -3.824 19.966 1.00 97.94 633 HIS A CA 1
ATOM 4887 C C . HIS A 1 633 ? -32.613 -5.273 19.916 1.00 97.94 633 HIS A C 1
ATOM 4889 O O . HIS A 1 633 ? -33.294 -5.654 18.968 1.00 97.94 633 HIS A O 1
ATOM 4895 N N . HIS A 1 634 ? -32.293 -6.082 20.928 1.00 97.81 634 HIS A N 1
ATOM 4896 C CA . HIS A 1 634 ? -32.697 -7.486 21.029 1.00 97.81 634 HIS A CA 1
ATOM 4897 C C . HIS A 1 634 ? -33.247 -7.822 22.433 1.00 97.81 634 HIS A C 1
ATOM 4899 O O . HIS A 1 634 ? -32.760 -8.763 23.067 1.00 97.81 634 HIS A O 1
ATOM 4905 N N . PRO A 1 635 ? -34.256 -7.080 22.940 1.00 98.00 635 PRO A N 1
ATOM 4906 C CA . PRO A 1 635 ? -34.774 -7.248 24.304 1.00 98.00 635 PRO A CA 1
ATOM 4907 C C . PRO A 1 635 ? -35.402 -8.629 24.561 1.00 98.00 635 PRO A C 1
ATOM 4909 O O . PRO A 1 635 ? -35.509 -9.057 25.710 1.00 98.00 635 PRO A O 1
ATOM 4912 N N . ASP A 1 636 ? -35.767 -9.361 23.509 1.00 97.94 636 ASP A N 1
ATOM 4913 C CA . ASP A 1 636 ? -36.299 -10.722 23.625 1.00 97.94 636 ASP A CA 1
ATOM 4914 C C . ASP A 1 636 ? -35.228 -11.758 23.985 1.00 97.94 636 ASP A C 1
ATOM 4916 O O . ASP A 1 636 ? -35.567 -12.877 24.369 1.00 97.94 636 ASP A O 1
ATOM 4920 N N . TYR A 1 637 ? -33.943 -11.417 23.864 1.00 98.25 637 TYR A N 1
ATOM 4921 C CA . TYR A 1 637 ? -32.833 -12.299 24.204 1.00 98.25 637 TYR A CA 1
ATOM 4922 C C . TYR A 1 637 ? -32.243 -11.937 25.562 1.00 98.25 637 TYR A C 1
ATOM 4924 O O . TYR A 1 637 ? -32.011 -10.769 25.888 1.00 98.25 637 TYR A O 1
ATOM 4932 N N . ALA A 1 638 ? -31.955 -12.966 26.352 1.00 97.56 638 ALA A N 1
ATOM 4933 C CA . ALA A 1 638 ? -31.227 -12.814 27.590 1.00 97.56 638 ALA A CA 1
ATOM 4934 C C . ALA A 1 638 ? -29.828 -12.250 27.290 1.00 97.56 638 ALA A C 1
ATOM 4936 O O . ALA A 1 638 ? -29.144 -12.688 26.370 1.00 97.56 638 ALA A O 1
ATOM 4937 N N . SER A 1 639 ? -29.373 -11.281 28.073 1.00 97.00 639 SER A N 1
ATOM 4938 C CA . SER A 1 639 ? -28.037 -10.695 27.958 1.00 97.00 639 SER A CA 1
ATOM 4939 C C . SER A 1 639 ? -27.498 -10.328 29.345 1.00 97.00 639 SER A C 1
ATOM 4941 O O . SER A 1 639 ? -28.252 -10.342 30.324 1.00 97.00 639 SER A O 1
ATOM 4943 N N . PRO A 1 640 ? -26.211 -9.956 29.481 1.00 95.94 640 PRO A N 1
ATOM 4944 C CA . PRO A 1 640 ? -25.670 -9.529 30.771 1.00 95.94 640 PRO A CA 1
ATOM 4945 C C . PRO A 1 640 ? -26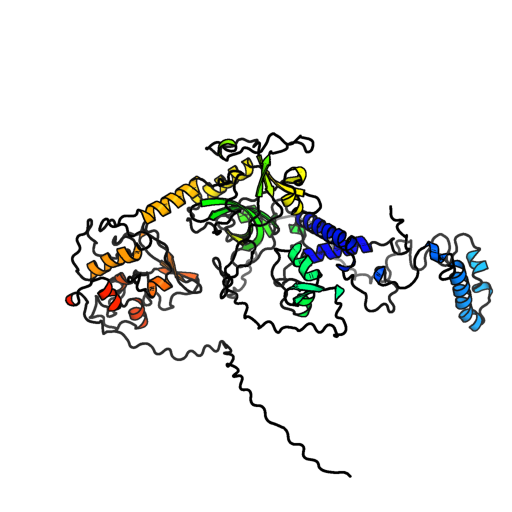.425 -8.353 31.414 1.00 95.94 640 PRO A C 1
ATOM 4947 O O . PRO A 1 640 ? -26.484 -8.290 32.642 1.00 95.94 640 PRO A O 1
ATOM 4950 N N . LEU A 1 641 ? -27.009 -7.460 30.601 1.00 96.06 641 LEU A N 1
ATOM 4951 C CA . LEU A 1 641 ? -27.829 -6.329 31.059 1.00 96.06 641 LEU A CA 1
ATOM 4952 C C . LEU A 1 641 ? -29.338 -6.619 31.046 1.00 96.06 641 LEU A C 1
ATOM 4954 O O . LEU A 1 641 ? -30.091 -5.899 31.691 1.00 96.06 641 LEU A O 1
ATOM 4958 N N . ASN A 1 642 ? -29.781 -7.680 30.370 1.00 96.56 642 ASN A N 1
ATOM 4959 C CA . ASN A 1 642 ? -31.178 -8.101 30.316 1.00 96.56 642 ASN A CA 1
ATOM 4960 C C . ASN A 1 642 ? -31.309 -9.592 30.654 1.00 96.56 642 ASN A C 1
ATOM 4962 O O . ASN A 1 642 ? -31.471 -10.436 29.779 1.00 96.56 642 ASN A O 1
ATOM 4966 N N . ARG A 1 643 ? -31.215 -9.950 31.936 1.00 96.31 643 ARG A N 1
ATOM 4967 C CA . ARG A 1 643 ? -31.229 -11.367 32.353 1.00 96.31 643 ARG A CA 1
ATOM 4968 C C . ARG A 1 643 ? -32.587 -12.058 32.185 1.00 96.31 643 ARG A C 1
ATOM 4970 O O . ARG A 1 643 ? -32.635 -13.280 32.269 1.00 96.31 643 ARG A O 1
ATOM 4977 N N . LEU A 1 644 ? -33.658 -11.290 31.976 1.00 95.75 644 LEU A N 1
ATOM 4978 C CA . LEU A 1 644 ? -35.041 -11.771 31.886 1.00 95.75 644 LEU A CA 1
ATOM 4979 C C . LEU A 1 644 ? -35.540 -11.914 30.441 1.00 95.75 644 LEU A C 1
ATOM 4981 O O . LEU A 1 644 ? -36.732 -12.126 30.239 1.00 95.75 644 LEU A O 1
ATOM 4985 N N . GLY A 1 645 ? -34.658 -11.785 29.444 1.00 95.69 645 GLY A N 1
ATOM 4986 C CA . GLY A 1 645 ? -35.035 -12.010 28.051 1.00 95.69 645 GLY A CA 1
ATOM 4987 C C . GLY A 1 645 ? -35.652 -13.399 27.860 1.00 95.69 645 GLY A C 1
ATOM 4988 O O . GLY A 1 645 ? -35.167 -14.384 28.422 1.00 95.69 645 GLY A O 1
ATOM 4989 N N . ALA A 1 646 ? -36.734 -13.460 27.083 1.00 96.75 646 ALA A N 1
ATOM 4990 C CA . ALA A 1 646 ? -37.539 -14.665 26.891 1.00 96.75 646 ALA A CA 1
ATOM 4991 C C . ALA A 1 646 ? -36.748 -15.824 26.261 1.00 96.75 646 ALA A C 1
ATOM 4993 O O . ALA A 1 646 ? -37.031 -16.990 26.532 1.00 96.75 646 ALA A O 1
ATOM 4994 N N . ASN A 1 647 ? -35.748 -15.504 25.439 1.00 97.75 647 ASN A N 1
ATOM 4995 C CA . ASN A 1 647 ? -34.928 -16.465 24.716 1.00 97.75 647 ASN A CA 1
ATOM 4996 C C . ASN A 1 647 ? -33.493 -16.488 25.261 1.00 97.75 647 ASN A C 1
ATOM 4998 O O . ASN A 1 647 ? -32.919 -15.429 25.519 1.00 97.75 647 ASN A O 1
ATOM 5002 N N . PRO A 1 648 ? -32.855 -17.662 25.392 1.00 97.69 648 PRO A N 1
ATOM 5003 C CA . PRO A 1 648 ? -31.438 -17.730 25.737 1.00 97.69 648 PRO A CA 1
ATOM 5004 C C . PRO A 1 648 ? -30.572 -17.128 24.618 1.00 97.69 648 PRO A C 1
ATOM 5006 O O . PRO A 1 648 ? -30.901 -17.236 23.435 1.00 97.69 648 PRO A O 1
ATOM 5009 N N . LEU A 1 649 ? -29.439 -16.513 24.970 1.00 98.12 649 LEU A N 1
ATOM 5010 C CA . LEU A 1 649 ? -28.551 -15.890 23.982 1.00 98.12 649 LEU A CA 1
ATOM 5011 C C . LEU A 1 649 ? -27.883 -16.958 23.103 1.00 98.12 649 LEU A C 1
ATOM 5013 O O . LEU A 1 649 ? -27.310 -17.899 23.659 1.00 98.12 649 LEU A O 1
ATOM 5017 N N . PRO A 1 650 ? -27.858 -16.833 21.764 1.00 97.81 650 PRO A N 1
ATOM 5018 C CA . PRO A 1 650 ? -27.150 -17.796 20.930 1.00 97.81 650 PRO A CA 1
ATOM 5019 C C . PRO A 1 650 ? -25.665 -17.893 21.296 1.00 97.81 650 PRO A C 1
ATOM 5021 O O . PRO A 1 650 ? -24.982 -16.874 21.432 1.00 97.81 650 PRO A O 1
ATOM 5024 N N . HIS A 1 651 ? -25.145 -19.121 21.392 1.00 96.88 651 HIS A N 1
ATOM 5025 C CA . HIS A 1 651 ? -23.759 -19.382 21.793 1.00 96.88 651 HIS A CA 1
ATOM 5026 C C . HIS A 1 651 ? -22.734 -18.583 20.974 1.00 96.88 651 HIS A C 1
ATOM 5028 O O . HIS A 1 651 ? -21.806 -18.011 21.532 1.00 96.88 651 HIS A O 1
ATOM 5034 N N . ALA A 1 652 ? -22.914 -18.485 19.653 1.00 95.94 652 ALA A N 1
ATOM 5035 C CA . ALA A 1 652 ? -21.998 -17.742 18.783 1.00 95.94 652 ALA A CA 1
ATOM 5036 C C . ALA A 1 652 ? -21.960 -16.232 19.095 1.00 95.94 652 ALA A C 1
ATOM 5038 O O . ALA A 1 652 ? -20.891 -15.622 19.064 1.00 95.94 652 ALA A O 1
ATOM 5039 N N . VAL A 1 653 ? -23.108 -15.636 19.444 1.00 97.31 653 VAL A N 1
ATOM 5040 C CA . VAL A 1 653 ? -23.190 -14.228 19.865 1.00 97.31 653 VAL A CA 1
ATOM 5041 C C . VAL A 1 653 ? -22.468 -14.057 21.197 1.00 97.31 653 VAL A C 1
ATOM 5043 O O . VAL A 1 653 ? -21.620 -13.173 21.315 1.00 97.31 653 VAL A O 1
ATOM 5046 N N . TRP A 1 654 ? -22.727 -14.947 22.161 1.00 97.69 654 TRP A N 1
ATOM 5047 C CA . TRP A 1 654 ? -22.051 -14.952 23.460 1.00 97.69 654 TRP A CA 1
ATOM 5048 C C . TRP A 1 654 ? -20.525 -15.066 23.332 1.00 97.69 654 TRP A C 1
ATOM 5050 O O . TRP A 1 654 ? -19.802 -14.245 23.892 1.00 97.69 654 TRP A O 1
ATOM 5060 N N . GLU A 1 655 ? -20.021 -16.012 22.538 1.00 96.44 655 GLU A N 1
ATOM 5061 C CA . GLU A 1 655 ? -18.582 -16.208 22.307 1.00 96.44 655 GLU A CA 1
ATOM 5062 C C . GLU A 1 655 ? -17.895 -14.966 21.730 1.00 96.44 655 GLU A C 1
ATOM 5064 O O . GLU A 1 655 ? -16.753 -14.670 22.082 1.00 96.44 655 GLU A O 1
ATOM 5069 N N . SER A 1 656 ? -18.589 -14.214 20.872 1.00 95.25 656 SER A N 1
ATOM 5070 C CA . SER A 1 656 ? -18.048 -12.983 20.286 1.00 95.25 656 SER A CA 1
ATOM 5071 C C . SER A 1 656 ? -17.927 -11.831 21.295 1.00 95.25 656 SER A C 1
ATOM 5073 O O . SER A 1 656 ? -17.065 -10.959 21.138 1.00 95.25 656 SER A O 1
ATOM 5075 N N . MET A 1 657 ? -18.768 -11.831 22.339 1.00 96.31 657 MET A N 1
ATOM 5076 C CA . MET A 1 657 ? -18.866 -10.733 23.303 1.00 96.31 657 MET A CA 1
ATOM 5077 C C . MET A 1 657 ? -18.281 -11.029 24.688 1.00 96.31 657 MET A C 1
ATOM 5079 O O . MET A 1 657 ? -18.028 -10.089 25.442 1.00 96.31 657 MET A O 1
ATOM 5083 N N . LYS A 1 658 ? -18.089 -12.304 25.047 1.00 96.12 658 LYS A N 1
ATOM 5084 C CA . LYS A 1 658 ? -17.662 -12.690 26.394 1.00 96.12 658 LYS A CA 1
ATOM 5085 C C . LYS A 1 658 ? -16.307 -12.078 26.754 1.00 96.12 658 LYS A C 1
ATOM 5087 O O . LYS A 1 658 ? -15.394 -11.988 25.927 1.00 96.12 658 LYS A O 1
ATOM 5092 N N . LEU A 1 659 ? -16.184 -11.687 28.016 1.00 96.12 659 LEU A N 1
ATOM 5093 C CA . LEU A 1 659 ? -14.932 -11.239 28.617 1.00 96.12 659 LEU A CA 1
ATOM 5094 C C . LEU A 1 659 ? -14.310 -12.414 29.361 1.00 96.12 659 LEU A C 1
ATOM 5096 O O . LEU A 1 659 ? -15.027 -13.195 29.982 1.00 96.12 659 LEU A O 1
ATOM 5100 N N . GLY A 1 660 ? -12.994 -12.580 29.242 1.00 94.56 660 GLY A N 1
ATOM 5101 C CA . GLY A 1 660 ? -12.288 -13.637 29.964 1.00 94.56 660 GLY A CA 1
ATOM 5102 C C . GLY A 1 660 ? -11.925 -13.195 31.379 1.00 94.56 660 GLY A C 1
ATOM 5103 O O . GLY A 1 660 ? -11.488 -12.061 31.565 1.00 94.56 660 GLY A O 1
ATOM 5104 N N . ASP A 1 661 ? -11.996 -14.106 32.349 1.00 95.19 661 ASP A N 1
ATOM 5105 C CA . ASP A 1 661 ? -11.592 -13.838 33.740 1.00 95.19 661 ASP A CA 1
ATOM 5106 C C . ASP A 1 661 ? -10.152 -13.302 33.832 1.00 95.19 661 ASP A C 1
ATOM 5108 O O . ASP A 1 661 ? -9.847 -12.414 34.629 1.00 95.19 661 ASP A O 1
ATOM 5112 N N . ASP A 1 662 ? -9.257 -13.806 32.976 1.00 94.44 662 ASP A N 1
ATOM 5113 C CA . ASP A 1 662 ? -7.870 -13.342 32.885 1.00 94.44 662 ASP A CA 1
ATOM 5114 C C . ASP A 1 662 ? -7.752 -11.901 32.379 1.00 94.44 662 ASP A C 1
ATOM 5116 O O . ASP A 1 662 ? -6.862 -11.173 32.820 1.00 94.44 662 ASP A O 1
ATOM 5120 N N . GLU A 1 663 ? -8.626 -11.480 31.463 1.00 96.62 663 GLU A N 1
ATOM 5121 C CA . GLU A 1 663 ? -8.661 -10.109 30.952 1.00 96.62 663 GLU A CA 1
ATOM 5122 C C . GLU A 1 663 ? -9.082 -9.146 32.066 1.00 96.62 663 GLU A C 1
ATOM 5124 O O . GLU A 1 663 ? -8.368 -8.184 32.349 1.00 96.62 663 GLU A O 1
ATOM 5129 N N . GLU A 1 664 ? -10.173 -9.456 32.772 1.00 97.31 664 GLU A N 1
ATOM 5130 C CA . GLU A 1 664 ? -10.667 -8.647 33.892 1.00 97.31 664 GLU A CA 1
ATOM 5131 C C . GLU A 1 664 ? -9.661 -8.593 35.047 1.00 97.31 664 GLU A C 1
ATOM 5133 O O . GLU A 1 664 ? -9.344 -7.515 35.559 1.00 97.31 664 GLU A O 1
ATOM 5138 N N . LYS A 1 665 ? -9.074 -9.739 35.414 1.00 96.94 665 LYS A N 1
ATOM 5139 C CA . LYS A 1 665 ? -8.046 -9.818 36.457 1.00 96.94 665 LYS A CA 1
ATOM 5140 C C . LYS A 1 665 ? -6.827 -8.962 36.116 1.00 96.94 665 LYS A C 1
ATOM 5142 O O . LYS A 1 665 ? -6.333 -8.233 36.973 1.00 96.94 665 LYS A O 1
ATOM 5147 N N . ARG A 1 666 ? -6.327 -9.038 34.879 1.00 95.88 666 ARG A N 1
ATOM 5148 C CA . ARG A 1 666 ? -5.139 -8.282 34.448 1.00 95.88 666 ARG A CA 1
ATOM 5149 C C . ARG A 1 666 ? -5.412 -6.787 34.271 1.00 95.88 666 ARG A C 1
ATOM 5151 O O . ARG A 1 666 ? -4.476 -6.007 34.398 1.00 95.88 666 ARG A O 1
ATOM 5158 N N . MET A 1 667 ? -6.659 -6.378 34.032 1.00 96.19 667 MET A N 1
ATOM 5159 C CA . MET A 1 667 ? -7.062 -4.962 34.058 1.00 96.19 667 MET A CA 1
ATOM 5160 C C . MET A 1 667 ? -7.309 -4.417 35.474 1.00 96.19 667 MET A C 1
ATOM 5162 O O . MET A 1 667 ? -7.641 -3.241 35.646 1.00 96.19 667 MET A O 1
ATOM 5166 N N . GLY A 1 668 ? -7.117 -5.247 36.504 1.00 96.56 668 GLY A N 1
ATOM 5167 C CA . GLY A 1 668 ? -7.275 -4.844 37.897 1.00 96.56 668 GLY A CA 1
ATOM 5168 C C . GLY A 1 668 ? -8.734 -4.698 38.321 1.00 96.56 668 GLY A C 1
ATOM 5169 O O . GLY A 1 668 ? -9.016 -3.922 39.228 1.00 96.56 668 GLY A O 1
ATOM 5170 N N . ILE A 1 669 ? -9.663 -5.417 37.680 1.00 98.12 669 ILE A N 1
ATOM 5171 C CA . ILE A 1 669 ? -11.059 -5.449 38.119 1.00 98.12 669 ILE A CA 1
ATOM 5172 C C . ILE A 1 669 ? -11.147 -6.266 39.421 1.00 98.12 669 ILE A C 1
ATOM 5174 O O . ILE A 1 669 ? -10.771 -7.444 39.430 1.00 98.12 669 ILE A O 1
ATOM 5178 N N . PRO A 1 670 ? -11.631 -5.688 40.538 1.00 97.88 670 PRO A N 1
ATOM 5179 C CA . PRO A 1 670 ? -11.822 -6.437 41.774 1.00 97.88 670 PRO A CA 1
ATOM 5180 C C . PRO A 1 670 ? -12.818 -7.581 41.572 1.00 97.88 670 PRO A C 1
ATOM 5182 O O . PRO A 1 670 ? -13.835 -7.414 40.904 1.00 97.88 670 PRO A O 1
ATOM 5185 N N . LYS A 1 671 ? -12.584 -8.735 42.211 1.00 97.00 671 LYS A N 1
ATOM 5186 C CA . LYS A 1 671 ? -13.476 -9.906 42.088 1.00 97.00 671 LYS A CA 1
ATOM 5187 C C . LYS A 1 671 ? -14.939 -9.602 42.438 1.00 97.00 671 LYS A C 1
ATOM 5189 O O . LYS A 1 671 ? -15.824 -10.201 41.849 1.00 97.00 671 LYS A O 1
ATOM 5194 N N . GLY A 1 672 ? -15.191 -8.677 43.369 1.00 97.19 672 GLY A N 1
ATOM 5195 C CA . GLY A 1 672 ? -16.551 -8.254 43.737 1.00 97.19 672 GLY A CA 1
ATOM 5196 C C . GLY A 1 672 ? -17.253 -7.391 42.680 1.00 97.19 672 GLY A C 1
ATOM 5197 O O . GLY A 1 672 ? -18.472 -7.268 42.709 1.00 97.19 672 GLY A O 1
ATOM 5198 N N . ASN A 1 673 ? -16.495 -6.818 41.745 1.00 97.50 673 ASN A N 1
ATOM 5199 C CA . ASN A 1 673 ? -16.998 -5.992 40.649 1.00 97.50 673 ASN A CA 1
ATOM 5200 C C . ASN A 1 673 ? -17.203 -6.798 39.358 1.00 97.50 673 ASN A C 1
ATOM 5202 O O . ASN A 1 673 ? -17.898 -6.333 38.455 1.00 97.50 673 ASN A O 1
ATOM 5206 N N . VAL A 1 674 ? -16.610 -7.993 39.260 1.00 96.88 674 VAL A N 1
ATOM 5207 C CA . VAL A 1 674 ? -16.868 -8.939 38.170 1.00 96.88 674 VAL A CA 1
ATOM 5208 C C . VAL A 1 674 ? -18.293 -9.484 38.329 1.00 96.88 674 VAL A C 1
ATOM 5210 O O . VAL A 1 674 ? -18.601 -10.087 39.360 1.00 96.88 674 VAL A O 1
ATOM 5213 N N . PRO A 1 675 ? -19.197 -9.281 37.354 1.00 94.62 675 PRO A N 1
ATOM 5214 C CA . PRO A 1 675 ? -20.541 -9.828 37.433 1.00 94.62 675 PRO A CA 1
ATOM 5215 C C . PRO A 1 675 ? -20.510 -11.352 37.499 1.00 94.62 675 PRO A C 1
ATOM 5217 O O . PRO A 1 675 ? -19.659 -11.994 36.888 1.00 94.62 675 PRO A O 1
ATOM 5220 N N . ALA A 1 676 ? -21.503 -11.939 38.168 1.00 94.25 676 ALA A N 1
ATOM 5221 C CA . ALA A 1 676 ? -21.702 -13.383 38.120 1.00 94.25 676 ALA A CA 1
ATOM 5222 C C . ALA A 1 676 ? -21.789 -13.873 36.664 1.00 94.25 676 ALA A C 1
ATOM 5224 O O . ALA A 1 676 ? -22.438 -13.217 35.838 1.00 94.25 676 ALA A O 1
ATOM 5225 N N . LEU A 1 677 ? -21.168 -15.029 36.397 1.00 93.25 677 LEU A N 1
ATOM 5226 C CA . LEU A 1 677 ? -21.126 -15.662 35.081 1.00 93.25 677 LEU A CA 1
ATOM 5227 C C . LEU A 1 677 ? -22.531 -15.714 34.471 1.00 93.25 677 LEU A C 1
ATOM 5229 O O . LEU A 1 677 ? -23.486 -16.170 35.103 1.00 93.25 677 LEU A O 1
ATOM 5233 N N . PHE A 1 678 ? -22.659 -15.220 33.243 1.00 95.94 678 PHE A N 1
ATOM 5234 C CA . PHE A 1 678 ? -23.918 -15.260 32.514 1.00 95.94 678 PHE A CA 1
ATOM 5235 C C . PHE A 1 678 ? -24.180 -16.689 32.021 1.00 95.94 678 PHE A C 1
ATOM 5237 O O . PHE A 1 678 ? -23.386 -17.236 31.261 1.00 95.94 678 PHE A O 1
ATOM 5244 N N . THR A 1 679 ? -25.277 -17.297 32.476 1.00 96.69 679 THR A N 1
ATOM 5245 C CA . THR A 1 679 ? -25.591 -18.715 32.228 1.00 96.69 679 THR A CA 1
ATOM 5246 C C . THR A 1 679 ? -26.729 -18.942 31.235 1.00 96.69 679 THR A C 1
ATOM 5248 O O . THR A 1 679 ? -26.882 -20.062 30.756 1.00 96.69 679 THR A O 1
ATOM 5251 N N . SER A 1 680 ? -27.516 -17.913 30.891 1.00 96.62 680 SER A N 1
ATOM 5252 C CA . SER A 1 680 ? -28.642 -18.028 29.945 1.00 96.62 680 SER A CA 1
ATOM 5253 C C . SER A 1 680 ? -28.158 -17.982 28.490 1.00 96.62 680 SER A C 1
ATOM 5255 O O . SER A 1 680 ? -28.455 -17.063 27.724 1.00 96.62 680 SER A O 1
ATOM 5257 N N . VAL A 1 681 ? -27.339 -18.968 28.129 1.00 97.31 681 VAL A N 1
ATOM 5258 C CA . VAL A 1 681 ? -26.744 -19.134 26.802 1.00 97.31 681 VAL A CA 1
ATOM 5259 C C . VAL A 1 681 ? -27.297 -20.418 26.197 1.00 97.31 681 VAL A C 1
ATOM 5261 O O . VAL A 1 681 ? -27.298 -21.467 26.840 1.00 97.31 681 VAL A O 1
ATOM 5264 N N . ALA A 1 682 ? -27.783 -20.338 24.961 1.00 96.88 682 ALA A N 1
ATOM 5265 C CA . ALA A 1 682 ? -28.229 -21.506 24.219 1.00 96.88 682 ALA A CA 1
ATOM 5266 C C . ALA A 1 682 ? -27.051 -22.482 24.048 1.00 96.88 682 ALA A C 1
ATOM 5268 O O . ALA A 1 682 ? -25.907 -22.033 23.912 1.00 96.88 682 ALA A O 1
ATOM 5269 N N . PRO A 1 683 ? -27.286 -23.804 24.028 1.00 95.94 683 PRO A N 1
ATOM 5270 C CA . PRO A 1 683 ? -26.218 -24.760 23.775 1.00 95.94 683 PRO A CA 1
ATOM 5271 C C . PRO A 1 683 ? -25.529 -24.440 22.446 1.00 95.94 683 PRO A C 1
ATOM 5273 O O . PRO A 1 683 ? -26.165 -23.980 21.493 1.00 95.94 683 PRO A O 1
ATOM 5276 N N . ALA A 1 684 ? -24.217 -24.679 22.383 1.00 94.19 684 ALA A N 1
ATOM 5277 C CA . ALA A 1 684 ? -23.496 -24.595 21.124 1.00 94.19 684 ALA A CA 1
ATOM 5278 C C . ALA A 1 684 ? -24.207 -25.500 20.116 1.00 94.19 684 ALA A C 1
ATOM 5280 O O . ALA A 1 684 ? -24.353 -26.701 20.359 1.00 94.19 684 ALA A O 1
ATOM 5281 N N . VAL A 1 685 ? -24.674 -24.919 19.008 1.00 89.88 685 VAL A N 1
ATOM 5282 C CA . VAL A 1 685 ? -25.171 -25.704 17.882 1.00 89.88 685 VAL A CA 1
ATOM 5283 C C . VAL A 1 685 ? -23.987 -26.556 17.463 1.00 89.88 685 VAL A C 1
ATOM 5285 O O . VAL A 1 685 ? -22.996 -26.024 16.958 1.00 89.88 685 VAL A O 1
ATOM 5288 N N . GLN A 1 686 ? -24.040 -27.856 17.769 1.00 82.44 686 GLN A N 1
ATOM 5289 C CA . GLN A 1 686 ? -23.077 -28.800 17.227 1.00 82.44 686 GLN A CA 1
ATOM 5290 C C . GLN A 1 686 ? -23.164 -28.587 15.730 1.00 82.44 686 GLN A C 1
ATOM 5292 O O . GLN A 1 686 ? -24.255 -28.716 15.172 1.00 82.44 686 GLN A O 1
ATOM 5297 N N . ALA A 1 687 ? -22.071 -28.122 15.125 1.00 68.25 687 ALA A N 1
ATOM 5298 C CA . ALA A 1 687 ? -22.006 -27.979 13.689 1.00 68.25 687 ALA A CA 1
ATOM 5299 C C . ALA A 1 687 ? -22.324 -29.369 13.148 1.00 68.25 687 ALA A C 1
ATOM 5301 O O . ALA A 1 687 ? -21.482 -30.260 13.217 1.00 68.25 687 ALA A O 1
ATOM 5302 N N . LEU A 1 688 ? -23.578 -29.579 12.736 1.00 51.38 688 LEU A N 1
ATOM 5303 C CA . LEU A 1 688 ? -23.962 -30.737 11.954 1.00 51.38 688 LEU A CA 1
ATOM 5304 C C . LEU A 1 688 ? -22.942 -30.735 10.840 1.00 51.38 688 LEU A C 1
ATOM 5306 O O . LEU A 1 688 ? -22.846 -29.710 10.161 1.00 51.38 688 LEU A O 1
ATOM 5310 N N . ASP A 1 689 ? -22.132 -31.794 10.781 1.00 44.72 689 ASP A N 1
ATOM 5311 C CA . ASP A 1 689 ? -21.059 -31.986 9.816 1.00 44.72 689 ASP A CA 1
ATOM 5312 C C . ASP A 1 689 ? -21.640 -31.693 8.432 1.00 44.72 689 ASP A C 1
ATOM 5314 O O . ASP A 1 689 ? -22.186 -32.559 7.749 1.00 44.72 689 ASP A O 1
ATOM 5318 N N . ARG A 1 690 ? -21.581 -30.425 8.021 1.00 45.09 690 ARG A N 1
ATOM 5319 C CA . ARG A 1 690 ? -21.752 -30.020 6.646 1.00 45.09 690 ARG A CA 1
ATOM 5320 C C . ARG A 1 690 ? -20.458 -30.489 6.032 1.00 45.09 690 ARG A C 1
ATOM 5322 O O . ARG A 1 690 ? -19.468 -29.762 5.977 1.00 45.09 690 ARG A O 1
ATOM 5329 N N . THR A 1 691 ? -20.460 -31.761 5.652 1.00 39.44 691 THR A N 1
ATOM 5330 C CA . THR A 1 691 ? -19.551 -32.316 4.670 1.00 39.44 691 THR A CA 1
ATOM 5331 C C . THR A 1 691 ? -19.838 -31.593 3.360 1.00 39.44 691 THR A C 1
ATOM 5333 O O . THR A 1 691 ? -20.418 -32.158 2.439 1.00 39.44 691 THR A O 1
ATOM 5336 N N . ASP A 1 692 ? -19.452 -30.320 3.283 1.00 39.06 692 ASP A N 1
ATOM 5337 C CA . ASP A 1 692 ? -19.125 -29.694 2.019 1.00 39.06 692 ASP A CA 1
ATOM 5338 C C . ASP A 1 692 ? -17.913 -30.473 1.518 1.00 39.06 692 ASP A C 1
ATOM 5340 O O . ASP A 1 692 ? -16.766 -30.256 1.917 1.00 39.06 692 ASP A O 1
ATOM 5344 N N . THR A 1 693 ? -18.196 -31.481 0.698 1.00 38.41 693 THR A N 1
ATOM 5345 C CA . THR A 1 693 ? -17.235 -32.264 -0.068 1.00 38.41 693 THR A CA 1
ATOM 5346 C C . THR A 1 693 ? -16.581 -31.378 -1.129 1.00 38.41 693 THR A C 1
ATOM 5348 O O . THR A 1 693 ? -16.681 -31.634 -2.321 1.00 38.41 693 THR A O 1
ATOM 5351 N N . LEU A 1 694 ? -15.875 -30.333 -0.705 1.00 39.12 694 LEU A N 1
ATOM 5352 C CA . LEU A 1 694 ? -14.794 -29.729 -1.470 1.00 39.12 694 LEU A CA 1
ATOM 5353 C C . LEU A 1 694 ? -13.510 -30.386 -0.972 1.00 39.12 694 LEU A C 1
ATOM 5355 O O . LEU A 1 694 ? -12.940 -30.032 0.061 1.00 39.12 694 LEU A O 1
ATOM 5359 N N . GLY A 1 695 ? -13.119 -31.444 -1.683 1.00 38.47 695 GLY A N 1
ATOM 5360 C CA . GLY A 1 695 ? -12.026 -32.339 -1.333 1.00 3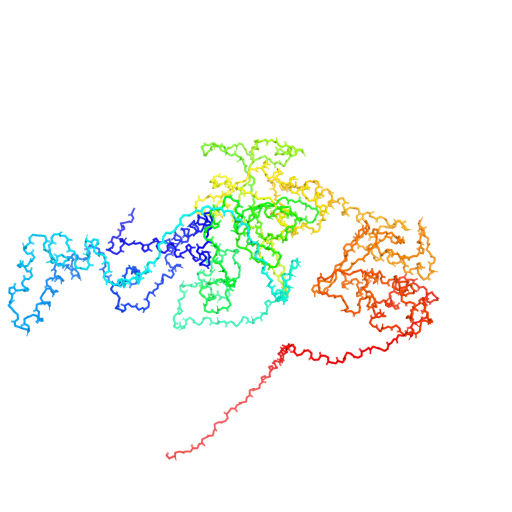8.47 695 GLY A CA 1
ATOM 5361 C C . GLY A 1 695 ? -10.693 -31.620 -1.133 1.00 38.47 695 GLY A C 1
ATOM 5362 O O . GLY A 1 695 ? -9.894 -31.492 -2.056 1.00 38.47 695 GLY A O 1
ATOM 5363 N N . LYS A 1 696 ? -10.379 -31.257 0.113 1.00 38.94 696 LYS A N 1
ATOM 5364 C CA . LYS A 1 696 ? -8.992 -31.080 0.549 1.00 38.94 696 LYS A CA 1
ATOM 5365 C C . LYS A 1 696 ? -8.373 -32.462 0.709 1.00 38.94 696 LYS A C 1
ATOM 5367 O O . LYS A 1 696 ? -8.501 -33.111 1.745 1.00 38.94 696 LYS A O 1
ATOM 5372 N N . ARG A 1 697 ? -7.706 -32.918 -0.352 1.00 35.28 697 ARG A N 1
ATOM 5373 C CA . ARG A 1 697 ? -6.886 -34.132 -0.382 1.00 35.28 697 ARG A CA 1
ATOM 5374 C C . ARG A 1 697 ? -5.745 -33.977 0.635 1.00 35.28 697 ARG A C 1
ATOM 5376 O O . ARG A 1 697 ? -4.690 -33.445 0.314 1.00 35.28 697 ARG A O 1
ATOM 5383 N N . LYS A 1 698 ? -5.960 -34.407 1.883 1.00 35.31 698 LYS A N 1
ATOM 5384 C CA . LYS A 1 698 ? -4.876 -34.601 2.856 1.00 35.31 698 LYS A CA 1
ATOM 5385 C C . LYS A 1 698 ? -3.976 -35.716 2.320 1.00 35.31 698 LYS A C 1
ATOM 5387 O O . LYS A 1 698 ? -4.383 -36.875 2.304 1.00 35.31 698 LYS A O 1
ATOM 5392 N N . GLN A 1 699 ? -2.778 -35.371 1.853 1.00 35.38 699 GLN A N 1
ATOM 5393 C CA . GLN A 1 699 ? -1.729 -36.363 1.635 1.00 35.38 699 GLN A CA 1
ATOM 5394 C C . GLN A 1 699 ? -1.341 -36.970 2.987 1.00 35.38 699 GLN A C 1
ATOM 5396 O O . GLN A 1 699 ? -1.089 -36.255 3.958 1.00 35.38 699 GLN A O 1
ATOM 5401 N N . ALA A 1 700 ? -1.354 -38.301 3.047 1.00 34.25 700 ALA A N 1
ATOM 5402 C CA . ALA A 1 700 ? -0.874 -39.063 4.188 1.00 34.25 700 ALA A CA 1
ATOM 5403 C C . ALA A 1 700 ? 0.650 -38.890 4.339 1.00 34.25 700 ALA A C 1
ATOM 5405 O O . ALA A 1 700 ? 1.350 -38.790 3.328 1.00 34.25 700 ALA A O 1
ATOM 5406 N N . PRO A 1 701 ? 1.186 -38.890 5.569 1.00 36.28 701 PRO A N 1
ATOM 5407 C CA . PRO A 1 701 ? 2.622 -38.829 5.784 1.00 36.28 701 PRO A CA 1
ATOM 5408 C C . PRO A 1 701 ? 3.249 -40.171 5.387 1.00 36.28 701 PRO A C 1
ATOM 5410 O O . PRO A 1 701 ? 2.951 -41.211 5.975 1.00 36.28 701 PRO A O 1
ATOM 5413 N N . THR A 1 702 ? 4.128 -40.165 4.387 1.00 34.56 702 THR A N 1
ATOM 5414 C CA . THR A 1 702 ? 4.984 -41.313 4.073 1.00 34.56 702 THR A CA 1
ATOM 5415 C C . THR A 1 702 ? 6.017 -41.496 5.179 1.00 34.56 702 THR A C 1
ATOM 5417 O O . THR A 1 702 ? 6.980 -40.739 5.281 1.00 34.56 702 THR A O 1
ATOM 5420 N N . ALA A 1 703 ? 5.809 -42.520 6.006 1.00 34.53 703 ALA A N 1
ATOM 5421 C CA . ALA A 1 703 ? 6.805 -43.032 6.932 1.00 34.53 703 ALA A CA 1
ATOM 5422 C C . ALA A 1 703 ? 7.898 -43.777 6.149 1.00 34.53 703 ALA A C 1
ATOM 5424 O O . ALA A 1 703 ? 7.634 -44.780 5.486 1.00 34.53 703 ALA A O 1
ATOM 5425 N N . ALA A 1 704 ? 9.133 -43.289 6.234 1.00 38.84 704 ALA A N 1
ATOM 5426 C CA . ALA A 1 704 ? 10.311 -44.031 5.817 1.00 38.84 704 ALA A CA 1
ATOM 5427 C C . ALA A 1 704 ? 10.702 -45.005 6.939 1.00 38.84 704 ALA A C 1
ATOM 5429 O O . ALA A 1 704 ? 11.199 -44.588 7.983 1.00 38.84 704 ALA A O 1
ATOM 5430 N N . SER A 1 705 ? 10.497 -46.305 6.724 1.00 35.94 705 SER A N 1
ATOM 5431 C CA . SER A 1 705 ? 11.148 -47.357 7.507 1.00 35.94 705 SER A CA 1
ATOM 5432 C C . SER A 1 705 ? 12.059 -48.163 6.590 1.00 35.94 705 SER A C 1
ATOM 5434 O O . SER A 1 705 ? 11.591 -48.898 5.719 1.00 35.94 705 SER A O 1
ATOM 5436 N N . GLY A 1 706 ? 13.367 -48.020 6.789 1.00 38.47 706 GLY A N 1
ATOM 5437 C CA . GLY A 1 706 ? 14.348 -48.942 6.242 1.00 38.47 706 GLY A CA 1
ATOM 5438 C C . GLY A 1 706 ? 14.300 -50.277 6.982 1.00 38.47 706 GLY A C 1
ATOM 5439 O O . GLY A 1 706 ? 14.238 -50.310 8.207 1.00 38.47 706 GLY A O 1
ATOM 5440 N N . ALA A 1 707 ? 14.376 -51.376 6.236 1.00 32.72 707 ALA A N 1
ATOM 5441 C CA . ALA A 1 707 ? 14.849 -52.655 6.747 1.00 32.72 707 ALA A CA 1
ATOM 5442 C C . ALA A 1 707 ? 15.412 -53.483 5.588 1.00 32.72 707 ALA A C 1
ATOM 5444 O O . ALA A 1 707 ? 14.701 -53.894 4.671 1.00 32.72 707 ALA A O 1
ATOM 5445 N N . ALA A 1 708 ? 16.723 -53.700 5.640 1.00 41.88 708 ALA A N 1
ATOM 5446 C CA . ALA A 1 708 ? 17.448 -54.620 4.789 1.00 41.88 708 ALA A CA 1
ATOM 5447 C C . ALA A 1 708 ? 17.021 -56.068 5.078 1.00 41.88 708 ALA A C 1
ATOM 5449 O O . ALA A 1 708 ? 17.012 -56.494 6.232 1.00 41.88 708 ALA A O 1
ATOM 5450 N N . ALA A 1 709 ? 16.756 -56.855 4.034 1.00 33.38 709 ALA A N 1
ATOM 5451 C CA . ALA A 1 709 ? 16.669 -58.306 4.150 1.00 33.38 709 ALA A CA 1
ATOM 5452 C C . ALA A 1 709 ? 17.283 -58.997 2.924 1.00 33.38 709 ALA A C 1
ATOM 5454 O O . ALA A 1 709 ? 16.780 -58.933 1.804 1.00 33.38 709 ALA A O 1
ATOM 5455 N N . ARG A 1 710 ? 18.407 -59.668 3.200 1.00 38.41 710 ARG A N 1
ATOM 5456 C CA . ARG A 1 710 ? 19.119 -60.660 2.385 1.00 38.41 710 ARG A CA 1
ATOM 5457 C C . ARG A 1 710 ? 18.170 -61.582 1.608 1.00 38.41 710 ARG A C 1
ATOM 5459 O O . ARG A 1 710 ? 17.378 -62.302 2.214 1.00 38.41 710 ARG A O 1
ATOM 5466 N N . ARG A 1 711 ? 18.356 -61.679 0.288 1.00 31.84 711 ARG A N 1
ATOM 5467 C CA . ARG A 1 711 ? 17.778 -62.750 -0.536 1.00 31.84 711 ARG A CA 1
ATOM 5468 C C . ARG A 1 711 ? 18.766 -63.916 -0.626 1.00 31.84 711 ARG A C 1
ATOM 5470 O O . ARG A 1 711 ? 19.843 -63.780 -1.198 1.00 31.84 711 ARG A O 1
ATOM 5477 N N . LYS A 1 712 ? 18.387 -65.050 -0.029 1.00 31.95 712 LYS A N 1
ATOM 5478 C CA . LYS A 1 712 ? 19.001 -66.363 -0.256 1.00 31.95 712 LYS A CA 1
ATOM 5479 C C . LYS A 1 712 ? 18.657 -66.841 -1.667 1.00 31.95 712 LYS A C 1
ATOM 5481 O O . LYS A 1 712 ? 17.498 -66.809 -2.072 1.00 31.95 712 LYS A O 1
ATOM 5486 N N . THR A 1 713 ? 19.678 -67.302 -2.370 1.00 36.47 713 THR A N 1
ATOM 5487 C CA . THR A 1 713 ? 19.607 -68.130 -3.570 1.00 36.47 713 THR A CA 1
ATOM 5488 C C . THR A 1 713 ? 18.999 -69.492 -3.232 1.00 36.47 713 THR A C 1
ATOM 5490 O O . THR A 1 713 ? 19.436 -70.156 -2.294 1.00 36.47 713 THR A O 1
ATOM 5493 N N . VAL A 1 714 ? 18.002 -69.917 -4.009 1.00 36.28 714 VAL A N 1
ATOM 5494 C CA . VAL A 1 714 ? 17.578 -71.318 -4.103 1.00 36.28 714 VAL A CA 1
ATOM 5495 C C . VAL A 1 714 ? 17.525 -71.675 -5.582 1.00 36.28 714 VAL A C 1
ATOM 5497 O O . VAL A 1 714 ? 16.755 -71.119 -6.360 1.00 36.28 714 VAL A O 1
ATOM 5500 N N . SER A 1 715 ? 18.425 -72.581 -5.933 1.00 45.91 715 SER A N 1
ATOM 5501 C CA . SER A 1 715 ? 18.500 -73.367 -7.154 1.00 45.91 715 SER A CA 1
ATOM 5502 C C . SER A 1 715 ? 17.298 -74.298 -7.311 1.00 45.91 715 SER A C 1
ATOM 5504 O O . SER A 1 715 ? 16.873 -74.895 -6.323 1.00 45.91 715 SER A O 1
ATOM 5506 N N . ASN A 1 716 ? 16.857 -74.544 -8.545 1.00 31.08 716 ASN A N 1
ATOM 5507 C CA . ASN A 1 716 ? 16.434 -75.884 -8.966 1.00 31.08 716 ASN A CA 1
ATOM 5508 C C . ASN A 1 716 ? 16.486 -76.022 -10.504 1.00 31.08 716 ASN A C 1
ATOM 5510 O O . ASN A 1 716 ? 16.709 -75.016 -11.179 1.00 31.08 716 ASN A O 1
ATOM 5514 N N . PRO A 1 717 ? 16.439 -77.243 -11.070 1.00 53.53 717 PRO A N 1
ATOM 5515 C CA . PRO A 1 717 ? 17.419 -77.673 -12.050 1.00 53.53 717 PRO A CA 1
ATOM 5516 C C . PRO A 1 717 ? 16.828 -77.889 -13.446 1.00 53.53 717 PRO A C 1
ATOM 5518 O O . PRO A 1 717 ? 15.621 -77.895 -13.666 1.00 53.53 717 PRO A O 1
ATOM 5521 N N . LYS A 1 718 ? 17.764 -78.110 -14.368 1.00 43.09 718 LYS A N 1
ATOM 5522 C CA . LYS A 1 718 ? 17.612 -78.581 -15.746 1.00 43.09 718 LYS A CA 1
ATOM 5523 C C . LYS A 1 718 ? 16.446 -79.559 -15.967 1.00 43.09 718 LYS A C 1
ATOM 5525 O O . LYS A 1 718 ? 16.412 -80.630 -15.358 1.00 43.09 718 LYS A O 1
ATOM 5530 N N . LYS A 1 719 ? 15.640 -79.254 -16.981 1.00 41.53 719 LYS A N 1
ATOM 5531 C CA . LYS A 1 719 ? 15.554 -80.056 -18.208 1.00 41.53 719 LYS A CA 1
ATOM 5532 C C . LYS A 1 719 ? 15.662 -79.127 -19.404 1.00 41.53 719 LYS A C 1
ATOM 5534 O O . LYS A 1 719 ? 15.138 -77.999 -19.283 1.00 41.53 719 LYS A O 1
#

Foldseek 3Di:
DPPDQDFPLPPDCLVVVQLVVQLCVVVLNQPQDFPVSSVVSSLVSVLVVVVCVVPVLQDPDDAPPDDPDDPPPSNDDPVNDPDDRRPVCCVPPDNVPVVVVVVVLVVVVVVCVVVVHDVVVSPQVVQVVPPQDDPQRSPGPPDGVPDDPDPPPDPPDDDDDDDDDDDDDDDDDDDDDDDDDDDDDDDDDDDDDDDDPPPPDPPCPPPPPPVPPCPDPPDDQSQWDDPDPRDTDGSNVVVCCVSVVADDDADPDPVRVVVPRHDPPPPDDRPPSVQSPPPFKDFQQFWKWFWADAQLFIFIFIWHFHWKDFRRDTDRMDGLVLLQDPPTSIKTKTFTFQKDKFFDDPDPPDDGDDDDDQDPVVQDDPDLPDPVDRRMKIWGLLDTDWDFDPDPPDPHTDTHTDMWMARSSRIDGDDFDKDQCCVTDPVVSLVSDRPSSITTMDGPSNLSVSLVVSVVSCVVSVHDPVNHTYDHDDQRPQHADNNRHRPRTPVVSSVVSVVVQCCQQCPAQQFARDRCRPLQLLVLLLLLVCVVLVNDDDTPDDQDDAQAQSQRSHHPDPQSFWKWFAAPPATDIDGNPPRDDDDGLVCLCVADPVRLHNFDWDAQCVVVVVDRDHRDIGGTGTLSCLQVCCVVVPVLEDGPVRNPRVAQAEPVNCVSNDDDPSSCVVSVRDPVSDDDDRDSYDPHPPPPPPPPVPDPPPDDDDDDDDDDDDDDDDDDDDD

Sequence (719 aa):
MRQLRFTSFKTGDDALEKLFGKLRMLGGHNSAMSYQQAIERLGHACDLQALYLQNPDLEQAPRRLNMTRSEHVDHLNMASWTGEVTASSCHASSCHAPAAWAEGGERAKEPFTAQHMDPTIFDYNTIFAVPGVDMSRPFGEGKYPGVNDGDETDDSLIPDPVPTGATSSEAESSSSEQATQVVDELDDEEAQEDGLTFTEGLEVF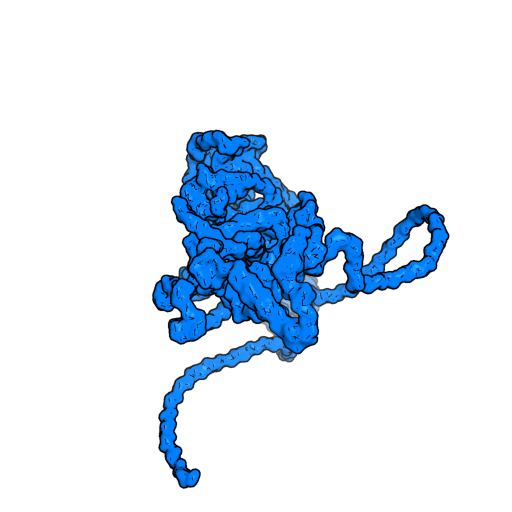GEAEIVHDPSRPGFDPNAHVDIGNGKLVHRQRVCRLLFNRFFDPKSFDRLKRVCGFSKSNGSRRDLEAGGIVGPDLFVIGDLFLTLLRTNTTVSLAVVCCTAIHDGNKSLGSILSTTVRDPKSKIRLSGQVLTMQMVPTLHDENESLPTPLPPTSADVRAPDWKTQEDSSYSWIWTGGYLTVDPPITGTSQSTEKVAVVTVPGVLTELVNPAMVNATPRLGSDIALKINSEGRTWQIDDGTLGAACEMLWATFNTLKLSAKDFAVVKKRSMFPYTFSDGTEALLCRPATEQLQKRVEDVENRKCHLCGIKAGKKWRGHMGEHILRFLRRVTETLLQPIEEGVICGFCARSDAPECAVALLRTQTSYRVLTNCGYCMEFNYKTANDGSETTVCRNVPVVCLLCYPDGHKRNSVLPAHWRYNMPLHLSSHHPDYASPLNRLGANPLPHAVWESMKLGDDEEKRMGIPKGNVPALFTSVAPAVQALDRTDTLGKRKQAPTAASGAAARRKTVSNPKK

Secondary structure (DSSP, 8-state):
------BGGGGSTHHHHHHHHHHHHHTTT-----HHHHHHHHHHHHHHHHHHHH-GGG------S---S-S------GGG--S--BTTGGGTTS--HHHHHHHHHHHHHHHHHHTT--GGGS-HHHHTTSTT--SS-TTSTTPPTT---S----TTSPPPPPP-------------------------------S------------------TTSTT--GGGEEE-STT-EEEHHHHHHHHHSTT---B-SSHHHHHTT-B---S------GGGTT-TTEEETT-EEEEEEEETTEEEEEEEEEEEEEETTEEESEEEHHHHT-TT--EEEEEEEEEEEEEE--SSTTSPPPS---SSHHHH--SS----SS-SEEEEEEEEE-EE--B-TTSS-B--EE-EEEEEGGGEEE--PEEEE-TTTS-HHHHTTS-TT-EEEEEEHHHHHHHHHHHHHHHHHTT--TTSSEE---BTTBS-B-TTS-B-SB-HHHHHHHHHHHHHHHSPBPTTT--B-GGGHHHHHHHHHHHHHTT-----SSPPPSSSB-TTT--BS-GGG-EEEEE-SSSEEEEE--TT-----HHHHHH--SS------EE--TTT-TT---TT-EEEEEEGGGHHHHHHHH-TTB--SS-TT-SBPBPHHHHHHHPPPHHHHHHTT--TTTSPPPP--BPPP--------------PPP------------------

pLDDT: mean 76.92, std 21.49, range [25.31, 98.44]